Protein AF-A0A1Y0C1R5-F1 (afdb_monomer)

Organism: NCBI:txid482462

Mean predicted aligned error: 11.5 Å

Structure (mmCIF, N/CA/C/O backbone):
data_AF-A0A1Y0C1R5-F1
#
_entry.id   AF-A0A1Y0C1R5-F1
#
loop_
_atom_site.group_PDB
_atom_site.id
_atom_site.type_symbol
_atom_site.label_atom_id
_atom_site.label_alt_id
_atom_site.label_comp_id
_atom_site.label_asym_id
_atom_site.label_entity_id
_atom_site.label_seq_id
_atom_site.pdbx_PDB_ins_code
_atom_site.Cartn_x
_atom_site.Cartn_y
_atom_site.Cartn_z
_atom_site.occupancy
_atom_site.B_iso_or_equiv
_atom_site.auth_seq_id
_atom_site.auth_comp_id
_atom_site.auth_asym_id
_atom_site.auth_atom_id
_atom_site.pdbx_PDB_model_num
ATOM 1 N N . MET A 1 1 ? 11.960 -47.480 -5.535 1.00 72.88 1 MET A N 1
ATOM 2 C CA . MET A 1 1 ? 11.049 -46.332 -5.670 1.00 72.88 1 MET A CA 1
ATOM 3 C C . MET A 1 1 ? 11.407 -45.681 -6.980 1.00 72.88 1 MET A C 1
ATOM 5 O O . MET A 1 1 ? 12.437 -45.023 -7.061 1.00 72.88 1 MET A O 1
ATOM 9 N N . ALA A 1 2 ? 10.627 -45.988 -8.008 1.00 86.44 2 ALA A N 1
ATOM 10 C CA . ALA A 1 2 ? 10.819 -45.433 -9.330 1.00 86.44 2 ALA A CA 1
ATOM 11 C C . ALA A 1 2 ? 10.523 -43.925 -9.364 1.00 86.44 2 ALA A C 1
ATOM 13 O O . ALA A 1 2 ? 9.720 -43.422 -8.575 1.00 86.44 2 ALA A O 1
ATOM 14 N N . GLY A 1 3 ? 11.173 -43.208 -10.275 1.00 88.94 3 GLY A N 1
ATOM 15 C CA . GLY A 1 3 ? 11.008 -41.766 -10.430 1.00 88.94 3 GLY A CA 1
ATOM 16 C C . GLY A 1 3 ? 11.998 -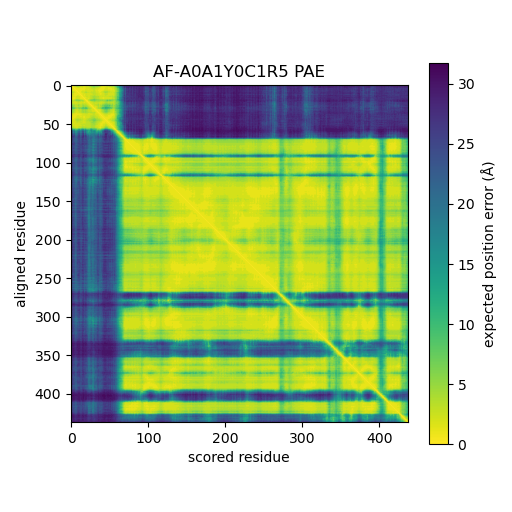41.184 -11.430 1.00 88.94 3 GLY A C 1
ATOM 17 O O . GLY A 1 3 ? 12.661 -41.925 -12.151 1.00 88.94 3 GLY A O 1
ATOM 18 N N . TYR A 1 4 ? 12.102 -39.860 -11.479 1.00 91.62 4 TYR A N 1
ATOM 19 C CA . TYR A 1 4 ? 12.902 -39.161 -12.483 1.00 91.62 4 TYR A CA 1
ATOM 20 C C . TYR A 1 4 ? 14.118 -38.454 -11.880 1.00 91.62 4 TYR A C 1
ATOM 22 O O . TYR A 1 4 ? 14.020 -37.851 -10.807 1.00 91.62 4 TYR A O 1
ATOM 30 N N . ASN A 1 5 ? 15.246 -38.482 -12.594 1.00 93.19 5 ASN A N 1
ATOM 31 C CA . ASN A 1 5 ? 16.292 -37.470 -12.444 1.00 93.19 5 ASN A CA 1
ATOM 32 C C . ASN A 1 5 ? 16.055 -36.367 -13.475 1.00 93.19 5 ASN A C 1
ATOM 34 O O . ASN A 1 5 ? 15.717 -36.647 -14.626 1.00 93.19 5 ASN A O 1
ATOM 38 N N . VAL A 1 6 ? 16.235 -35.117 -13.062 1.00 91.75 6 VAL A N 1
ATOM 39 C CA . VAL A 1 6 ? 16.039 -33.928 -13.892 1.00 91.75 6 VAL A CA 1
ATOM 40 C C . VAL A 1 6 ? 17.384 -33.256 -14.111 1.00 91.75 6 VAL A C 1
ATOM 42 O O . VAL A 1 6 ? 18.208 -33.167 -13.198 1.00 91.75 6 VAL A O 1
ATOM 45 N N . TYR A 1 7 ? 17.597 -32.782 -15.334 1.00 91.38 7 TYR A N 1
ATOM 46 C CA . TYR A 1 7 ? 18.834 -32.159 -15.772 1.00 91.38 7 TYR A CA 1
ATOM 47 C C . TYR A 1 7 ? 18.561 -30.777 -16.357 1.00 91.38 7 TYR A C 1
ATOM 49 O O . TYR A 1 7 ? 17.635 -30.614 -17.154 1.00 91.38 7 TYR A O 1
ATOM 57 N N . PHE A 1 8 ? 19.415 -29.816 -16.009 1.00 90.88 8 PHE A N 1
ATOM 58 C CA . PHE A 1 8 ? 19.466 -28.475 -16.587 1.00 90.88 8 PHE A CA 1
ATOM 59 C C . PHE A 1 8 ? 20.889 -28.209 -17.081 1.00 90.88 8 PHE A C 1
ATOM 61 O O . PHE A 1 8 ? 21.847 -28.421 -16.340 1.00 90.88 8 PHE A O 1
ATOM 68 N N . ASP A 1 9 ? 21.046 -27.838 -18.355 1.00 91.25 9 ASP A N 1
ATOM 69 C CA . ASP A 1 9 ? 22.358 -27.696 -19.018 1.00 91.25 9 ASP A CA 1
ATOM 70 C C . ASP A 1 9 ? 23.273 -28.928 -18.874 1.00 91.25 9 ASP A C 1
ATOM 72 O O . ASP A 1 9 ? 24.498 -28.834 -18.819 1.00 91.25 9 ASP A O 1
ATOM 76 N N . GLY A 1 10 ? 22.666 -30.116 -18.803 1.00 89.50 10 GLY A N 1
ATOM 77 C CA . GLY A 1 10 ? 23.380 -31.385 -18.648 1.00 89.50 10 GLY A CA 1
ATOM 78 C C . GLY A 1 10 ? 23.822 -31.712 -17.218 1.00 89.50 10 GLY A C 1
ATOM 79 O O . GLY A 1 10 ? 24.328 -32.809 -16.994 1.00 89.50 10 GLY A O 1
ATOM 80 N N . ALA A 1 11 ? 23.592 -30.830 -16.241 1.00 92.50 11 ALA A N 1
ATOM 81 C CA . ALA A 1 11 ? 23.831 -31.108 -14.826 1.00 92.50 11 ALA A CA 1
ATOM 82 C C . ALA A 1 11 ? 22.552 -31.609 -14.142 1.00 92.50 11 ALA A C 1
ATOM 84 O O . ALA A 1 11 ? 21.474 -31.060 -14.369 1.00 92.50 11 ALA A O 1
ATOM 85 N N . LYS A 1 12 ? 22.664 -32.639 -13.292 1.00 93.44 12 LYS A N 1
ATOM 86 C CA . LYS A 1 12 ? 21.536 -33.128 -12.485 1.00 93.44 12 LYS A CA 1
ATOM 87 C C . LYS A 1 12 ? 21.190 -32.100 -11.405 1.00 93.44 12 LYS A C 1
ATOM 89 O O . LYS A 1 12 ? 22.087 -31.662 -10.690 1.00 93.44 12 LYS A O 1
ATOM 94 N N . VAL A 1 13 ? 19.911 -31.751 -11.275 1.00 92.81 13 VAL A N 1
ATOM 95 C CA . VAL A 1 13 ? 19.439 -30.676 -10.377 1.00 92.81 13 VAL A CA 1
ATOM 96 C C . VAL A 1 13 ? 18.649 -31.167 -9.160 1.00 92.81 13 VAL A C 1
ATOM 98 O O . VAL A 1 13 ? 18.402 -30.396 -8.239 1.00 92.81 13 VAL A O 1
ATOM 101 N N . ASN A 1 14 ? 18.273 -32.447 -9.111 1.00 92.25 14 ASN A N 1
ATOM 102 C CA . ASN A 1 14 ? 17.545 -33.037 -7.989 1.00 92.25 14 ASN A CA 1
ATOM 103 C C . ASN A 1 14 ? 18.395 -34.052 -7.201 1.00 92.25 14 ASN A C 1
ATOM 105 O O . ASN A 1 14 ? 19.046 -34.932 -7.773 1.00 92.25 14 ASN A O 1
ATOM 109 N N . ASP A 1 15 ? 18.330 -33.966 -5.870 1.00 91.19 15 ASP A N 1
ATOM 110 C CA . ASP A 1 15 ? 19.023 -34.895 -4.967 1.00 91.19 15 ASP A CA 1
ATOM 111 C C . ASP A 1 15 ? 18.285 -36.237 -4.828 1.00 91.19 15 ASP A C 1
ATOM 113 O O . ASP A 1 15 ? 18.915 -37.294 -4.785 1.00 91.19 15 ASP A O 1
ATOM 117 N N . ALA A 1 16 ? 16.947 -36.203 -4.810 1.00 93.12 16 ALA A N 1
ATOM 118 C CA . ALA A 1 16 ? 16.072 -37.372 -4.721 1.00 93.12 16 ALA A CA 1
ATOM 119 C C . ALA A 1 16 ? 15.203 -37.524 -5.978 1.00 93.12 16 ALA A C 1
ATOM 121 O O . ALA A 1 16 ? 14.843 -36.529 -6.609 1.00 93.12 16 ALA A O 1
ATOM 122 N N . LEU A 1 17 ? 14.842 -38.767 -6.322 1.00 90.75 17 LEU A N 1
ATOM 123 C CA . LEU A 1 17 ? 14.008 -39.069 -7.490 1.00 90.75 17 LEU A CA 1
ATOM 124 C C . LEU A 1 17 ? 12.642 -38.382 -7.399 1.00 90.75 17 LEU A C 1
ATOM 126 O O . LEU A 1 17 ? 11.966 -38.458 -6.374 1.00 90.75 17 LEU A O 1
ATOM 130 N N . VAL A 1 18 ? 12.226 -37.751 -8.497 1.00 91.06 18 VAL A N 1
ATOM 131 C CA . VAL A 1 18 ? 10.921 -37.093 -8.607 1.00 91.06 18 VAL A CA 1
ATOM 132 C C . VAL A 1 18 ? 9.851 -38.156 -8.888 1.00 91.06 18 VAL A C 1
ATOM 134 O O . VAL A 1 18 ? 9.940 -38.832 -9.913 1.00 91.06 18 VAL A O 1
ATOM 137 N N . PRO A 1 19 ? 8.837 -38.337 -8.025 1.00 85.50 19 PRO A N 1
ATOM 138 C CA . PRO A 1 19 ? 7.863 -39.421 -8.177 1.00 85.50 19 PRO A CA 1
ATOM 139 C C . PRO A 1 19 ? 6.730 -39.114 -9.176 1.00 85.50 19 PRO A C 1
ATOM 141 O O . PRO A 1 19 ? 5.959 -40.008 -9.513 1.00 85.50 19 PRO A O 1
ATOM 144 N N . GLY A 1 20 ? 6.592 -37.861 -9.627 1.00 76.00 20 GLY A N 1
ATOM 145 C CA . GLY A 1 20 ? 5.476 -37.384 -10.453 1.00 76.00 20 GLY A CA 1
ATOM 146 C C . GLY A 1 20 ? 5.914 -36.551 -11.666 1.00 76.00 20 GLY A C 1
ATOM 147 O O . GLY A 1 20 ? 7.108 -36.385 -11.898 1.00 76.00 20 GLY A O 1
ATOM 148 N N . PRO A 1 21 ? 4.960 -36.016 -12.451 1.00 75.88 21 PRO A N 1
ATOM 149 C CA . PRO A 1 21 ? 5.246 -35.310 -13.705 1.00 75.88 21 PRO A CA 1
ATOM 150 C C . PRO A 1 21 ? 5.763 -33.876 -13.512 1.00 75.88 21 PRO A C 1
ATOM 152 O O . PRO A 1 21 ? 6.117 -33.221 -14.489 1.00 75.88 21 PRO A O 1
ATOM 155 N N . THR A 1 22 ? 5.776 -33.375 -12.275 1.00 77.06 22 THR A N 1
ATOM 156 C CA . THR A 1 22 ? 6.095 -31.982 -11.961 1.00 77.06 22 THR A CA 1
ATOM 157 C C . THR A 1 22 ? 7.379 -31.903 -11.152 1.00 77.06 22 THR A C 1
ATOM 159 O O . THR A 1 22 ? 7.537 -32.606 -10.154 1.00 77.06 22 THR A O 1
ATOM 162 N N . TYR A 1 23 ? 8.264 -31.002 -11.562 1.00 80.12 23 TYR A N 1
ATOM 163 C CA . TYR A 1 23 ? 9.475 -30.640 -10.842 1.00 80.12 23 TYR A CA 1
ATOM 164 C C . TYR A 1 23 ? 9.663 -29.124 -10.927 1.00 80.12 23 TYR A C 1
ATOM 166 O O . TYR A 1 23 ? 9.558 -28.557 -12.015 1.00 80.12 23 TYR A O 1
ATOM 174 N N . THR A 1 24 ? 9.926 -28.482 -9.791 1.00 80.38 24 THR A N 1
ATOM 175 C CA . THR A 1 24 ? 10.191 -27.042 -9.722 1.00 80.38 24 THR A CA 1
ATOM 176 C C . THR A 1 24 ? 11.693 -26.806 -9.804 1.00 80.38 24 THR A C 1
ATOM 178 O O . THR A 1 24 ? 12.453 -27.384 -9.027 1.00 80.38 24 THR A O 1
ATOM 181 N N . LEU A 1 25 ? 12.116 -25.973 -10.755 1.00 77.81 25 LEU A N 1
ATOM 182 C CA . LEU A 1 25 ? 13.503 -25.549 -10.909 1.00 77.81 25 LEU A CA 1
ATOM 183 C C . LEU A 1 25 ? 13.654 -24.126 -10.362 1.00 77.81 25 LEU A C 1
ATOM 185 O O . LEU A 1 25 ? 13.224 -23.168 -11.000 1.00 77.81 25 LEU A O 1
ATOM 189 N N . ASP A 1 26 ? 14.260 -24.009 -9.185 1.00 74.25 26 ASP A N 1
ATOM 190 C CA . ASP A 1 26 ? 14.447 -22.737 -8.484 1.00 74.25 26 ASP A CA 1
ATOM 191 C C . ASP A 1 26 ? 15.809 -22.091 -8.798 1.00 74.25 26 ASP A C 1
ATOM 193 O O . ASP A 1 26 ? 16.730 -22.728 -9.312 1.00 74.25 26 ASP A O 1
ATOM 197 N N . GLY A 1 27 ? 15.965 -20.809 -8.450 1.00 71.44 27 GLY A N 1
ATOM 198 C CA . GLY A 1 27 ? 17.252 -20.102 -8.528 1.00 71.44 27 GLY A CA 1
ATOM 199 C C . GLY A 1 27 ? 17.651 -19.616 -9.926 1.00 71.44 27 GLY A C 1
ATOM 200 O O . GLY A 1 27 ? 18.787 -19.179 -10.119 1.00 71.44 27 GLY A O 1
ATOM 201 N N . LEU A 1 28 ? 16.733 -19.666 -10.894 1.00 72.50 28 LEU A N 1
ATOM 202 C CA . LEU A 1 28 ? 16.916 -19.066 -12.214 1.00 72.50 28 LEU A CA 1
ATOM 203 C C . LEU A 1 28 ? 16.515 -17.587 -12.211 1.00 72.50 28 LEU A C 1
ATOM 205 O O . LEU A 1 28 ? 15.583 -17.184 -11.522 1.00 72.50 28 LEU A O 1
ATOM 209 N N . ALA A 1 29 ? 17.189 -16.779 -13.031 1.00 62.09 29 ALA A N 1
ATOM 210 C CA . ALA A 1 29 ? 16.727 -15.424 -13.320 1.00 62.09 29 ALA A CA 1
ATOM 211 C C . ALA A 1 29 ? 15.466 -15.471 -14.198 1.00 62.09 29 ALA A C 1
ATOM 213 O O . ALA A 1 29 ? 15.369 -16.326 -15.083 1.00 62.09 29 ALA A O 1
ATOM 214 N N . SER A 1 30 ? 14.556 -14.511 -14.028 1.00 49.97 30 SER A N 1
ATOM 215 C CA . SER A 1 30 ? 13.284 -14.395 -14.766 1.00 49.97 30 SER A CA 1
ATOM 216 C C . SER A 1 30 ? 13.427 -14.338 -16.299 1.00 49.97 30 SER A C 1
ATOM 218 O O . SER A 1 30 ? 12.500 -14.686 -17.026 1.00 49.97 30 SER A O 1
ATOM 220 N N . VAL A 1 31 ? 14.608 -13.962 -16.804 1.00 56.16 31 VAL A N 1
ATOM 221 C CA . VAL A 1 31 ? 14.951 -13.900 -18.240 1.00 56.16 31 VAL A CA 1
ATOM 222 C C . VAL A 1 31 ? 15.628 -15.165 -18.781 1.00 56.16 31 VAL A C 1
ATOM 224 O O . VAL A 1 31 ? 16.083 -15.184 -19.925 1.00 56.16 31 VAL A O 1
ATOM 227 N N . THR A 1 32 ? 15.767 -16.214 -17.967 1.00 68.19 32 THR A N 1
ATOM 228 C CA . THR A 1 32 ? 16.491 -17.424 -18.371 1.00 68.19 32 THR A CA 1
ATOM 229 C C . THR A 1 32 ? 15.681 -18.200 -19.405 1.00 68.19 32 THR A C 1
ATOM 231 O O . THR A 1 32 ? 14.703 -18.864 -19.066 1.00 68.19 32 THR A O 1
ATOM 234 N N . ASP A 1 33 ? 16.120 -18.175 -20.666 1.00 75.75 33 ASP A N 1
ATOM 235 C CA . ASP A 1 33 ? 15.560 -19.052 -21.694 1.00 75.75 33 ASP A CA 1
ATOM 236 C C . ASP A 1 33 ? 15.856 -20.510 -21.334 1.00 75.75 33 ASP A C 1
ATOM 238 O O . ASP A 1 33 ? 17.011 -20.935 -21.333 1.00 75.75 33 ASP A O 1
ATOM 242 N N . CYS A 1 34 ? 14.815 -21.263 -20.991 1.00 78.44 34 CYS A N 1
ATOM 243 C CA . CYS A 1 34 ? 14.904 -22.677 -20.630 1.00 78.44 34 CYS A CA 1
ATOM 244 C C . CYS A 1 34 ? 14.664 -23.608 -21.830 1.00 78.44 34 CYS A C 1
ATOM 246 O O . CYS A 1 34 ? 14.718 -24.835 -21.687 1.00 78.44 34 CYS A O 1
ATOM 248 N N . SER A 1 35 ? 14.401 -23.047 -23.013 1.00 79.25 35 SER A N 1
ATOM 249 C CA . SER A 1 35 ? 14.082 -23.801 -24.222 1.00 79.25 35 SER A CA 1
ATOM 250 C C . SER A 1 35 ? 15.227 -24.739 -24.584 1.00 79.25 35 SER A C 1
ATOM 252 O O . SER A 1 35 ? 16.367 -24.329 -24.779 1.00 79.25 35 SER A O 1
ATOM 254 N N . GLY A 1 36 ? 14.934 -26.037 -24.663 1.00 81.44 36 GLY A N 1
ATOM 255 C CA . GLY A 1 36 ? 15.925 -27.038 -25.056 1.00 81.44 36 GLY A CA 1
ATOM 256 C C . GLY A 1 36 ? 16.916 -27.463 -23.959 1.00 81.44 36 GLY A C 1
ATOM 257 O O . GLY A 1 36 ? 17.711 -28.374 -24.199 1.00 81.44 36 GLY A O 1
ATOM 258 N N . ARG A 1 37 ? 16.875 -26.843 -22.771 1.00 88.38 37 ARG A N 1
ATOM 259 C CA . ARG A 1 37 ? 17.881 -27.021 -21.701 1.00 88.38 37 ARG A CA 1
ATOM 260 C C . ARG A 1 37 ? 17.479 -28.023 -20.622 1.00 88.38 37 ARG A C 1
ATOM 262 O O . ARG A 1 37 ? 18.336 -28.452 -19.854 1.00 88.38 37 ARG A O 1
ATOM 269 N N . ILE A 1 38 ? 16.203 -28.406 -20.581 1.00 88.75 38 ILE A N 1
ATOM 270 C CA . ILE A 1 38 ? 15.645 -29.322 -19.580 1.00 88.75 38 ILE A CA 1
ATOM 271 C C . ILE A 1 38 ? 15.502 -30.721 -20.174 1.00 88.75 38 ILE A C 1
ATOM 273 O O . ILE A 1 38 ? 14.943 -30.894 -21.260 1.00 88.75 38 ILE A O 1
ATOM 277 N N . ARG A 1 39 ? 15.991 -31.734 -19.456 1.00 89.56 39 ARG A N 1
ATOM 278 C CA . ARG A 1 39 ? 15.859 -33.153 -19.821 1.00 89.56 39 ARG A CA 1
ATOM 279 C C . ARG A 1 39 ? 15.639 -34.009 -18.581 1.00 89.56 39 ARG A C 1
ATOM 281 O O . ARG A 1 39 ? 15.929 -33.568 -17.472 1.00 89.56 39 ARG A O 1
ATOM 288 N N . ALA A 1 40 ? 15.159 -35.232 -18.769 1.00 90.94 40 ALA A N 1
ATOM 289 C CA . ALA A 1 40 ? 15.003 -36.186 -17.679 1.00 90.94 40 ALA A CA 1
ATOM 290 C C . ALA A 1 40 ? 15.423 -37.602 -18.084 1.00 90.94 40 ALA A C 1
ATOM 292 O O . ALA A 1 40 ? 15.428 -37.952 -19.265 1.00 90.94 40 ALA A O 1
ATOM 293 N N . THR A 1 41 ? 15.735 -38.415 -17.084 1.00 88.12 41 THR A N 1
ATOM 294 C CA . THR A 1 41 ? 15.840 -39.878 -17.171 1.00 88.12 41 THR A CA 1
ATOM 295 C C . THR A 1 41 ? 14.826 -40.492 -16.215 1.00 88.12 41 THR A C 1
ATOM 297 O O . THR A 1 41 ? 14.420 -39.866 -15.233 1.00 88.12 41 THR A O 1
ATOM 300 N N . TYR A 1 42 ? 14.410 -41.723 -16.490 1.00 88.56 42 TYR A N 1
ATOM 301 C CA . TYR A 1 42 ? 13.569 -42.506 -15.594 1.00 88.56 42 TYR A CA 1
ATOM 302 C C . TYR A 1 42 ? 14.399 -43.594 -14.916 1.00 88.56 42 TYR A C 1
ATOM 304 O O . TYR A 1 42 ? 15.095 -44.356 -15.587 1.00 88.56 42 TYR A O 1
ATOM 312 N N . VAL A 1 43 ? 14.295 -43.691 -13.593 1.00 86.88 43 VAL A N 1
ATOM 313 C CA . VAL A 1 43 ? 14.893 -44.752 -12.782 1.00 86.88 43 VAL A CA 1
ATOM 314 C C . VAL A 1 43 ? 13.785 -45.698 -12.345 1.00 86.88 43 VAL A C 1
ATOM 316 O O . VAL A 1 43 ? 12.821 -45.277 -11.707 1.00 86.88 43 VAL A O 1
ATOM 319 N N . ASN A 1 44 ? 13.905 -46.978 -12.691 1.00 81.00 44 ASN A N 1
ATOM 320 C CA . ASN A 1 44 ? 12.918 -47.989 -12.310 1.00 81.00 44 ASN A CA 1
ATOM 321 C C . ASN A 1 44 ? 13.145 -48.519 -10.879 1.00 81.00 44 ASN A C 1
ATOM 323 O O . ASN A 1 44 ? 14.121 -48.182 -10.209 1.00 81.00 44 ASN A O 1
ATOM 327 N N . ASP A 1 45 ? 12.262 -49.397 -10.397 1.00 84.50 45 ASP A N 1
ATOM 328 C CA . ASP A 1 45 ? 12.378 -49.961 -9.043 1.00 84.50 45 ASP A CA 1
ATOM 329 C C . ASP A 1 45 ? 13.604 -50.861 -8.824 1.00 84.50 45 ASP A C 1
ATOM 331 O O . ASP A 1 45 ? 13.978 -51.100 -7.677 1.00 84.50 45 ASP A O 1
ATOM 335 N N . ALA A 1 46 ? 14.257 -51.310 -9.899 1.00 84.62 46 ALA A N 1
ATOM 336 C CA . ALA A 1 46 ? 15.527 -52.029 -9.846 1.00 84.62 46 ALA A CA 1
ATOM 337 C C . ALA A 1 46 ? 16.752 -51.089 -9.830 1.00 84.62 46 ALA A C 1
ATOM 339 O O . ALA A 1 46 ? 17.883 -51.569 -9.813 1.00 84.62 46 ALA A O 1
ATOM 340 N N . GLY A 1 47 ? 16.546 -49.765 -9.841 1.00 83.12 47 GLY A N 1
ATOM 341 C CA . GLY A 1 47 ? 17.613 -48.762 -9.840 1.00 83.12 47 GLY A CA 1
ATOM 342 C C . GLY A 1 47 ? 18.298 -48.568 -11.195 1.00 83.12 47 GLY A C 1
ATOM 343 O O . GLY A 1 47 ? 19.353 -47.943 -11.250 1.00 83.12 47 GLY A O 1
ATOM 344 N N . ILE A 1 48 ? 17.728 -49.100 -12.280 1.00 81.00 48 ILE A N 1
ATOM 345 C CA . ILE A 1 48 ? 18.262 -48.926 -13.634 1.00 81.00 48 ILE A CA 1
ATOM 346 C C . ILE A 1 48 ? 17.714 -47.622 -14.208 1.00 81.00 48 ILE A C 1
ATOM 348 O O . ILE A 1 48 ? 16.498 -47.416 -14.238 1.00 81.00 48 ILE A O 1
ATOM 352 N N . GLU A 1 49 ? 18.623 -46.768 -14.667 1.00 86.44 49 GLU A N 1
ATOM 353 C CA . GLU A 1 49 ? 18.336 -45.467 -15.263 1.00 86.44 49 GLU A CA 1
ATOM 354 C C . GLU A 1 49 ? 18.252 -45.565 -16.792 1.00 86.44 49 GLU A C 1
ATOM 356 O O . GLU A 1 49 ? 19.050 -46.257 -17.425 1.00 86.44 49 GLU A O 1
ATOM 361 N N . SER A 1 50 ? 17.255 -44.905 -17.382 1.00 84.50 50 SER A N 1
ATOM 362 C CA . SER A 1 50 ? 17.069 -44.833 -18.833 1.00 84.50 50 SER A CA 1
ATOM 363 C C . SER A 1 50 ? 18.059 -43.881 -19.504 1.00 84.50 50 SER A C 1
ATOM 365 O O . SER A 1 50 ? 18.666 -43.030 -18.855 1.00 84.50 50 SER A O 1
ATOM 367 N N . ASP A 1 51 ? 18.114 -43.929 -20.836 1.00 86.31 51 ASP A N 1
ATOM 368 C CA . ASP A 1 51 ? 18.724 -42.858 -21.621 1.00 86.31 51 ASP A CA 1
ATOM 369 C C . ASP A 1 51 ? 18.023 -41.509 -21.380 1.00 86.31 51 ASP A C 1
ATOM 371 O O . ASP A 1 51 ? 16.852 -41.439 -20.981 1.00 86.31 51 ASP A O 1
ATOM 375 N N . LEU A 1 52 ? 18.766 -40.433 -21.645 1.00 85.38 52 LEU A N 1
ATOM 376 C CA . LEU A 1 52 ? 18.313 -39.051 -21.528 1.00 85.38 52 LEU A CA 1
ATOM 377 C C . LEU A 1 52 ? 17.170 -38.772 -22.516 1.00 85.38 52 LEU A C 1
ATOM 379 O O . LEU A 1 52 ? 17.274 -39.082 -23.705 1.00 85.38 52 LEU A O 1
ATOM 383 N N . SER A 1 53 ? 16.107 -38.117 -22.055 1.00 85.12 53 SER A N 1
ATOM 384 C CA . SER A 1 53 ? 14.996 -37.721 -22.919 1.00 85.12 53 SER A CA 1
ATOM 385 C C . SER A 1 53 ? 15.436 -36.753 -24.029 1.00 85.12 53 SER A C 1
ATOM 387 O O . SER A 1 53 ? 16.453 -36.047 -23.935 1.00 85.12 53 SER A O 1
ATOM 389 N N . SER A 1 54 ? 14.603 -36.625 -25.067 1.00 84.69 54 SER A N 1
ATOM 390 C CA . SER A 1 54 ? 14.588 -35.398 -25.872 1.00 84.69 54 SER A CA 1
ATOM 391 C C . SER A 1 54 ? 14.358 -34.182 -24.962 1.00 84.69 54 SER A C 1
ATOM 393 O O . SER A 1 54 ? 13.791 -34.347 -23.874 1.00 84.69 54 SER A O 1
ATOM 395 N N . PRO A 1 55 ? 14.775 -32.968 -25.367 1.00 86.06 55 PRO A N 1
ATOM 396 C CA . PRO A 1 55 ? 14.486 -31.775 -24.586 1.00 86.06 55 PRO A CA 1
ATOM 397 C C . PRO A 1 55 ? 13.004 -31.686 -24.243 1.00 86.06 55 PRO A C 1
ATOM 399 O O . PRO A 1 55 ? 12.147 -31.810 -25.122 1.00 86.06 55 PRO A O 1
ATOM 402 N N . LEU A 1 56 ? 12.722 -31.532 -22.955 1.00 77.25 56 LEU A N 1
ATOM 403 C CA . LEU A 1 56 ? 11.365 -31.397 -22.464 1.00 77.25 56 LEU A CA 1
ATOM 404 C C . LEU A 1 56 ? 10.902 -29.967 -22.764 1.00 77.25 56 LEU A C 1
ATOM 406 O O . LEU A 1 56 ? 11.647 -29.020 -22.485 1.00 77.25 56 LEU A O 1
ATOM 410 N N . PRO A 1 57 ? 9.707 -29.779 -23.348 1.00 66.06 57 PRO A N 1
ATOM 411 C CA . PRO A 1 57 ? 9.132 -28.449 -23.430 1.00 66.06 57 PRO A CA 1
ATOM 412 C C . PRO A 1 57 ? 8.916 -27.946 -21.995 1.00 66.06 57 PRO A C 1
ATOM 414 O O . PRO A 1 57 ? 8.478 -28.735 -21.152 1.00 66.06 57 PRO A O 1
ATOM 417 N N . PRO A 1 58 ? 9.215 -26.676 -21.682 1.00 60.72 58 PRO A N 1
ATOM 418 C CA . PRO A 1 58 ? 8.853 -26.113 -20.391 1.00 60.72 58 PRO A CA 1
ATOM 419 C C . PRO A 1 58 ? 7.330 -26.215 -20.212 1.00 60.72 58 PRO A C 1
ATOM 421 O O . PRO A 1 58 ? 6.562 -25.478 -20.829 1.00 60.72 58 PRO A O 1
ATOM 424 N N . GLY A 1 59 ? 6.889 -27.184 -19.409 1.00 49.75 59 GLY A N 1
ATOM 425 C CA . GLY A 1 59 ? 5.500 -27.333 -18.997 1.00 49.75 59 GLY A CA 1
ATOM 426 C C . GLY A 1 59 ? 5.184 -26.213 -18.022 1.00 49.75 59 GLY A C 1
ATOM 427 O O . GLY A 1 59 ? 5.563 -26.294 -16.862 1.00 49.75 59 GLY A O 1
ATOM 428 N N . THR A 1 60 ? 4.567 -25.150 -18.534 1.00 45.06 60 THR A N 1
ATOM 429 C CA . THR A 1 60 ? 4.321 -23.892 -17.821 1.00 45.06 60 THR A CA 1
ATOM 430 C C . THR A 1 60 ? 5.608 -23.309 -17.233 1.00 45.06 60 THR A C 1
ATOM 432 O O . THR A 1 60 ? 5.834 -23.316 -16.025 1.00 45.06 60 THR A O 1
ATOM 435 N N . LEU A 1 61 ? 6.439 -22.718 -18.097 1.00 37.12 61 LEU A N 1
ATOM 436 C CA . LEU A 1 61 ? 7.144 -21.512 -17.671 1.00 37.12 61 LEU A CA 1
ATOM 437 C C . LEU A 1 61 ? 6.061 -20.559 -17.146 1.00 37.12 61 LEU A C 1
ATOM 439 O O . LEU A 1 61 ? 5.308 -19.993 -17.932 1.00 37.12 61 LEU A O 1
ATOM 443 N N . VAL A 1 62 ? 5.984 -20.362 -15.830 1.00 38.31 62 VAL A N 1
ATOM 444 C CA . VAL A 1 62 ? 5.608 -19.040 -15.329 1.00 38.31 62 VAL A CA 1
ATOM 445 C C . VAL A 1 62 ? 6.853 -18.185 -15.540 1.00 38.31 62 VAL A C 1
ATOM 447 O O . VAL A 1 62 ? 7.539 -17.786 -14.608 1.00 38.31 62 VAL A O 1
ATOM 450 N N . THR A 1 63 ? 7.187 -17.920 -16.806 1.00 33.16 63 THR A N 1
ATOM 451 C CA . THR A 1 63 ? 7.710 -16.600 -17.113 1.00 33.16 63 THR A CA 1
ATOM 452 C C . THR A 1 63 ? 6.691 -15.662 -16.497 1.00 33.16 63 THR A C 1
ATOM 454 O O . THR A 1 63 ? 5.486 -15.829 -16.715 1.00 33.16 63 THR A O 1
ATOM 457 N N . LEU A 1 64 ? 7.145 -14.722 -15.674 1.00 37.44 64 LEU A N 1
ATOM 458 C CA . LEU A 1 64 ? 6.362 -13.527 -15.418 1.00 37.44 64 LEU A CA 1
ATOM 459 C C . LEU A 1 64 ? 6.196 -12.863 -16.792 1.00 37.44 64 LEU A C 1
ATOM 461 O O . LEU A 1 64 ? 6.975 -11.997 -17.179 1.00 37.44 64 LEU A O 1
ATOM 465 N N . ASP A 1 65 ? 5.226 -13.342 -17.572 1.00 34.72 65 ASP A N 1
ATOM 466 C CA . ASP A 1 65 ? 4.650 -12.639 -18.699 1.00 34.72 65 ASP A CA 1
ATOM 467 C C . ASP A 1 65 ? 3.940 -11.458 -18.054 1.00 34.72 65 ASP A C 1
ATOM 469 O O . ASP A 1 65 ? 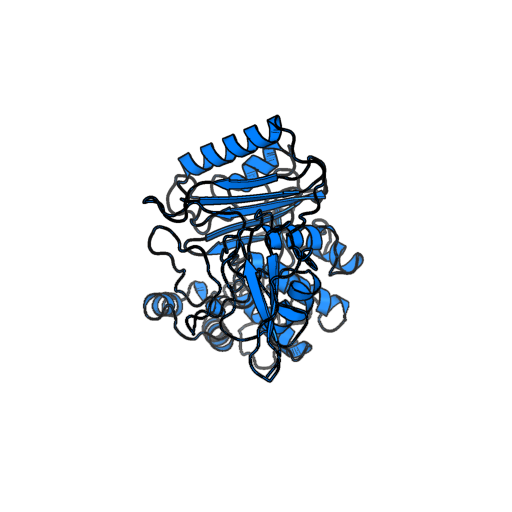2.732 -11.449 -17.818 1.00 34.72 65 ASP A O 1
ATOM 473 N N . TYR A 1 66 ? 4.732 -10.445 -17.696 1.00 40.81 66 TYR A N 1
ATOM 474 C CA . TYR A 1 66 ? 4.219 -9.097 -17.627 1.00 40.81 66 TYR A CA 1
ATOM 475 C C . TYR A 1 66 ? 3.528 -8.896 -18.968 1.00 40.81 66 TYR A C 1
ATOM 477 O O . TYR A 1 66 ? 4.188 -9.090 -19.995 1.00 40.81 66 TYR A O 1
ATOM 485 N N . PRO A 1 67 ? 2.218 -8.605 -19.001 1.00 37.69 67 PRO A N 1
ATOM 486 C CA . PRO A 1 67 ? 1.524 -8.419 -20.258 1.00 37.69 67 PRO A CA 1
ATOM 487 C C . PRO A 1 67 ? 2.274 -7.326 -21.010 1.00 37.69 67 PRO A C 1
ATOM 489 O O . PRO A 1 67 ? 2.213 -6.157 -20.623 1.00 37.69 67 PRO A O 1
ATOM 492 N N . ARG A 1 68 ? 3.046 -7.711 -22.036 1.00 46.66 68 ARG A N 1
ATOM 493 C CA . ARG A 1 68 ? 3.757 -6.777 -22.903 1.00 46.66 68 ARG A CA 1
ATOM 494 C C . ARG A 1 68 ? 2.703 -6.100 -23.763 1.00 46.66 68 ARG A C 1
ATOM 496 O O . ARG A 1 68 ? 2.477 -6.453 -24.916 1.00 46.66 68 ARG A O 1
ATOM 503 N N . GLY A 1 69 ? 2.038 -5.115 -23.166 1.00 56.84 69 GLY A N 1
ATOM 504 C CA . GLY A 1 69 ? 1.603 -3.952 -23.914 1.00 56.84 69 GLY A CA 1
ATOM 505 C C . GLY A 1 69 ? 2.804 -3.343 -24.641 1.00 56.84 69 GLY A C 1
ATOM 506 O O . GLY A 1 69 ? 3.950 -3.757 -24.449 1.00 56.84 69 GLY A O 1
ATOM 507 N N . SER A 1 70 ? 2.554 -2.360 -25.499 1.00 79.94 70 SER A N 1
ATOM 508 C CA . SER A 1 70 ? 3.643 -1.586 -26.096 1.00 79.94 70 SER A CA 1
ATOM 509 C C . SER A 1 70 ? 4.611 -1.116 -25.007 1.00 79.94 70 SER A C 1
ATOM 511 O O . SER A 1 70 ? 4.165 -0.682 -23.952 1.00 79.94 70 SER A O 1
ATOM 513 N N . GLU A 1 71 ? 5.917 -1.210 -25.228 1.00 90.12 71 GLU A N 1
ATOM 514 C CA . GLU A 1 71 ? 6.905 -0.595 -24.333 1.00 90.12 71 GLU A CA 1
ATOM 515 C C . GLU A 1 71 ? 6.794 0.937 -24.407 1.00 90.12 71 GLU A C 1
ATOM 517 O O . GLU A 1 71 ? 6.320 1.480 -25.412 1.00 90.12 71 GLU A O 1
ATOM 522 N N . LEU A 1 72 ? 7.259 1.645 -23.372 1.00 92.94 72 LEU A N 1
ATOM 523 C CA . LEU A 1 72 ? 7.507 3.086 -23.467 1.00 92.94 72 LEU A CA 1
ATOM 524 C C . LEU A 1 72 ? 8.404 3.371 -24.679 1.00 92.94 72 LEU A C 1
ATOM 526 O O . LEU A 1 72 ? 9.297 2.585 -25.007 1.00 92.94 72 LEU A O 1
ATOM 530 N N . SER A 1 73 ? 8.207 4.520 -25.330 1.00 95.75 73 SER A N 1
ATOM 531 C CA . SER A 1 73 ? 9.076 4.922 -26.440 1.00 95.75 73 SER A CA 1
ATOM 532 C C . SER A 1 73 ? 10.542 5.035 -25.982 1.00 95.75 73 SER A C 1
ATOM 534 O O . SER A 1 73 ? 10.786 5.407 -24.833 1.00 95.75 73 SER A O 1
ATOM 536 N N . PRO A 1 74 ? 11.542 4.802 -26.854 1.00 96.31 74 PRO A N 1
ATOM 537 C CA . PRO A 1 74 ? 12.949 4.959 -26.473 1.00 96.31 74 PRO A CA 1
ATOM 538 C C . PRO A 1 74 ? 13.287 6.344 -25.898 1.00 96.31 74 PRO A C 1
ATOM 540 O O . PRO A 1 74 ? 14.146 6.462 -25.029 1.00 96.31 74 PRO A O 1
ATOM 543 N N . ALA A 1 75 ? 12.594 7.393 -26.358 1.00 97.00 75 ALA A N 1
ATOM 544 C CA . ALA A 1 75 ? 12.744 8.744 -25.825 1.00 97.00 75 ALA A CA 1
ATOM 545 C C . ALA A 1 75 ? 12.211 8.863 -24.387 1.00 97.00 75 ALA A C 1
ATOM 547 O O . ALA A 1 75 ? 12.879 9.457 -23.543 1.00 97.00 75 ALA A O 1
ATOM 548 N N . ASP A 1 76 ? 11.051 8.264 -24.101 1.00 97.50 76 ASP A N 1
ATOM 549 C CA . ASP A 1 76 ? 10.481 8.241 -22.751 1.00 97.50 76 ASP A CA 1
ATOM 550 C C . ASP A 1 76 ? 11.336 7.402 -21.795 1.00 97.50 76 ASP A C 1
ATOM 552 O O . ASP A 1 76 ? 11.587 7.840 -20.676 1.00 97.50 76 ASP A O 1
ATOM 556 N N . GLN A 1 77 ? 11.834 6.238 -22.234 1.00 97.31 77 GLN A N 1
ATOM 557 C CA . GLN A 1 77 ? 12.746 5.408 -21.435 1.00 97.31 77 GLN A CA 1
ATOM 558 C C . GLN A 1 77 ? 14.005 6.194 -21.051 1.00 97.31 77 GLN A C 1
ATOM 560 O O . GLN A 1 77 ? 14.330 6.301 -19.871 1.00 97.31 77 GLN A O 1
ATOM 565 N N . ALA A 1 78 ? 14.654 6.839 -22.028 1.00 97.69 78 ALA A N 1
ATOM 566 C CA . ALA A 1 78 ? 15.850 7.644 -21.786 1.00 97.69 78 ALA A CA 1
ATOM 567 C C . ALA A 1 78 ? 15.590 8.836 -20.847 1.00 97.69 78 ALA A C 1
ATOM 569 O O . ALA A 1 78 ? 16.449 9.194 -20.039 1.00 97.69 78 ALA A O 1
ATOM 570 N N . ALA A 1 79 ? 14.413 9.459 -20.930 1.00 98.06 79 ALA A N 1
ATOM 571 C CA . ALA A 1 79 ? 14.037 10.540 -20.028 1.00 98.06 79 ALA A CA 1
ATOM 572 C C . ALA A 1 79 ? 13.772 10.042 -18.600 1.00 98.06 79 ALA A C 1
ATOM 574 O O . ALA A 1 79 ? 14.233 10.672 -17.647 1.00 98.06 79 ALA A O 1
ATOM 575 N N . VAL A 1 80 ? 13.090 8.902 -18.442 1.00 97.75 80 VAL A N 1
ATOM 576 C CA . VAL A 1 80 ? 12.904 8.249 -17.137 1.00 97.75 80 VAL A CA 1
ATOM 577 C C . VAL A 1 80 ? 14.258 7.876 -16.532 1.00 97.75 80 VAL A C 1
ATOM 579 O O . VAL A 1 80 ? 14.516 8.222 -15.381 1.00 97.75 80 VAL A O 1
ATOM 582 N N . ASP A 1 81 ? 15.159 7.275 -17.312 1.00 97.12 81 ASP A N 1
ATOM 583 C CA . ASP A 1 81 ? 16.517 6.938 -16.872 1.00 97.12 81 ASP A CA 1
ATOM 584 C C . ASP A 1 81 ? 17.285 8.170 -16.385 1.00 97.12 81 ASP A C 1
ATOM 586 O O . ASP A 1 81 ? 17.913 8.142 -15.324 1.00 97.12 81 ASP A O 1
ATOM 590 N N . ALA A 1 82 ? 17.209 9.277 -17.129 1.00 96.44 82 ALA A N 1
ATOM 591 C CA . ALA A 1 82 ? 17.857 10.530 -16.758 1.00 96.44 82 ALA A CA 1
ATOM 592 C C . ALA A 1 82 ? 17.276 11.126 -15.464 1.00 96.44 82 ALA A C 1
ATOM 594 O O . ALA A 1 82 ? 18.032 11.617 -14.622 1.00 96.44 82 ALA A O 1
ATOM 595 N N . ILE A 1 83 ? 15.952 11.058 -15.279 1.00 94.00 83 ILE A N 1
ATOM 596 C CA . ILE A 1 83 ? 15.275 11.502 -14.053 1.00 94.00 83 ILE A CA 1
ATOM 597 C C . ILE A 1 83 ? 15.744 10.676 -12.856 1.00 94.00 83 ILE A C 1
ATOM 599 O O . ILE A 1 83 ? 16.128 11.252 -11.835 1.00 94.00 83 ILE A O 1
ATOM 603 N N . VAL A 1 84 ? 15.753 9.345 -12.981 1.00 92.56 84 VAL A N 1
ATOM 604 C CA . VAL A 1 84 ? 16.198 8.446 -11.910 1.00 92.56 84 VAL A CA 1
ATOM 605 C C . VAL A 1 84 ? 17.660 8.716 -11.571 1.00 92.56 84 VAL A C 1
ATOM 607 O O . VAL A 1 84 ? 17.981 8.931 -10.404 1.00 92.56 84 VAL A O 1
ATOM 610 N N . ALA A 1 85 ? 18.540 8.796 -12.572 1.00 91.62 85 ALA A N 1
ATOM 611 C CA . ALA A 1 85 ? 19.960 9.070 -12.365 1.00 91.62 85 ALA A CA 1
ATOM 612 C C . ALA A 1 85 ? 20.202 10.410 -11.645 1.00 91.62 85 ALA A C 1
ATOM 614 O O . ALA A 1 85 ? 20.994 10.469 -10.701 1.00 91.62 85 ALA A O 1
ATOM 615 N N . ALA A 1 86 ? 19.495 11.474 -12.041 1.00 89.00 86 ALA A N 1
ATOM 616 C CA . ALA A 1 86 ? 19.586 12.778 -11.386 1.00 89.00 86 ALA A CA 1
ATOM 617 C C . ALA A 1 86 ? 19.095 12.722 -9.930 1.00 89.00 86 ALA A C 1
ATOM 619 O O . ALA A 1 86 ? 19.781 13.191 -9.021 1.00 89.00 86 ALA A O 1
ATOM 620 N N . SER A 1 87 ? 17.948 12.084 -9.681 1.00 85.25 87 SER A N 1
ATOM 621 C CA . SER A 1 87 ? 17.416 11.907 -8.328 1.00 85.25 87 SER A CA 1
ATOM 622 C C . SER A 1 87 ? 18.339 11.078 -7.435 1.00 85.25 87 SER A C 1
ATOM 624 O O . SER A 1 87 ? 18.551 11.444 -6.276 1.00 85.25 87 SER A O 1
ATOM 626 N N . MET A 1 88 ? 18.938 10.008 -7.965 1.00 84.06 88 MET A N 1
ATOM 627 C CA . MET A 1 88 ? 19.917 9.197 -7.239 1.00 84.06 88 MET A CA 1
ATOM 628 C C . MET A 1 88 ? 21.180 9.997 -6.893 1.00 84.06 88 MET A C 1
ATOM 630 O O . MET A 1 88 ? 21.736 9.818 -5.812 1.00 84.06 88 MET A O 1
ATOM 634 N N . ALA A 1 89 ? 21.621 10.917 -7.756 1.00 84.12 89 ALA A N 1
ATOM 635 C CA . ALA A 1 89 ? 22.766 11.782 -7.471 1.00 84.12 89 ALA A CA 1
ATOM 636 C C . ALA A 1 89 ? 22.494 12.783 -6.328 1.00 84.12 89 ALA A C 1
ATOM 638 O O . ALA A 1 89 ? 23.396 13.071 -5.537 1.00 84.12 89 ALA A O 1
ATOM 639 N N . GLU A 1 90 ? 21.261 13.287 -6.217 1.00 78.56 90 GLU A N 1
ATOM 640 C CA . GLU A 1 90 ? 20.846 14.235 -5.172 1.00 78.56 90 GLU A CA 1
ATOM 641 C C . GLU A 1 90 ? 20.704 13.575 -3.795 1.00 78.56 90 GLU A C 1
ATOM 643 O O . GLU A 1 90 ? 21.202 14.083 -2.791 1.00 78.56 90 GLU A O 1
ATOM 648 N N . SER A 1 91 ? 20.012 12.438 -3.754 1.00 67.12 91 SER A N 1
ATOM 649 C CA . SER A 1 91 ? 19.535 11.809 -2.515 1.00 67.12 91 SER A CA 1
ATOM 650 C C . SER A 1 91 ? 20.350 10.589 -2.082 1.00 67.12 91 SER A C 1
ATOM 652 O O . SER A 1 91 ? 20.232 10.134 -0.944 1.00 67.12 91 SER A O 1
ATOM 654 N N . LYS A 1 92 ? 21.213 10.092 -2.978 1.00 69.38 92 LYS A N 1
ATOM 655 C CA . LYS A 1 92 ? 22.120 8.952 -2.802 1.00 69.38 92 LYS A CA 1
ATOM 656 C C . LYS A 1 92 ? 21.474 7.641 -2.308 1.00 69.38 92 LYS A C 1
ATOM 658 O O . LYS A 1 92 ? 22.158 6.922 -1.569 1.00 69.38 92 LYS A O 1
ATOM 663 N N . PRO A 1 93 ? 20.235 7.254 -2.698 1.00 71.06 93 PRO A N 1
ATOM 664 C CA . PRO A 1 93 ? 19.805 5.882 -2.504 1.00 71.06 93 PRO A CA 1
ATOM 665 C C . PRO A 1 93 ? 20.767 4.972 -3.273 1.00 71.06 93 PRO A C 1
ATOM 667 O O . PRO A 1 93 ? 21.202 5.301 -4.381 1.00 71.06 93 PRO A O 1
ATOM 670 N N . PRO A 1 94 ? 21.159 3.838 -2.687 1.00 77.44 94 PRO A N 1
ATOM 671 C CA . PRO A 1 94 ? 22.140 2.961 -3.301 1.00 77.44 94 PRO A CA 1
ATOM 672 C C . PRO A 1 94 ? 21.503 2.250 -4.514 1.00 77.44 94 PRO A C 1
ATOM 674 O O . PRO A 1 94 ? 22.244 1.922 -5.432 1.00 77.44 94 PRO A O 1
ATOM 677 N N . GLY A 1 95 ? 20.174 2.037 -4.528 1.00 88.88 95 GLY A N 1
ATOM 678 C CA . GLY A 1 95 ? 19.438 1.277 -5.522 1.00 88.88 95 GLY A CA 1
ATOM 679 C C . GLY A 1 95 ? 17.953 1.654 -5.603 1.00 88.88 95 GLY A C 1
ATOM 680 O O . GLY A 1 95 ? 17.310 1.986 -4.606 1.00 88.88 95 GLY A O 1
ATOM 681 N N . VAL A 1 96 ? 17.425 1.616 -6.821 1.00 92.62 96 VAL A N 1
ATOM 682 C CA . VAL A 1 96 ? 16.048 1.981 -7.167 1.00 92.62 96 VAL A CA 1
ATOM 683 C C . VAL A 1 96 ? 15.503 0.925 -8.114 1.00 92.62 96 VAL A C 1
ATOM 685 O O . VAL A 1 96 ? 16.200 0.510 -9.036 1.00 92.62 96 VAL A O 1
ATOM 688 N N . VAL A 1 97 ? 14.261 0.507 -7.913 1.00 94.62 97 VAL A N 1
ATOM 689 C CA . VAL A 1 97 ? 13.531 -0.375 -8.824 1.00 94.62 97 VAL A CA 1
ATOM 690 C C . VAL A 1 97 ? 12.217 0.303 -9.183 1.00 94.62 97 VAL A C 1
ATOM 692 O O . VAL A 1 97 ? 11.515 0.783 -8.295 1.00 94.62 97 VAL A O 1
ATOM 695 N N . LEU A 1 98 ? 11.879 0.358 -10.470 1.00 95.56 98 LEU A N 1
ATOM 696 C CA . LEU A 1 98 ? 10.630 0.949 -10.943 1.00 95.56 98 LEU A CA 1
ATOM 697 C C . LEU A 1 98 ? 9.890 0.045 -11.924 1.00 95.56 98 LEU A C 1
ATOM 699 O O . LEU A 1 98 ? 10.501 -0.717 -12.676 1.00 95.56 98 LEU A O 1
ATOM 703 N N . ALA A 1 99 ? 8.568 0.181 -11.920 1.00 97.06 99 ALA A N 1
ATOM 704 C CA . ALA A 1 99 ? 7.669 -0.386 -12.911 1.00 97.06 99 ALA A CA 1
ATOM 705 C C . ALA A 1 99 ? 6.615 0.646 -13.309 1.00 97.06 99 ALA A C 1
ATOM 707 O O . ALA A 1 99 ? 6.026 1.310 -12.456 1.00 97.06 99 ALA A O 1
ATOM 708 N N . ILE A 1 100 ? 6.357 0.750 -14.607 1.00 97.44 100 ILE A N 1
ATOM 709 C CA . ILE A 1 100 ? 5.354 1.620 -15.214 1.00 97.44 100 ILE A CA 1
ATOM 710 C C . ILE A 1 100 ? 4.546 0.762 -16.179 1.00 97.44 100 ILE A C 1
ATOM 712 O O . ILE A 1 100 ? 5.119 0.003 -16.959 1.00 97.44 100 ILE A O 1
ATOM 716 N N . THR A 1 101 ? 3.222 0.880 -16.138 1.00 95.38 101 THR A N 1
ATOM 717 C CA . THR A 1 101 ? 2.319 0.297 -17.142 1.00 95.38 101 THR A CA 1
ATOM 718 C C . THR A 1 101 ? 1.208 1.292 -17.445 1.00 95.38 101 THR A C 1
ATOM 720 O O . THR A 1 101 ? 0.774 2.016 -16.553 1.00 95.38 101 THR A O 1
ATOM 723 N N . GLY A 1 102 ? 0.731 1.375 -18.684 1.00 92.12 102 GLY A N 1
ATOM 724 C CA . GLY A 1 102 ? -0.325 2.329 -19.029 1.00 92.12 102 GLY A CA 1
ATOM 725 C C . GLY A 1 102 ? -0.373 2.684 -20.513 1.00 92.12 102 GLY A C 1
ATOM 726 O O . GLY A 1 102 ? 0.272 2.021 -21.324 1.00 92.12 102 GLY A O 1
ATOM 727 N N . PRO A 1 103 ? -1.101 3.751 -20.886 1.00 91.00 103 PRO A N 1
ATOM 728 C CA . PRO A 1 103 ? -1.323 4.117 -22.289 1.00 91.00 103 PRO A CA 1
ATOM 729 C C . PRO A 1 103 ? -0.055 4.474 -23.067 1.00 91.00 103 PRO A C 1
ATOM 731 O O . PRO A 1 103 ? -0.020 4.329 -24.285 1.00 91.00 103 PRO A O 1
ATOM 734 N N . ARG A 1 104 ? 0.985 4.959 -22.378 1.00 92.44 104 ARG A N 1
ATOM 735 C CA . ARG A 1 104 ? 2.285 5.266 -22.998 1.00 92.44 104 ARG A CA 1
ATOM 736 C C . ARG A 1 104 ? 3.142 4.027 -23.224 1.00 92.44 104 ARG A C 1
ATOM 738 O O . ARG A 1 104 ? 4.119 4.097 -23.962 1.00 92.44 104 ARG A O 1
ATOM 745 N N . GLY A 1 105 ? 2.776 2.929 -22.573 1.00 89.81 105 GLY A N 1
ATOM 746 C CA . GLY A 1 105 ? 3.477 1.667 -22.601 1.00 89.81 105 GLY A CA 1
ATOM 747 C C . GLY A 1 105 ? 4.039 1.232 -21.254 1.00 89.81 105 GLY A C 1
ATOM 748 O O . GLY A 1 105 ? 3.795 1.852 -20.215 1.00 89.81 105 GLY A O 1
ATOM 749 N N . ASN A 1 106 ? 4.774 0.129 -21.298 1.00 92.81 106 ASN A N 1
ATOM 750 C CA . ASN A 1 106 ? 5.393 -0.499 -20.143 1.00 92.81 106 ASN A CA 1
ATOM 751 C C . ASN A 1 106 ? 6.864 -0.097 -20.004 1.00 92.81 106 ASN A C 1
ATOM 753 O O . ASN A 1 106 ? 7.529 0.182 -20.998 1.00 92.81 106 ASN A O 1
ATOM 757 N N . TYR A 1 107 ? 7.370 -0.060 -18.774 1.00 95.44 107 TYR A N 1
ATOM 758 C CA . TYR A 1 107 ? 8.800 0.070 -18.511 1.00 95.44 107 TYR A CA 1
ATOM 759 C C . TYR A 1 107 ? 9.146 -0.472 -17.129 1.00 95.44 107 TYR A C 1
ATOM 761 O O . TYR A 1 107 ? 8.557 -0.056 -16.134 1.00 95.44 107 TYR A O 1
ATOM 769 N N . PHE A 1 108 ? 10.098 -1.398 -17.073 1.00 95.50 108 PHE A N 1
ATOM 770 C CA . PHE A 1 108 ? 10.608 -1.995 -15.842 1.00 95.50 108 PHE A CA 1
ATOM 771 C C . PHE A 1 108 ? 12.114 -1.818 -15.827 1.00 95.50 108 PHE A C 1
ATOM 773 O O . PHE A 1 108 ? 12.786 -2.202 -16.785 1.00 95.50 108 PHE A O 1
ATOM 780 N N . GLN A 1 109 ? 12.646 -1.243 -14.754 1.00 95.44 109 GLN A N 1
ATOM 781 C CA . GLN A 1 109 ? 14.077 -0.997 -14.670 1.00 95.44 109 GLN A CA 1
ATOM 782 C C . GLN A 1 109 ? 14.570 -1.004 -13.227 1.00 95.44 109 GLN A C 1
ATOM 784 O O . GLN A 1 109 ? 13.852 -0.622 -12.302 1.00 95.44 109 GLN A O 1
ATOM 789 N N . ALA A 1 110 ? 15.818 -1.429 -13.051 1.00 94.88 110 ALA A N 1
ATOM 790 C CA . ALA A 1 110 ? 16.532 -1.372 -11.788 1.00 94.88 110 ALA A CA 1
ATOM 791 C C . ALA A 1 110 ? 17.847 -0.597 -11.961 1.00 94.88 110 ALA A C 1
ATOM 793 O O . ALA A 1 110 ? 18.544 -0.734 -12.964 1.00 94.88 110 ALA A O 1
ATOM 794 N N . TYR A 1 111 ? 18.192 0.220 -10.971 1.00 93.06 111 TYR A N 1
ATOM 795 C CA . TYR A 1 111 ? 19.346 1.113 -10.993 1.00 93.06 111 TYR A CA 1
ATOM 796 C C . TYR A 1 111 ? 20.128 0.973 -9.698 1.00 93.06 111 TYR A C 1
ATOM 798 O O . TYR A 1 111 ? 19.542 0.883 -8.625 1.00 93.06 111 TYR A O 1
ATOM 806 N N . GLY A 1 112 ? 21.455 1.033 -9.778 1.00 91.12 112 GLY A N 1
ATOM 807 C CA . GLY A 1 112 ? 22.321 1.005 -8.602 1.00 91.12 112 GLY A CA 1
ATOM 808 C C . GLY A 1 112 ? 22.494 -0.385 -7.984 1.00 91.12 112 GLY A C 1
ATOM 809 O O . GLY A 1 112 ? 22.380 -1.411 -8.648 1.00 91.12 112 GLY A O 1
ATOM 810 N N . ASN A 1 113 ? 22.844 -0.412 -6.701 1.00 87.06 113 ASN A N 1
ATOM 811 C CA . ASN A 1 113 ? 23.293 -1.585 -5.965 1.00 87.06 113 ASN A CA 1
ATOM 812 C C . ASN A 1 113 ? 22.555 -1.758 -4.632 1.00 87.06 113 ASN A C 1
ATOM 814 O O . ASN A 1 113 ? 21.996 -0.831 -4.048 1.00 87.06 113 ASN A O 1
ATOM 818 N N . THR A 1 114 ? 22.649 -2.959 -4.067 1.00 81.75 114 THR A N 1
ATOM 819 C CA . THR A 1 114 ? 22.067 -3.278 -2.758 1.00 81.75 114 THR A CA 1
ATOM 820 C C . THR A 1 114 ? 22.759 -2.548 -1.598 1.00 81.75 114 THR A C 1
ATOM 822 O O . THR A 1 114 ? 22.226 -2.504 -0.496 1.00 81.75 114 THR A O 1
ATOM 825 N N . LYS A 1 115 ? 23.978 -2.023 -1.797 1.00 75.81 115 LYS A N 1
ATOM 826 C CA . LYS A 1 115 ? 24.773 -1.321 -0.772 1.00 75.81 115 LYS A CA 1
ATOM 827 C C . LYS A 1 115 ? 25.495 -0.116 -1.369 1.00 75.81 115 LYS A C 1
ATOM 829 O O . LYS A 1 115 ? 26.031 -0.208 -2.471 1.00 75.81 115 LYS A O 1
ATOM 834 N N . ALA A 1 116 ? 25.611 0.950 -0.579 1.00 71.12 116 ALA A N 1
ATOM 835 C CA . ALA A 1 116 ? 26.306 2.186 -0.942 1.00 71.12 116 ALA A CA 1
ATOM 836 C C . ALA A 1 116 ? 27.806 1.973 -1.219 1.00 71.12 116 ALA A C 1
ATOM 838 O O . ALA A 1 116 ? 28.377 2.652 -2.063 1.00 71.12 116 ALA A O 1
ATOM 839 N N . SER A 1 117 ? 28.444 1.002 -0.556 1.00 68.38 117 SER A N 1
ATOM 840 C CA . SER A 1 117 ? 29.865 0.675 -0.736 1.00 68.38 117 SER A CA 1
ATOM 841 C C . SER A 1 117 ? 30.144 -0.322 -1.877 1.00 68.38 117 SER A C 1
ATOM 843 O O . SER A 1 117 ? 31.165 -1.004 -1.833 1.00 68.38 117 SER A O 1
ATOM 845 N N . GLY A 1 118 ? 29.235 -0.476 -2.847 1.00 68.69 118 GLY A N 1
ATOM 846 C CA . GLY A 1 118 ? 29.400 -1.414 -3.970 1.00 68.69 118 GLY A CA 1
ATOM 847 C C . GLY A 1 118 ? 28.912 -2.839 -3.679 1.00 68.69 118 GLY A C 1
ATOM 848 O O . GLY A 1 118 ? 29.687 -3.789 -3.731 1.00 68.69 118 GLY A O 1
ATOM 849 N N . GLY A 1 119 ? 27.625 -2.991 -3.336 1.00 78.75 119 GLY A N 1
ATOM 850 C CA . GLY A 1 119 ? 26.949 -4.302 -3.280 1.00 78.75 119 GLY A CA 1
ATOM 851 C C . GLY A 1 119 ? 26.701 -4.913 -4.668 1.00 78.75 119 GLY A C 1
ATOM 852 O O . GLY A 1 119 ? 27.169 -4.376 -5.667 1.00 78.75 119 GLY A O 1
ATOM 853 N N . ARG A 1 120 ? 25.932 -6.012 -4.747 1.00 89.50 120 ARG A N 1
ATOM 854 C CA . ARG A 1 120 ? 25.461 -6.496 -6.058 1.00 89.50 120 ARG A CA 1
ATOM 855 C C . ARG A 1 120 ? 24.464 -5.493 -6.660 1.00 89.50 120 ARG A C 1
ATOM 857 O O . ARG A 1 120 ? 23.807 -4.800 -5.875 1.00 89.50 120 ARG A O 1
ATOM 864 N N . PRO A 1 121 ? 24.297 -5.447 -7.991 1.00 90.19 121 PRO A N 1
ATOM 865 C CA . PRO A 1 121 ? 23.213 -4.691 -8.606 1.00 90.19 121 PRO A CA 1
ATOM 866 C C . PRO A 1 121 ? 21.854 -5.084 -8.020 1.00 90.19 121 PRO A C 1
ATOM 868 O O . PRO A 1 121 ? 21.629 -6.263 -7.708 1.00 90.19 121 PRO A O 1
ATOM 871 N N . VAL A 1 122 ? 20.973 -4.096 -7.839 1.00 89.00 122 VAL A N 1
ATOM 872 C CA . VAL A 1 122 ? 19.557 -4.392 -7.577 1.00 89.00 122 VAL A CA 1
ATOM 873 C C . VAL A 1 122 ? 18.901 -4.909 -8.853 1.00 89.00 122 VAL A C 1
ATOM 875 O O . VAL A 1 122 ? 19.295 -4.527 -9.955 1.00 89.00 122 VAL A O 1
ATOM 878 N N . THR A 1 123 ? 17.915 -5.785 -8.715 1.00 89.81 123 THR A N 1
ATOM 879 C CA . THR A 1 123 ? 17.138 -6.328 -9.836 1.00 89.81 123 THR A CA 1
ATOM 880 C C . THR A 1 123 ? 15.649 -6.084 -9.619 1.00 89.81 123 THR A C 1
ATOM 882 O O . THR A 1 123 ? 15.214 -5.770 -8.516 1.00 89.81 123 THR A O 1
ATOM 885 N N . ILE A 1 124 ? 14.839 -6.243 -10.667 1.00 88.88 124 ILE A N 1
ATOM 886 C CA . ILE A 1 124 ? 13.374 -6.133 -10.552 1.00 88.88 124 ILE A CA 1
ATOM 887 C C . ILE A 1 124 ? 12.746 -7.244 -9.688 1.00 88.88 124 ILE A C 1
ATOM 889 O O . ILE A 1 124 ? 11.626 -7.090 -9.208 1.00 88.88 124 ILE A O 1
ATOM 893 N N . ASP A 1 125 ? 13.492 -8.325 -9.450 1.00 85.38 125 ASP A N 1
ATOM 894 C CA . ASP A 1 125 ? 13.083 -9.480 -8.641 1.00 85.38 125 ASP A CA 1
ATOM 895 C C . ASP A 1 125 ? 13.453 -9.307 -7.150 1.00 85.38 125 ASP A C 1
ATOM 897 O O . ASP A 1 125 ? 13.158 -10.153 -6.301 1.00 85.38 125 ASP A O 1
ATOM 901 N N . ASP A 1 126 ? 14.123 -8.203 -6.805 1.00 86.56 126 ASP A N 1
ATOM 902 C CA . ASP A 1 126 ? 14.487 -7.908 -5.429 1.00 86.56 126 ASP A CA 1
ATOM 903 C C . ASP A 1 126 ? 13.266 -7.587 -4.566 1.00 86.56 126 ASP A C 1
ATOM 905 O O . ASP A 1 126 ? 12.375 -6.828 -4.950 1.00 86.56 126 ASP A O 1
ATOM 909 N N . HIS A 1 127 ? 13.261 -8.142 -3.354 1.00 88.00 127 HIS A N 1
ATOM 910 C CA . HIS A 1 127 ? 12.196 -7.926 -2.386 1.00 88.00 127 HIS A CA 1
ATOM 911 C C . HIS A 1 127 ? 12.479 -6.710 -1.502 1.00 88.00 127 HIS A C 1
ATOM 913 O O . HIS A 1 127 ? 13.580 -6.541 -0.962 1.00 88.00 127 HIS A O 1
ATOM 919 N N . PHE A 1 128 ? 11.443 -5.907 -1.284 1.00 88.75 128 PHE A N 1
ATOM 920 C CA . PHE A 1 128 ? 11.457 -4.716 -0.445 1.00 88.75 128 PHE A CA 1
ATOM 921 C C . PHE A 1 128 ? 10.363 -4.826 0.611 1.00 88.75 128 PHE A C 1
ATOM 923 O O . PHE A 1 128 ? 9.263 -5.317 0.347 1.00 88.75 128 PHE A O 1
ATOM 930 N N . ARG A 1 129 ? 10.639 -4.318 1.816 1.00 89.25 129 ARG A N 1
ATOM 931 C CA . ARG A 1 129 ? 9.567 -4.058 2.779 1.00 89.25 129 ARG A CA 1
ATOM 932 C C . ARG A 1 129 ? 8.744 -2.896 2.269 1.00 89.25 129 ARG A C 1
ATOM 934 O O . ARG A 1 129 ? 9.269 -1.798 2.115 1.00 89.25 129 ARG A O 1
ATOM 941 N N . ILE A 1 130 ? 7.456 -3.135 2.055 1.00 92.12 130 ILE A N 1
ATOM 942 C CA . ILE A 1 130 ? 6.570 -2.131 1.455 1.00 92.12 130 ILE A CA 1
ATOM 943 C C . ILE A 1 130 ? 5.902 -1.244 2.502 1.00 92.12 130 ILE A C 1
ATOM 945 O O . ILE A 1 130 ? 5.200 -0.297 2.145 1.00 92.12 130 ILE A O 1
ATOM 949 N N . ALA A 1 131 ? 6.112 -1.552 3.789 1.00 91.56 131 ALA A N 1
ATOM 950 C CA . ALA A 1 131 ? 5.660 -0.767 4.930 1.00 91.56 131 ALA A CA 1
ATOM 951 C C . ALA A 1 131 ? 4.211 -0.295 4.733 1.00 91.56 131 ALA A C 1
ATOM 953 O O . ALA A 1 131 ? 3.338 -1.107 4.420 1.00 91.56 131 ALA A O 1
ATOM 954 N N . SER A 1 132 ? 3.955 1.006 4.860 1.00 94.12 132 SER A N 1
ATOM 955 C CA . SER A 1 132 ? 2.631 1.617 4.745 1.00 94.12 132 SER A CA 1
ATOM 956 C C . SER A 1 132 ? 1.840 1.290 3.477 1.00 94.12 132 SER A C 1
ATOM 958 O O . SER A 1 132 ? 0.615 1.335 3.549 1.00 94.12 132 SER A O 1
ATOM 960 N N . THR A 1 133 ? 2.467 0.823 2.391 1.00 96.12 133 THR A N 1
ATOM 961 C CA . THR A 1 133 ? 1.744 0.293 1.222 1.00 96.12 133 THR A CA 1
ATOM 962 C C . THR A 1 133 ? 0.777 -0.825 1.631 1.00 96.12 133 THR A C 1
ATOM 964 O O . THR A 1 133 ? -0.325 -0.924 1.092 1.00 96.12 133 THR A O 1
ATOM 967 N N . THR A 1 134 ? 1.123 -1.595 2.671 1.00 97.75 134 THR A N 1
ATOM 968 C CA . THR A 1 134 ? 0.274 -2.618 3.314 1.00 97.75 134 THR A CA 1
ATOM 969 C C . THR A 1 134 ? -1.114 -2.088 3.697 1.00 97.75 134 THR A C 1
ATOM 971 O O . THR A 1 134 ? -2.093 -2.828 3.637 1.00 97.75 134 THR A O 1
ATOM 974 N N . LYS A 1 135 ? -1.243 -0.802 4.051 1.00 97.88 135 LYS A N 1
ATOM 975 C CA . LYS A 1 135 ? -2.528 -0.192 4.424 1.00 97.88 135 LYS A CA 1
ATOM 976 C C . LYS A 1 135 ? -3.538 -0.211 3.286 1.00 97.88 135 LYS A C 1
ATOM 978 O O . LYS A 1 135 ? -4.717 -0.397 3.563 1.00 97.88 135 LYS A O 1
ATOM 983 N N . SER A 1 136 ? -3.097 -0.099 2.033 1.00 97.44 136 SER A N 1
ATOM 984 C CA . SER A 1 136 ? -4.000 -0.206 0.878 1.00 97.44 136 SER A CA 1
ATOM 985 C C . SER A 1 136 ? -4.623 -1.609 0.771 1.00 97.44 136 SER A C 1
ATOM 987 O O . SER A 1 136 ? -5.824 -1.739 0.523 1.00 97.44 136 SER A O 1
ATOM 989 N N . PHE A 1 137 ? -3.854 -2.662 1.072 1.00 98.56 137 PHE A N 1
ATOM 990 C CA . PHE A 1 137 ? -4.355 -4.037 1.133 1.00 98.56 137 PHE A CA 1
ATOM 991 C C . PHE A 1 137 ? -5.323 -4.233 2.306 1.00 98.56 137 PHE A C 1
ATOM 993 O O . PHE A 1 137 ? -6.440 -4.718 2.124 1.00 98.56 137 PHE A O 1
ATOM 1000 N N . THR A 1 138 ? -4.930 -3.804 3.510 1.00 98.56 138 THR A N 1
ATOM 1001 C CA . THR A 1 138 ? -5.791 -3.883 4.701 1.00 98.56 138 THR A CA 1
ATOM 1002 C C . THR A 1 138 ? -7.084 -3.096 4.498 1.00 98.56 138 THR A C 1
ATOM 1004 O O . THR A 1 138 ? -8.161 -3.594 4.814 1.00 98.56 138 THR A O 1
ATOM 1007 N N . SER A 1 139 ? -7.004 -1.893 3.924 1.00 97.81 139 SER A N 1
ATOM 1008 C CA . SER A 1 139 ? -8.177 -1.076 3.619 1.00 97.81 139 SER A CA 1
ATOM 1009 C C . SER A 1 139 ? -9.103 -1.776 2.629 1.00 97.81 139 SER A C 1
ATOM 1011 O O . SER A 1 139 ? -10.305 -1.836 2.867 1.00 97.81 139 SER A O 1
ATOM 1013 N N . THR A 1 140 ? -8.560 -2.428 1.596 1.00 98.12 140 THR A N 1
ATOM 1014 C CA . THR A 1 140 ? -9.365 -3.232 0.664 1.00 98.12 140 THR A CA 1
ATOM 1015 C C . THR A 1 140 ? -10.177 -4.307 1.398 1.00 98.12 140 THR A C 1
ATOM 1017 O O . THR A 1 140 ? -11.363 -4.468 1.119 1.00 98.12 140 THR A O 1
ATOM 1020 N N . LEU A 1 141 ? -9.600 -5.006 2.384 1.00 98.56 141 LEU A N 1
ATOM 1021 C CA . LEU A 1 141 ? -10.338 -5.983 3.203 1.00 98.56 141 LEU A CA 1
ATOM 1022 C C . LEU A 1 141 ? -11.425 -5.338 4.078 1.00 98.56 141 LEU A C 1
ATOM 1024 O O . LEU A 1 141 ? -12.508 -5.910 4.242 1.00 98.56 141 LEU A O 1
ATOM 1028 N N . VAL A 1 142 ? -11.164 -4.147 4.626 1.00 98.50 142 VAL A N 1
ATOM 1029 C CA . VAL A 1 142 ? -12.166 -3.375 5.380 1.00 98.50 142 VAL A CA 1
ATOM 1030 C C . VAL A 1 142 ? -13.320 -2.970 4.465 1.00 98.50 142 VAL A C 1
ATOM 1032 O O . VAL A 1 142 ? -14.474 -3.230 4.800 1.00 98.50 142 VAL A O 1
ATOM 1035 N N . MET A 1 143 ? -13.025 -2.422 3.285 1.00 97.19 143 MET A N 1
ATOM 1036 C CA . MET A 1 143 ? -14.027 -2.026 2.293 1.00 97.19 143 MET A CA 1
ATOM 1037 C C . MET A 1 143 ? -14.845 -3.226 1.798 1.00 97.19 143 MET A C 1
ATOM 1039 O O . MET A 1 143 ? -16.069 -3.143 1.735 1.00 97.19 143 MET A O 1
ATOM 1043 N N . ARG A 1 144 ? -14.214 -4.385 1.561 1.00 97.06 144 ARG A N 1
ATOM 1044 C CA . ARG A 1 144 ? -14.923 -5.645 1.261 1.00 97.06 144 ARG A CA 1
ATOM 1045 C C . ARG A 1 144 ? -15.844 -6.082 2.395 1.00 97.06 144 ARG A C 1
ATOM 1047 O O . ARG A 1 144 ? -16.957 -6.537 2.148 1.00 97.06 144 ARG A O 1
ATOM 1054 N N . SER A 1 145 ? -15.401 -5.939 3.640 1.00 98.00 145 SER A N 1
ATOM 1055 C CA . SER A 1 145 ? -16.217 -6.278 4.810 1.00 98.00 145 SER A CA 1
ATOM 1056 C C . SER A 1 145 ? -17.399 -5.321 4.988 1.00 98.00 145 SER A C 1
ATOM 1058 O O . SER A 1 145 ? -18.461 -5.756 5.433 1.00 98.00 145 SER A O 1
ATOM 1060 N N . ILE A 1 146 ? -17.251 -4.049 4.599 1.00 96.62 146 ILE A N 1
ATOM 1061 C CA . ILE A 1 146 ? -18.353 -3.078 4.524 1.00 96.62 146 ILE A CA 1
ATOM 1062 C C . ILE A 1 146 ? -19.347 -3.482 3.430 1.00 96.62 146 ILE A C 1
ATOM 1064 O O . ILE A 1 146 ? -20.539 -3.586 3.705 1.00 96.62 146 ILE A O 1
ATOM 1068 N N . ALA A 1 147 ? -18.866 -3.790 2.222 1.00 95.69 147 ALA A N 1
ATOM 1069 C CA . ALA A 1 147 ? -19.708 -4.243 1.111 1.00 95.69 147 ALA A CA 1
ATOM 1070 C C . ALA A 1 147 ? -20.485 -5.531 1.450 1.00 95.69 147 ALA A C 1
ATOM 1072 O O . ALA A 1 147 ? -21.649 -5.684 1.090 1.00 95.69 147 ALA A O 1
ATOM 1073 N N . ALA A 1 148 ? -19.866 -6.435 2.215 1.00 96.56 148 ALA A N 1
ATOM 1074 C CA . ALA A 1 148 ? -20.493 -7.656 2.720 1.00 96.56 148 ALA A CA 1
ATOM 1075 C C . ALA A 1 148 ? -21.437 -7.432 3.922 1.00 96.56 148 ALA A C 1
ATOM 1077 O O . ALA A 1 148 ? -21.946 -8.404 4.480 1.00 96.56 148 ALA A O 1
ATOM 1078 N N . GLY A 1 149 ? -21.637 -6.186 4.369 1.00 97.00 149 GLY A N 1
ATOM 1079 C CA . GLY A 1 149 ? -22.495 -5.839 5.505 1.00 97.00 149 GLY A CA 1
ATOM 1080 C C . GLY A 1 149 ? -21.967 -6.284 6.874 1.00 97.00 149 GLY A C 1
ATOM 1081 O O . GLY A 1 149 ? -22.713 -6.265 7.850 1.00 97.00 149 GLY A O 1
ATOM 1082 N N . ARG A 1 150 ? -20.696 -6.700 6.969 1.00 97.94 150 ARG A N 1
ATOM 1083 C CA . ARG A 1 150 ? -20.054 -7.115 8.233 1.00 97.94 150 ARG A CA 1
ATOM 1084 C C . ARG A 1 150 ? -19.553 -5.924 9.045 1.00 97.94 150 ARG A C 1
ATOM 1086 O O . ARG A 1 150 ? -19.447 -6.016 10.264 1.00 97.94 150 ARG A O 1
ATOM 1093 N N . LEU A 1 151 ? -19.221 -4.832 8.360 1.00 97.69 151 LEU A N 1
ATOM 1094 C CA . LEU A 1 151 ? -18.774 -3.573 8.944 1.00 97.69 151 LEU A CA 1
ATOM 1095 C C . LEU A 1 151 ? -19.620 -2.410 8.419 1.00 97.69 151 LEU A C 1
ATOM 1097 O O . LEU A 1 151 ? -20.243 -2.483 7.365 1.00 97.69 151 LEU A O 1
ATOM 1101 N N . SER A 1 152 ? -19.573 -1.305 9.146 1.00 96.81 152 SER A N 1
ATOM 1102 C CA . SER A 1 152 ? -20.070 0.003 8.734 1.00 96.81 152 SER A CA 1
ATOM 1103 C C . SER A 1 152 ? -18.998 1.039 9.034 1.00 96.81 152 SER A C 1
ATOM 1105 O O . SER A 1 152 ? -18.342 0.954 10.076 1.00 96.81 152 SER A O 1
ATOM 1107 N N . LEU A 1 153 ? -18.850 2.031 8.151 1.00 95.50 153 LEU A N 1
ATOM 1108 C CA . LEU A 1 153 ? -17.936 3.157 8.351 1.00 95.50 153 LEU A CA 1
ATOM 1109 C C . LEU A 1 153 ? -18.211 3.906 9.660 1.00 95.50 153 LEU A C 1
ATOM 1111 O O . LEU A 1 153 ? -17.272 4.380 10.293 1.00 95.50 153 LEU A O 1
ATOM 1115 N N . ASP A 1 154 ? -19.467 3.953 10.097 1.00 96.62 154 ASP A N 1
ATOM 1116 C CA . ASP A 1 154 ? -19.873 4.667 11.310 1.00 96.62 154 ASP A CA 1
ATOM 1117 C C . ASP A 1 154 ? -19.983 3.737 12.531 1.00 96.62 154 ASP A C 1
ATOM 1119 O O . ASP A 1 154 ? -20.254 4.189 13.642 1.00 96.62 154 ASP A O 1
ATOM 1123 N N . GLY A 1 155 ? -19.732 2.434 12.349 1.00 98.25 155 GLY A N 1
ATOM 1124 C CA . GLY A 1 155 ? -19.618 1.499 13.465 1.00 98.25 155 GLY A CA 1
ATOM 1125 C C . GLY A 1 155 ? -18.394 1.824 14.319 1.00 98.25 155 GLY A C 1
ATOM 1126 O O . GLY A 1 155 ? -17.337 2.197 13.798 1.00 98.25 155 GLY A O 1
ATOM 1127 N N . THR A 1 156 ? -18.537 1.704 15.636 1.00 98.75 156 THR A N 1
ATOM 1128 C CA . THR A 1 156 ? -17.534 2.192 16.590 1.00 98.75 156 THR A CA 1
ATOM 1129 C C . THR A 1 156 ? -16.514 1.120 16.960 1.00 98.75 156 THR A C 1
ATOM 1131 O O . THR A 1 156 ? -16.769 -0.079 16.848 1.00 98.75 156 THR A O 1
ATOM 1134 N N . LEU A 1 157 ? -15.341 1.538 17.435 1.00 98.62 157 LEU A N 1
ATOM 1135 C CA . LEU A 1 157 ? -14.299 0.637 17.918 1.00 98.62 157 LEU A CA 1
ATOM 1136 C C . LEU A 1 157 ? -14.825 -0.257 19.054 1.00 98.62 157 LEU A C 1
ATOM 1138 O O . LEU A 1 157 ? -14.574 -1.458 19.041 1.00 98.62 157 LEU A O 1
ATOM 1142 N N . GLU A 1 158 ? -15.601 0.302 19.986 1.00 98.25 158 GLU A N 1
ATOM 1143 C CA . GLU A 1 158 ? -16.213 -0.460 21.086 1.00 98.25 158 GLU A CA 1
ATOM 1144 C C . GLU A 1 158 ? -17.256 -1.479 20.597 1.00 98.25 158 GLU A C 1
ATOM 1146 O O . GLU A 1 158 ? -17.376 -2.555 21.174 1.00 98.25 158 GLU A O 1
ATOM 1151 N N . GLN A 1 159 ? -17.990 -1.177 19.518 1.00 98.50 159 GLN A N 1
ATOM 1152 C CA . GLN A 1 159 ? -18.973 -2.102 18.945 1.00 98.50 159 GLN A CA 1
ATOM 1153 C C . GLN A 1 159 ? -18.312 -3.382 18.417 1.00 98.50 159 GLN A C 1
ATOM 1155 O O . GLN A 1 159 ? -18.855 -4.471 18.598 1.00 98.50 159 GLN A O 1
ATOM 1160 N N . TYR A 1 160 ? -17.160 -3.258 17.754 1.00 98.50 160 TYR A N 1
ATOM 1161 C CA . TYR A 1 160 ? -16.472 -4.404 17.150 1.00 98.50 160 TYR A CA 1
ATOM 1162 C C . TYR A 1 160 ? -15.458 -5.072 18.083 1.00 98.50 160 TYR A C 1
ATOM 1164 O O . TYR A 1 160 ? -15.172 -6.256 17.920 1.00 98.50 160 TYR A O 1
ATOM 1172 N N . LEU A 1 161 ? -14.913 -4.337 19.056 1.00 98.25 161 LEU A N 1
ATOM 1173 C CA . LEU A 1 161 ? -13.962 -4.831 20.053 1.00 98.25 161 LEU A CA 1
ATOM 1174 C C . LEU A 1 161 ? -14.425 -4.430 21.468 1.00 98.25 161 LEU A C 1
ATOM 1176 O O . LEU A 1 161 ? -13.814 -3.557 22.092 1.00 98.25 161 LEU A O 1
ATOM 1180 N N . PRO A 1 162 ? -15.496 -5.048 21.997 1.00 98.06 162 PRO A N 1
ATOM 1181 C CA . PRO A 1 162 ? -16.026 -4.701 23.312 1.00 98.06 162 PRO A CA 1
ATOM 1182 C C . PRO A 1 162 ? -14.993 -4.954 24.415 1.00 98.06 162 PRO A C 1
ATOM 1184 O O . PRO A 1 162 ? -14.338 -5.998 24.450 1.00 98.06 162 PRO A O 1
ATOM 1187 N N . GLY A 1 163 ? -14.844 -3.999 25.335 1.00 96.00 163 GLY A N 1
ATOM 1188 C CA . GLY A 1 163 ? -13.894 -4.094 26.444 1.00 96.00 163 GLY A CA 1
ATOM 1189 C C . GLY A 1 163 ? -12.432 -3.849 26.056 1.00 96.00 163 GLY A C 1
ATOM 1190 O O . GLY A 1 163 ? -11.535 -4.129 26.854 1.00 96.00 163 GLY A O 1
ATOM 1191 N N . ILE A 1 164 ? -12.155 -3.299 24.864 1.00 96.56 164 ILE A N 1
ATOM 1192 C CA . ILE A 1 164 ? -10.782 -3.001 24.418 1.00 96.56 164 ILE A CA 1
ATOM 1193 C C . ILE A 1 164 ? -10.069 -1.997 25.339 1.00 96.56 164 ILE A C 1
ATOM 1195 O O . ILE A 1 164 ? -8.838 -2.014 25.451 1.00 96.56 164 ILE A O 1
ATOM 1199 N N . GLY A 1 165 ? -10.831 -1.150 26.03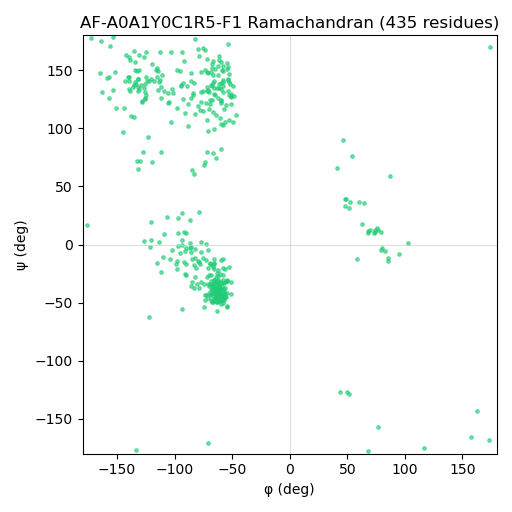8 1.00 96.56 165 GLY A N 1
ATOM 1200 C CA . GLY A 1 165 ? -10.341 -0.230 27.069 1.00 96.56 165 GLY A CA 1
ATOM 1201 C C . GLY A 1 165 ? -9.566 0.975 26.532 1.00 96.56 165 GLY A C 1
ATOM 1202 O O . GLY A 1 165 ? -8.939 1.684 27.312 1.00 96.56 165 GLY A O 1
ATOM 1203 N N . ILE A 1 166 ? -9.576 1.202 25.217 1.00 97.81 166 ILE A N 1
ATOM 1204 C CA . ILE A 1 166 ? -8.980 2.384 24.588 1.00 97.81 166 ILE A CA 1
ATOM 1205 C C . ILE A 1 166 ? -9.898 3.583 24.836 1.00 97.81 166 ILE A C 1
ATOM 1207 O O . ILE A 1 166 ? -11.107 3.503 24.632 1.00 97.81 166 ILE A O 1
ATOM 1211 N N . ALA A 1 167 ? -9.328 4.703 25.275 1.00 97.50 167 ALA A N 1
ATOM 1212 C CA . ALA A 1 167 ? -10.093 5.918 25.521 1.00 97.50 167 ALA A CA 1
ATOM 1213 C C . ALA A 1 167 ? -10.835 6.386 24.253 1.00 97.50 167 ALA A C 1
ATOM 1215 O O . ALA A 1 167 ? -10.292 6.347 23.150 1.00 97.50 167 ALA A O 1
ATOM 1216 N N . ASN A 1 168 ? -12.077 6.845 24.433 1.00 97.88 168 ASN A N 1
ATOM 1217 C CA . ASN A 1 168 ? -13.000 7.251 23.365 1.00 97.88 168 ASN A CA 1
ATOM 1218 C C . ASN A 1 168 ? -13.403 6.132 22.379 1.00 97.88 168 ASN A C 1
ATOM 1220 O O . ASN A 1 168 ? -13.923 6.444 21.309 1.00 97.88 168 ASN A O 1
ATOM 1224 N N . SER A 1 169 ? -13.220 4.843 22.707 1.00 98.00 169 SER A N 1
ATOM 1225 C CA . SER A 1 169 ? -13.577 3.715 21.820 1.00 98.00 169 SER A CA 1
ATOM 1226 C C . SER A 1 169 ? -15.036 3.727 21.344 1.00 98.00 169 SER A C 1
ATOM 1228 O O . SER A 1 169 ? -15.320 3.297 20.228 1.00 98.00 169 SER A O 1
ATOM 1230 N N . SER A 1 170 ? -15.961 4.262 22.143 1.00 98.19 170 SER A N 1
ATOM 1231 C CA . SER A 1 170 ? -17.375 4.414 21.778 1.00 98.19 170 SER A CA 1
ATOM 1232 C C . SER A 1 170 ? -17.658 5.554 20.789 1.00 98.19 170 SER A C 1
ATOM 1234 O O . SER A 1 170 ? -18.756 5.604 20.245 1.00 98.19 170 SER A O 1
ATOM 1236 N N . SER A 1 171 ? -16.689 6.438 20.531 1.00 98.31 171 SER A N 1
ATOM 1237 C CA . SER A 1 171 ? -16.794 7.560 19.579 1.00 98.31 171 SER A CA 1
ATOM 1238 C C . SER A 1 171 ? -15.841 7.426 18.382 1.00 98.31 171 SER A C 1
ATOM 1240 O O . SER A 1 171 ? -15.982 8.125 17.379 1.00 98.31 171 SER A O 1
ATOM 1242 N N . ILE A 1 172 ? -14.839 6.548 18.467 1.00 98.62 172 ILE A N 1
ATOM 1243 C CA . ILE A 1 172 ? -13.940 6.230 17.352 1.00 98.62 172 ILE A CA 1
ATOM 1244 C C . ILE A 1 172 ? -14.680 5.302 16.391 1.00 98.62 172 ILE A C 1
ATOM 1246 O O . ILE A 1 172 ? -15.090 4.222 16.798 1.00 98.62 172 ILE A O 1
ATOM 1250 N N . THR A 1 173 ? -14.822 5.689 15.125 1.00 98.50 173 THR A N 1
ATOM 1251 C CA . THR A 1 173 ? -15.484 4.883 14.090 1.00 98.50 173 THR A CA 1
ATOM 1252 C C . THR A 1 173 ? -14.473 4.224 13.152 1.00 98.50 173 THR A C 1
ATOM 1254 O O . THR A 1 173 ? -13.299 4.613 13.114 1.00 98.50 173 THR A O 1
ATOM 1257 N N . ILE A 1 174 ? -14.919 3.245 12.356 1.00 98.25 174 ILE A N 1
ATOM 1258 C CA . ILE A 1 174 ? -14.115 2.672 11.259 1.00 98.25 174 ILE A CA 1
ATOM 1259 C C . ILE A 1 174 ? -13.628 3.777 10.312 1.00 98.25 174 ILE A C 1
ATOM 1261 O O . ILE A 1 174 ? -12.452 3.791 9.948 1.00 98.25 174 ILE A O 1
ATOM 1265 N N . ARG A 1 175 ? -14.497 4.744 9.985 1.00 95.38 175 ARG A N 1
ATOM 1266 C CA . ARG A 1 175 ? -14.164 5.939 9.202 1.00 95.38 175 ARG A CA 1
ATOM 1267 C C . ARG A 1 175 ? -12.999 6.692 9.827 1.00 95.38 175 ARG A C 1
ATOM 1269 O O . ARG A 1 175 ? -12.001 6.892 9.150 1.00 95.38 175 ARG A O 1
ATOM 1276 N N . HIS A 1 176 ? -13.077 7.030 11.118 1.00 95.56 176 HIS A N 1
ATOM 1277 C CA . HIS A 1 176 ? -12.002 7.744 11.814 1.00 95.56 176 HIS A CA 1
ATOM 1278 C C . HIS A 1 176 ? -10.661 6.999 11.758 1.00 95.56 176 HIS A C 1
ATOM 1280 O O . HIS A 1 176 ? -9.616 7.632 11.627 1.00 95.56 176 HIS A O 1
ATOM 1286 N N . MET A 1 177 ? -10.657 5.667 11.853 1.00 97.69 177 MET A N 1
ATOM 1287 C CA . MET A 1 177 ? -9.418 4.889 11.747 1.00 97.69 177 MET A CA 1
ATOM 1288 C C . MET A 1 177 ? -8.865 4.876 10.320 1.00 97.69 177 MET A C 1
ATOM 1290 O O . MET A 1 177 ? -7.678 5.133 10.127 1.00 97.69 177 MET A O 1
ATOM 1294 N N . LEU A 1 178 ? -9.713 4.636 9.317 1.00 95.31 178 LEU A N 1
ATOM 1295 C CA . LEU A 1 178 ? -9.299 4.626 7.915 1.00 95.31 178 LEU A CA 1
ATOM 1296 C C . LEU A 1 178 ? -8.836 6.005 7.412 1.00 95.31 178 LEU A C 1
ATOM 1298 O O . LEU A 1 178 ? -8.121 6.082 6.420 1.00 95.31 178 LEU A O 1
ATOM 1302 N N . THR A 1 179 ? -9.233 7.093 8.073 1.00 91.00 179 THR A N 1
ATOM 1303 C CA . THR A 1 179 ? -8.934 8.477 7.657 1.00 91.00 179 THR A CA 1
ATOM 1304 C C . THR A 1 179 ? -7.936 9.175 8.575 1.00 91.00 179 THR A C 1
ATOM 1306 O O . THR A 1 179 ? -7.698 10.373 8.438 1.00 91.00 179 THR A O 1
ATOM 1309 N N . MET A 1 180 ? -7.322 8.423 9.498 1.00 91.69 180 MET A N 1
ATOM 1310 C CA . MET A 1 180 ? -6.316 8.915 10.446 1.00 91.69 180 MET A CA 1
ATOM 1311 C C . MET A 1 180 ? -6.829 10.030 11.382 1.00 91.69 180 MET A C 1
ATOM 1313 O O . MET A 1 180 ? -6.093 10.944 11.751 1.00 91.69 180 MET A O 1
ATOM 1317 N N . ARG A 1 181 ? -8.097 9.947 11.802 1.00 93.06 181 ARG A N 1
ATOM 1318 C CA . ARG A 1 181 ? -8.776 10.913 12.691 1.00 93.06 181 ARG A CA 1
ATOM 1319 C C . ARG A 1 181 ? -9.298 10.310 13.989 1.00 93.06 181 ARG A C 1
ATOM 1321 O O . ARG A 1 181 ? -10.177 10.873 14.632 1.00 93.06 181 ARG A O 1
ATOM 1328 N N . SER A 1 182 ? -8.799 9.151 14.395 1.00 96.62 182 SER A N 1
ATOM 1329 C CA . SER A 1 182 ? -9.260 8.490 15.623 1.00 96.62 182 SER A CA 1
ATOM 1330 C C . SER A 1 182 ? -8.835 9.209 16.906 1.00 96.62 182 SER A C 1
ATOM 1332 O O . SER A 1 182 ? -9.498 9.058 17.927 1.00 96.62 182 SER A O 1
ATOM 1334 N N . GLY A 1 183 ? -7.727 9.956 16.879 1.00 96.25 183 GLY A N 1
ATOM 1335 C CA . GLY A 1 183 ? -7.149 10.575 18.073 1.00 96.25 183 GLY A CA 1
ATOM 1336 C C . GLY A 1 183 ? -6.560 9.576 19.074 1.00 96.25 183 GLY A C 1
ATOM 1337 O O . GLY A 1 183 ? -6.251 9.968 20.197 1.00 96.25 183 GLY A O 1
ATOM 1338 N N . ILE A 1 184 ? -6.395 8.295 18.710 1.00 98.31 184 ILE A N 1
ATOM 1339 C CA . ILE A 1 184 ? -5.754 7.302 19.587 1.00 98.31 184 ILE A CA 1
ATOM 1340 C C . ILE A 1 184 ? -4.302 7.688 19.883 1.00 98.31 184 ILE A C 1
ATOM 1342 O O . ILE A 1 184 ? -3.644 8.334 19.068 1.00 98.31 184 ILE A O 1
ATOM 1346 N N . ALA A 1 185 ? -3.786 7.244 21.029 1.00 97.00 185 ALA A N 1
ATOM 1347 C CA . ALA A 1 185 ? -2.379 7.425 21.361 1.00 97.00 185 ALA A CA 1
ATOM 1348 C C . ALA A 1 185 ? -1.462 6.792 20.298 1.00 97.00 185 ALA A C 1
ATOM 1350 O O . ALA A 1 185 ? -1.745 5.714 19.768 1.00 97.00 185 ALA A O 1
ATOM 1351 N N . ASP A 1 186 ? -0.349 7.457 19.997 1.00 93.88 186 ASP A N 1
ATOM 1352 C CA . ASP A 1 186 ? 0.641 6.961 19.045 1.00 93.88 186 ASP A CA 1
ATOM 1353 C C . ASP A 1 186 ? 1.678 6.082 19.754 1.00 93.88 186 ASP A C 1
ATOM 1355 O O . ASP A 1 186 ? 2.589 6.565 20.430 1.00 93.88 186 ASP A O 1
ATOM 1359 N N . TYR A 1 187 ? 1.531 4.766 19.603 1.00 93.81 187 TYR A N 1
ATOM 1360 C CA . TYR A 1 187 ? 2.478 3.807 20.166 1.00 93.81 187 TYR A CA 1
ATOM 1361 C C . TYR A 1 187 ? 3.851 3.861 19.478 1.00 93.81 187 TYR A C 1
ATOM 1363 O O . TYR A 1 187 ? 4.844 3.546 20.131 1.00 93.81 187 TYR A O 1
ATOM 1371 N N . ASN A 1 188 ? 3.946 4.294 18.212 1.00 88.50 188 ASN A N 1
ATOM 1372 C CA . ASN A 1 188 ? 5.230 4.448 17.521 1.00 88.50 188 ASN A CA 1
ATOM 1373 C C . ASN A 1 188 ? 6.082 5.555 18.163 1.00 88.50 188 ASN A C 1
ATOM 1375 O O . ASN A 1 188 ? 7.307 5.454 18.170 1.00 88.50 188 ASN A O 1
ATOM 1379 N N . ALA A 1 189 ? 5.440 6.578 18.734 1.00 87.06 189 ALA A N 1
ATOM 1380 C CA . ALA A 1 189 ? 6.100 7.676 19.439 1.00 87.06 189 ALA A CA 1
ATOM 1381 C C . ALA A 1 189 ? 6.475 7.340 20.898 1.00 87.06 189 ALA A C 1
ATOM 1383 O O . ALA A 1 189 ? 7.104 8.151 21.580 1.00 87.06 189 ALA A O 1
ATOM 1384 N N . SER A 1 190 ? 6.103 6.158 21.403 1.00 89.69 190 SER A N 1
ATOM 1385 C CA . SER A 1 190 ? 6.411 5.747 22.774 1.00 89.69 190 SER A CA 1
ATOM 1386 C C . SER A 1 190 ? 7.915 5.482 22.949 1.00 89.69 190 SER A C 1
ATOM 1388 O O . SER A 1 190 ? 8.463 4.600 22.280 1.00 89.69 190 SER A O 1
ATOM 1390 N N . PRO A 1 191 ? 8.598 6.144 23.907 1.00 89.62 191 PRO A N 1
ATOM 1391 C CA . PRO A 1 191 ? 10.009 5.876 24.186 1.00 89.62 191 PRO A CA 1
ATOM 1392 C C . PRO A 1 191 ? 10.284 4.413 24.550 1.00 89.62 191 PRO A C 1
ATOM 1394 O O . PRO A 1 191 ? 11.329 3.876 24.197 1.00 89.62 191 PRO A O 1
ATOM 1397 N N . ALA A 1 192 ? 9.336 3.748 25.219 1.00 90.50 192 ALA A N 1
ATOM 1398 C CA . ALA A 1 192 ? 9.459 2.338 25.582 1.00 90.50 192 ALA A CA 1
ATOM 1399 C C . ALA A 1 192 ? 9.440 1.422 24.349 1.00 90.50 192 ALA A C 1
ATOM 1401 O O . ALA A 1 192 ? 10.180 0.444 24.299 1.00 90.50 192 ALA A O 1
ATOM 1402 N N . VAL A 1 193 ? 8.625 1.762 23.349 1.00 89.88 193 VAL A N 1
ATOM 1403 C CA . VAL A 1 193 ? 8.551 1.034 22.078 1.00 89.88 193 VAL A CA 1
ATOM 1404 C C . VAL A 1 193 ? 9.834 1.223 21.278 1.00 89.88 193 VAL A C 1
ATOM 1406 O O . VAL A 1 193 ? 10.428 0.244 20.836 1.00 89.88 193 VAL A O 1
ATOM 1409 N N . LEU A 1 194 ? 10.304 2.466 21.143 1.00 87.44 194 LEU A N 1
ATOM 1410 C CA . LEU A 1 194 ? 11.559 2.762 20.450 1.00 87.44 194 LEU A CA 1
ATOM 1411 C C . LEU A 1 194 ? 12.744 2.049 21.111 1.00 87.44 194 LEU A C 1
ATOM 1413 O O . LEU A 1 194 ? 13.550 1.425 20.424 1.00 87.44 194 LEU A O 1
ATOM 1417 N N . LEU A 1 195 ? 12.814 2.074 22.445 1.00 89.44 195 LEU A N 1
ATOM 1418 C CA . LEU A 1 195 ? 13.846 1.369 23.200 1.00 89.44 195 LEU A CA 1
ATOM 1419 C C . LEU A 1 195 ? 13.763 -0.151 22.999 1.00 89.44 195 LEU A C 1
ATOM 1421 O O . LEU A 1 195 ? 14.793 -0.788 22.788 1.00 89.44 195 LEU A O 1
ATOM 1425 N N . TYR A 1 196 ? 12.558 -0.732 23.010 1.00 89.00 196 TYR A N 1
ATOM 1426 C CA . TYR A 1 196 ? 12.356 -2.155 22.725 1.00 89.00 196 TYR A CA 1
ATOM 1427 C C . TYR A 1 196 ? 12.859 -2.529 21.325 1.00 89.00 196 TYR A C 1
ATOM 1429 O O . TYR A 1 196 ? 13.622 -3.478 21.181 1.00 89.00 196 TYR A O 1
ATOM 1437 N N . LEU A 1 197 ? 12.502 -1.767 20.290 1.00 85.44 197 LEU A N 1
ATOM 1438 C CA . LEU A 1 197 ? 12.942 -2.042 18.917 1.00 85.44 197 LEU A CA 1
ATOM 1439 C C . LEU A 1 197 ? 14.466 -1.916 18.753 1.00 85.44 197 LEU A C 1
ATOM 1441 O O . LEU A 1 197 ? 15.072 -2.652 17.974 1.00 85.44 197 LEU A O 1
ATOM 1445 N N . MET A 1 198 ? 15.107 -1.018 19.507 1.00 84.75 198 MET A N 1
ATOM 1446 C CA . MET A 1 198 ? 16.567 -0.882 19.514 1.00 84.75 198 MET A CA 1
ATOM 1447 C C . MET A 1 198 ? 17.270 -2.035 20.244 1.00 84.75 198 MET A C 1
ATOM 1449 O O . MET A 1 198 ? 18.277 -2.536 19.748 1.00 84.75 198 MET A O 1
ATOM 1453 N N . LEU A 1 199 ? 16.763 -2.452 21.410 1.00 88.00 199 LEU A N 1
ATOM 1454 C CA . LEU A 1 199 ? 17.405 -3.466 22.259 1.00 88.00 199 LEU A CA 1
ATOM 1455 C C . LEU A 1 199 ? 17.063 -4.905 21.853 1.00 88.00 199 LEU A C 1
ATOM 1457 O O . LEU A 1 199 ? 17.884 -5.805 22.014 1.00 88.00 199 LEU A O 1
ATOM 1461 N N . THR A 1 200 ? 15.860 -5.129 21.330 1.00 87.06 200 THR A N 1
ATOM 1462 C CA . THR A 1 200 ? 15.337 -6.438 20.917 1.00 87.06 200 THR A CA 1
ATOM 1463 C C . THR A 1 200 ? 14.718 -6.347 19.521 1.00 87.06 200 THR A C 1
ATOM 1465 O O . THR A 1 200 ? 13.513 -6.540 19.361 1.00 87.06 200 THR A O 1
ATOM 1468 N N . PRO A 1 201 ? 15.524 -6.056 18.483 1.00 81.06 201 PRO A N 1
ATOM 1469 C CA . PRO A 1 201 ? 15.023 -5.818 17.131 1.00 81.06 201 PRO A CA 1
ATOM 1470 C C . PRO A 1 201 ? 14.245 -7.011 16.562 1.00 81.06 201 PRO A C 1
ATOM 1472 O O . PRO A 1 201 ? 13.212 -6.824 15.933 1.00 81.06 201 PRO A O 1
ATOM 1475 N N . THR A 1 202 ? 14.678 -8.239 16.837 1.00 82.50 202 THR A N 1
ATOM 1476 C CA . THR A 1 202 ? 14.002 -9.474 16.401 1.00 82.50 202 THR A CA 1
ATOM 1477 C C . THR A 1 202 ? 13.005 -10.005 17.434 1.00 82.50 202 THR A C 1
ATOM 1479 O O . THR A 1 202 ? 12.545 -11.142 17.328 1.00 82.50 202 THR A O 1
ATOM 1482 N N . GLY A 1 203 ? 12.704 -9.216 18.470 1.00 81.81 203 GLY A N 1
ATOM 1483 C CA . GLY A 1 203 ? 11.811 -9.610 19.548 1.00 81.81 203 GLY A CA 1
ATOM 1484 C C . GLY A 1 203 ? 10.389 -9.878 19.053 1.00 81.81 203 GLY A C 1
ATOM 1485 O O . GLY A 1 203 ? 9.901 -9.247 18.111 1.00 81.81 203 GLY A O 1
ATOM 1486 N N . SER A 1 204 ? 9.716 -10.838 19.686 1.00 83.50 204 SER A N 1
ATOM 1487 C CA . SER A 1 204 ? 8.321 -11.146 19.378 1.00 83.50 204 SER A CA 1
ATOM 1488 C C . SER A 1 204 ? 7.431 -9.944 19.675 1.00 83.50 204 SER A C 1
ATOM 1490 O O . SER A 1 204 ? 7.393 -9.448 20.801 1.00 83.50 204 SER A O 1
ATOM 1492 N N . TRP A 1 205 ? 6.661 -9.531 18.675 1.00 87.94 205 TRP A N 1
ATOM 1493 C CA . TRP A 1 205 ? 5.653 -8.493 18.796 1.00 87.94 205 TRP A CA 1
ATOM 1494 C C . TRP A 1 205 ? 4.299 -9.067 18.391 1.00 87.94 205 TRP A C 1
ATOM 1496 O O . TRP A 1 205 ? 4.222 -9.864 17.464 1.00 87.94 205 TRP A O 1
ATOM 1506 N N . ASN A 1 206 ? 3.235 -8.690 19.093 1.00 86.69 206 ASN A N 1
ATOM 1507 C CA . ASN A 1 206 ? 1.873 -9.050 18.714 1.00 86.69 206 ASN A CA 1
ATOM 1508 C C . ASN A 1 206 ? 0.951 -7.835 18.839 1.00 86.69 206 ASN A C 1
ATOM 1510 O O . ASN A 1 206 ? 1.295 -6.825 19.459 1.00 86.69 206 ASN A O 1
ATOM 1514 N N . GLU A 1 207 ? -0.243 -7.940 18.270 1.00 88.50 207 GLU A N 1
ATOM 1515 C CA . GLU A 1 207 ? -1.209 -6.846 18.220 1.00 88.50 207 GLU A CA 1
ATOM 1516 C C . GLU A 1 207 ? -1.655 -6.410 19.623 1.00 88.50 207 GLU A C 1
ATOM 1518 O O . GLU A 1 207 ? -1.905 -5.227 19.854 1.00 88.50 207 GLU A O 1
ATOM 1523 N N . GLN A 1 208 ? -1.698 -7.333 20.592 1.00 91.31 208 GLN A N 1
ATOM 1524 C CA . GLN A 1 208 ? -2.072 -7.012 21.970 1.00 91.31 208 GLN A CA 1
ATOM 1525 C C . GLN A 1 208 ? -1.033 -6.112 22.653 1.00 91.31 208 GLN A C 1
ATOM 1527 O O . GLN A 1 208 ? -1.409 -5.241 23.441 1.00 91.31 208 GLN A O 1
ATOM 1532 N N . THR A 1 209 ? 0.253 -6.271 22.332 1.00 92.62 209 THR A N 1
ATOM 1533 C CA . THR A 1 209 ? 1.313 -5.354 22.769 1.00 92.62 209 THR A CA 1
ATOM 1534 C C . THR A 1 209 ? 1.032 -3.940 22.264 1.00 92.62 209 THR A C 1
ATOM 1536 O O . THR A 1 209 ? 1.019 -3.003 23.065 1.00 92.62 209 THR A O 1
ATOM 1539 N N . THR A 1 210 ? 0.705 -3.779 20.977 1.00 94.31 210 THR A N 1
ATOM 1540 C CA . THR A 1 210 ? 0.306 -2.480 20.408 1.00 94.31 210 THR A CA 1
ATOM 1541 C C . THR A 1 210 ? -0.921 -1.906 21.117 1.00 94.31 210 THR A C 1
ATOM 1543 O O . THR A 1 210 ? -0.896 -0.755 21.553 1.00 94.31 210 THR A O 1
ATOM 1546 N N . VAL A 1 211 ? -1.971 -2.711 21.319 1.00 96.31 211 VAL A N 1
ATOM 1547 C CA . VAL A 1 211 ? -3.186 -2.294 22.041 1.00 96.31 211 VAL A CA 1
ATOM 1548 C C . VAL A 1 211 ? -2.863 -1.811 23.456 1.00 96.31 211 VAL A C 1
ATOM 1550 O O . VAL A 1 211 ? -3.411 -0.804 23.891 1.00 96.31 211 VAL A O 1
ATOM 1553 N N . ASN A 1 212 ? -1.963 -2.479 24.180 1.00 95.81 212 ASN A N 1
ATOM 1554 C CA . ASN A 1 212 ? -1.585 -2.082 25.538 1.00 95.81 212 ASN A CA 1
ATOM 1555 C C . ASN A 1 212 ? -0.862 -0.722 25.568 1.00 95.81 212 ASN A C 1
ATOM 1557 O O . ASN A 1 212 ? -1.095 0.081 26.477 1.00 95.81 212 ASN A O 1
ATOM 1561 N N . TYR A 1 213 ? -0.029 -0.426 24.568 1.00 95.69 213 TYR A N 1
ATOM 1562 C CA . TYR A 1 213 ? 0.590 0.894 24.441 1.00 95.69 213 TYR A CA 1
ATOM 1563 C C . TYR A 1 213 ? -0.433 1.974 24.083 1.00 95.69 213 TYR A C 1
ATOM 1565 O O . TYR A 1 213 ? -0.434 3.029 24.710 1.00 95.69 213 TYR A O 1
ATOM 1573 N N . ILE A 1 214 ? -1.352 1.695 23.154 1.00 96.81 214 ILE A N 1
ATOM 1574 C CA . ILE A 1 214 ? -2.430 2.635 22.812 1.00 96.81 214 ILE A CA 1
ATOM 1575 C C . ILE A 1 214 ? -3.313 2.905 24.039 1.00 96.81 214 ILE A C 1
ATOM 1577 O O . ILE A 1 214 ? -3.632 4.052 24.334 1.00 96.81 214 ILE A O 1
ATOM 1581 N N . ARG A 1 215 ? -3.662 1.853 24.790 1.00 96.06 215 ARG A N 1
ATOM 1582 C CA . ARG A 1 215 ? -4.485 1.925 26.004 1.00 96.06 215 ARG A CA 1
ATOM 1583 C C . ARG A 1 215 ? -3.833 2.743 27.119 1.00 96.06 215 ARG A C 1
ATOM 1585 O O . ARG A 1 215 ? -4.533 3.431 27.852 1.00 96.06 215 ARG A O 1
ATOM 1592 N N . SER A 1 216 ? -2.516 2.630 27.285 1.00 94.94 216 SER A N 1
ATOM 1593 C CA . SER A 1 216 ? -1.784 3.343 28.344 1.00 94.94 216 SER A CA 1
ATOM 1594 C C . SER A 1 216 ? -1.427 4.786 27.975 1.00 94.94 216 SER A C 1
ATOM 1596 O O . SER A 1 216 ? -1.132 5.590 28.861 1.00 94.94 216 SER A O 1
ATOM 1598 N N . GLY A 1 217 ? -1.462 5.128 26.686 1.00 93.81 217 GLY A N 1
ATOM 1599 C CA . GLY A 1 217 ? -1.240 6.483 26.203 1.00 93.81 217 GLY A CA 1
ATOM 1600 C C . GLY A 1 217 ? -2.458 7.396 26.364 1.00 93.81 217 GLY A C 1
ATOM 1601 O O . GLY A 1 217 ? -3.596 6.958 26.526 1.00 93.81 217 GLY A O 1
ATOM 1602 N N . LYS A 1 218 ? -2.216 8.707 26.294 1.00 94.62 218 LYS A N 1
ATOM 1603 C CA . LYS A 1 218 ? -3.287 9.710 26.260 1.00 94.62 218 LYS A CA 1
ATOM 1604 C C . LYS A 1 218 ? -3.804 9.865 24.825 1.00 94.62 218 LYS A C 1
ATOM 1606 O O . LYS A 1 218 ? -2.971 9.916 23.918 1.00 94.62 218 LYS A O 1
ATOM 1611 N N . PRO A 1 219 ? -5.128 9.990 24.609 1.00 96.19 219 PRO A N 1
ATOM 1612 C CA . PRO A 1 219 ? -5.659 10.428 23.326 1.00 96.19 219 PRO A CA 1
ATOM 1613 C C . PRO A 1 219 ? -5.003 11.734 22.884 1.00 96.19 219 PRO A C 1
ATOM 1615 O O . PRO A 1 219 ? -4.772 12.626 23.701 1.00 96.19 219 PRO A O 1
ATOM 1618 N N . LEU A 1 220 ? -4.707 11.826 21.596 1.00 95.06 220 LEU A N 1
ATOM 1619 C CA . LEU A 1 220 ? -4.033 12.969 20.988 1.00 95.06 220 LEU A CA 1
ATOM 1620 C C . LEU A 1 220 ? -5.022 14.110 20.733 1.00 95.06 220 LEU A C 1
ATOM 1622 O O . LEU A 1 220 ? -4.670 15.277 20.873 1.00 95.06 220 LEU A O 1
ATOM 1626 N N . PHE A 1 221 ? -6.267 13.765 20.402 1.00 95.25 221 PHE A N 1
ATOM 1627 C CA . PHE A 1 221 ? -7.372 14.691 20.157 1.00 95.25 221 PHE A CA 1
ATOM 1628 C C . PHE A 1 221 ? -8.716 13.946 20.202 1.00 95.25 221 PHE A C 1
ATOM 1630 O O . PHE A 1 221 ? -8.766 12.722 20.357 1.00 95.25 221 PHE A O 1
ATOM 1637 N N . THR A 1 222 ? -9.817 14.687 20.094 1.00 96.75 222 THR A N 1
ATOM 1638 C CA . THR A 1 222 ? -11.172 14.123 20.023 1.00 96.75 222 THR A CA 1
ATOM 1639 C C . THR A 1 222 ? -11.389 13.443 18.663 1.00 96.75 222 THR A C 1
ATOM 1641 O O . THR A 1 222 ? -11.049 14.045 17.647 1.00 96.75 222 THR A O 1
ATOM 1644 N N . PRO A 1 223 ? -11.978 12.233 18.585 1.00 96.38 223 PRO A N 1
ATOM 1645 C CA . PRO A 1 223 ? -12.206 11.564 17.302 1.00 96.38 223 PRO A CA 1
ATOM 1646 C C . PRO A 1 223 ? -12.921 12.472 16.289 1.00 96.38 223 PRO A C 1
ATOM 1648 O O . PRO A 1 223 ? -13.932 13.091 16.614 1.00 96.38 223 PRO A O 1
ATOM 1651 N N . GLY A 1 224 ? -12.369 12.569 15.080 1.00 90.69 224 GLY A N 1
ATOM 1652 C CA . GLY A 1 224 ? -12.867 13.412 13.992 1.00 90.69 224 GLY A CA 1
ATOM 1653 C C . GLY A 1 224 ? -12.394 14.871 14.016 1.00 90.69 224 GLY A C 1
ATOM 1654 O O . GLY A 1 224 ? -12.514 15.538 12.994 1.00 90.69 224 GLY A O 1
ATOM 1655 N N . SER A 1 225 ? -11.827 15.372 15.123 1.00 89.12 225 SER A N 1
ATOM 1656 C CA . SER A 1 225 ? -11.499 16.802 15.261 1.00 89.12 225 SER A CA 1
ATOM 1657 C C . SER A 1 225 ? -10.151 17.218 14.673 1.00 89.12 225 SER A C 1
ATOM 1659 O O . SER A 1 225 ? -9.875 18.405 14.619 1.00 89.12 225 SER A O 1
ATOM 1661 N N . ALA A 1 226 ? -9.276 16.273 14.328 1.00 85.38 226 ALA A N 1
ATOM 1662 C CA . ALA A 1 226 ? -7.971 16.554 13.735 1.00 85.38 226 ALA A CA 1
ATOM 1663 C C . ALA A 1 226 ? -7.471 15.350 12.925 1.00 85.38 226 ALA A C 1
ATOM 1665 O O . ALA A 1 226 ? -8.042 14.257 12.979 1.00 85.38 226 ALA A O 1
ATOM 1666 N N . TYR A 1 227 ? -6.387 15.557 12.180 1.00 84.19 227 TYR A N 1
ATOM 1667 C CA . TYR A 1 227 ? -5.683 14.521 11.430 1.00 84.19 227 TYR A CA 1
ATOM 1668 C C . TYR A 1 227 ? -4.334 14.210 12.078 1.00 84.19 227 TYR A C 1
ATOM 1670 O O . TYR A 1 227 ? -3.542 15.114 12.343 1.00 84.19 227 TYR A O 1
ATOM 1678 N N . GLN A 1 228 ? -4.044 12.923 12.264 1.00 84.69 228 GLN A N 1
ATOM 1679 C CA . GLN A 1 228 ? -2.707 12.447 12.592 1.00 84.69 228 GLN A CA 1
ATOM 1680 C C . GLN A 1 228 ? -2.494 11.033 12.068 1.00 84.69 228 GLN A C 1
ATOM 1682 O O . GLN A 1 228 ? -3.133 10.080 12.523 1.00 84.69 228 GLN A O 1
ATOM 1687 N N . TYR A 1 229 ? -1.534 10.897 11.152 1.00 88.00 229 TYR A N 1
ATOM 1688 C CA . TYR A 1 229 ? -1.100 9.600 10.653 1.00 88.00 229 TYR A CA 1
ATOM 1689 C C . TYR A 1 229 ? -0.626 8.718 11.812 1.00 88.00 229 TYR A C 1
ATOM 1691 O O . TYR A 1 229 ? 0.345 9.042 12.492 1.00 88.00 229 TYR A O 1
ATOM 1699 N N . ASN A 1 230 ? -1.317 7.604 12.046 1.00 92.38 230 ASN A N 1
ATOM 1700 C CA . ASN A 1 230 ? -1.046 6.720 13.173 1.00 92.38 230 ASN A CA 1
ATOM 1701 C C . ASN A 1 230 ? -1.273 5.261 12.761 1.00 92.38 230 ASN A C 1
ATOM 1703 O O . ASN A 1 230 ? -2.389 4.851 12.427 1.00 92.38 230 ASN A O 1
ATOM 1707 N N . ASN A 1 231 ? -0.209 4.454 12.807 1.00 95.12 231 ASN A N 1
ATOM 1708 C CA . ASN A 1 231 ? -0.256 3.040 12.422 1.00 95.12 231 ASN A CA 1
ATOM 1709 C C . ASN A 1 231 ? -1.190 2.214 13.315 1.00 95.12 231 ASN A C 1
ATOM 1711 O O . ASN A 1 231 ? -1.707 1.188 12.873 1.00 95.12 231 ASN A O 1
ATOM 1715 N N . GLY A 1 232 ? -1.438 2.665 14.549 1.00 97.12 232 GLY A N 1
ATOM 1716 C CA . GLY A 1 232 ? -2.324 2.002 15.499 1.00 97.12 232 GLY A CA 1
ATOM 1717 C C . GLY A 1 232 ? -3.741 1.846 14.954 1.00 97.12 232 GLY A C 1
ATOM 1718 O O . GLY A 1 232 ? -4.383 0.838 15.230 1.00 97.12 232 GLY A O 1
ATOM 1719 N N . ASN A 1 233 ? -4.188 2.770 14.095 1.00 98.12 233 ASN A N 1
ATOM 1720 C CA . ASN A 1 233 ? -5.482 2.678 13.421 1.00 98.12 233 ASN A CA 1
ATOM 1721 C C . ASN A 1 233 ? -5.609 1.381 12.620 1.00 98.12 233 ASN A C 1
ATOM 1723 O O . ASN A 1 233 ? -6.602 0.671 12.731 1.00 98.12 233 ASN A O 1
ATOM 1727 N N . PHE A 1 234 ? -4.577 1.037 11.852 1.00 98.38 234 PHE A N 1
ATOM 1728 C CA . PHE A 1 234 ? -4.593 -0.140 10.990 1.00 98.38 234 PHE A CA 1
ATOM 1729 C C . PHE A 1 234 ? -4.386 -1.434 11.769 1.00 98.38 234 PHE A C 1
ATOM 1731 O O . PHE A 1 234 ? -5.004 -2.440 11.433 1.00 98.38 234 PHE A O 1
ATOM 1738 N N . VAL A 1 235 ? -3.608 -1.408 12.855 1.00 97.62 235 VAL A N 1
ATOM 1739 C CA . VAL A 1 235 ? -3.514 -2.555 13.775 1.00 97.62 235 VAL A CA 1
ATOM 1740 C C . VAL A 1 235 ? -4.880 -2.864 14.399 1.00 97.62 235 VAL A C 1
ATOM 1742 O O . VAL A 1 235 ? -5.297 -4.021 14.419 1.00 97.62 235 VAL A O 1
ATOM 1745 N N . LEU A 1 236 ? -5.620 -1.838 14.838 1.00 98.56 236 LEU A N 1
ATOM 1746 C CA . LEU A 1 236 ? -6.984 -2.004 15.349 1.00 98.56 236 LEU A CA 1
ATOM 1747 C C . LEU A 1 236 ? -7.953 -2.490 14.262 1.00 98.56 236 LEU A C 1
ATOM 1749 O O . LEU A 1 236 ? -8.744 -3.391 14.530 1.00 98.56 236 LEU A O 1
ATOM 1753 N N . LEU A 1 237 ? -7.860 -1.976 13.030 1.00 98.75 237 LEU A N 1
ATOM 1754 C CA . LEU A 1 237 ? -8.651 -2.481 11.899 1.00 98.75 237 LEU A CA 1
ATOM 1755 C C . LEU A 1 237 ? -8.365 -3.962 11.609 1.00 98.75 237 LEU A C 1
ATOM 1757 O O . LEU A 1 237 ? -9.298 -4.713 11.338 1.00 98.75 237 LEU A O 1
ATOM 1761 N N . GLY A 1 238 ? -7.114 -4.414 11.736 1.00 98.19 238 GLY A N 1
ATOM 1762 C CA . GLY A 1 238 ? -6.761 -5.834 11.641 1.00 98.19 238 GLY A CA 1
ATOM 1763 C C . GLY A 1 238 ? -7.439 -6.693 12.718 1.00 98.19 238 GLY A C 1
ATOM 1764 O O . GLY A 1 238 ? -7.952 -7.772 12.417 1.00 98.19 238 GLY A O 1
ATOM 1765 N N . LEU A 1 239 ? -7.511 -6.201 13.960 1.00 98.38 239 LEU A N 1
ATOM 1766 C CA . LEU A 1 239 ? -8.235 -6.872 15.048 1.00 98.38 239 LEU A CA 1
ATOM 1767 C C . LEU A 1 239 ? -9.752 -6.895 14.819 1.00 98.38 239 LEU A C 1
ATOM 1769 O O . LEU A 1 239 ? -10.393 -7.906 15.097 1.00 98.38 239 LEU A O 1
ATOM 1773 N N . ILE A 1 240 ? -10.321 -5.816 14.281 1.00 98.75 240 ILE A N 1
ATOM 1774 C CA . ILE A 1 240 ? -11.742 -5.740 13.917 1.00 98.75 240 ILE A CA 1
ATOM 1775 C C . ILE A 1 240 ? -12.066 -6.728 12.799 1.00 98.75 240 ILE A C 1
ATOM 1777 O O . ILE A 1 240 ? -13.035 -7.475 12.912 1.00 98.75 240 ILE A O 1
ATOM 1781 N N . LEU A 1 241 ? -11.238 -6.786 11.751 1.00 98.69 241 LEU A N 1
ATOM 1782 C CA . LEU A 1 241 ? -11.380 -7.769 10.677 1.00 98.69 241 LEU A CA 1
ATOM 1783 C C . LEU A 1 241 ? -11.370 -9.189 11.241 1.00 98.69 241 LEU A C 1
ATOM 1785 O O . LEU A 1 241 ? -12.253 -9.980 10.915 1.00 98.69 241 LEU A O 1
ATOM 1789 N N . LYS A 1 242 ? -10.452 -9.496 12.162 1.00 98.12 242 LYS A N 1
ATOM 1790 C CA . LYS A 1 242 ? -10.456 -10.784 12.859 1.00 98.12 242 LYS A CA 1
ATOM 1791 C C . LYS A 1 242 ? -11.750 -11.029 13.632 1.00 98.12 242 LYS A C 1
ATOM 1793 O O . LYS A 1 242 ? -12.295 -12.126 13.551 1.00 98.12 242 LYS A O 1
ATOM 1798 N N . ALA A 1 243 ? -12.259 -10.035 14.355 1.00 98.31 243 ALA A N 1
ATOM 1799 C CA . ALA A 1 243 ? -13.490 -10.172 15.131 1.00 98.31 243 ALA A CA 1
ATOM 1800 C C . ALA A 1 243 ? -14.714 -10.485 14.252 1.00 98.31 243 ALA A C 1
ATOM 1802 O O . ALA A 1 243 ? -15.540 -11.309 14.637 1.00 98.31 243 ALA A O 1
ATOM 1803 N N . VAL A 1 244 ? -14.819 -9.876 13.065 1.00 98.31 244 VAL A N 1
ATOM 1804 C CA . VAL A 1 244 ? -15.994 -10.039 12.185 1.00 98.31 244 VAL A CA 1
ATOM 1805 C C . VAL A 1 244 ? -15.872 -11.166 11.159 1.00 98.31 244 VAL A C 1
ATOM 1807 O O . VAL A 1 244 ? -16.873 -11.550 10.555 1.00 98.31 244 VAL A O 1
ATOM 1810 N N . THR A 1 245 ? -14.668 -11.693 10.931 1.00 97.00 245 THR A N 1
ATOM 1811 C CA . THR A 1 245 ? -14.427 -12.784 9.966 1.00 97.00 245 THR A CA 1
ATOM 1812 C C . THR A 1 245 ? -14.025 -14.103 10.620 1.00 97.00 245 THR A C 1
ATOM 1814 O O . THR A 1 245 ? -14.223 -15.155 10.021 1.00 97.00 245 THR A O 1
ATOM 1817 N N . GLY A 1 246 ? -13.464 -14.063 11.832 1.00 96.88 246 GLY A N 1
ATOM 1818 C CA . GLY A 1 246 ? -12.865 -15.217 12.503 1.00 96.88 246 GLY A CA 1
ATOM 1819 C C . GLY A 1 246 ? -11.418 -15.523 12.091 1.00 96.88 246 GLY A C 1
ATOM 1820 O O . GLY A 1 246 ? -10.796 -16.378 12.722 1.00 96.88 246 GLY A O 1
ATOM 1821 N N . SER A 1 247 ? -10.854 -14.819 11.102 1.00 95.44 247 SER A N 1
ATOM 1822 C CA . SER A 1 247 ? -9.518 -15.091 10.547 1.00 95.44 247 SER A CA 1
ATOM 1823 C C . SER A 1 247 ? -8.511 -13.996 10.887 1.00 95.44 247 SER A C 1
ATOM 1825 O O . SER A 1 247 ? -8.850 -12.817 10.977 1.00 95.44 247 SER A O 1
ATOM 1827 N N . TYR A 1 248 ? -7.245 -14.364 11.082 1.00 93.50 248 TYR A N 1
ATOM 1828 C CA . TYR A 1 248 ? -6.190 -13.381 11.329 1.00 93.50 248 TYR A CA 1
ATOM 1829 C C . TYR A 1 248 ? -5.930 -12.539 10.078 1.00 93.50 248 TYR A C 1
ATOM 1831 O O . TYR A 1 248 ? -6.040 -13.030 8.958 1.00 93.50 248 TYR A O 1
ATOM 1839 N N . ILE A 1 249 ? -5.529 -11.277 10.268 1.00 94.38 249 ILE A N 1
ATOM 1840 C CA . ILE A 1 249 ? -5.284 -10.347 9.157 1.00 94.38 249 ILE A CA 1
ATOM 1841 C C . ILE A 1 249 ? -4.260 -10.878 8.152 1.00 94.38 249 ILE A C 1
ATOM 1843 O O . ILE A 1 249 ? -4.448 -10.712 6.952 1.00 94.38 249 ILE A O 1
ATOM 1847 N N . ARG A 1 250 ? -3.217 -11.565 8.630 1.00 92.94 250 ARG A N 1
ATOM 1848 C CA . ARG A 1 250 ? -2.248 -12.234 7.764 1.00 92.94 250 ARG A CA 1
ATOM 1849 C C . ARG A 1 250 ? -2.952 -13.185 6.802 1.00 92.94 250 ARG A C 1
ATOM 1851 O O . ARG A 1 250 ? -2.762 -13.077 5.600 1.00 92.94 250 ARG A O 1
ATOM 1858 N N . ASP A 1 251 ? -3.771 -14.082 7.336 1.00 93.44 251 ASP A N 1
ATOM 1859 C CA . ASP A 1 251 ? -4.417 -15.128 6.550 1.00 93.44 251 ASP A CA 1
ATOM 1860 C C . ASP A 1 251 ? -5.451 -14.507 5.591 1.00 93.44 251 ASP A C 1
ATOM 1862 O O . ASP A 1 251 ? -5.469 -14.841 4.415 1.00 93.44 251 ASP A O 1
ATOM 1866 N N . LEU A 1 252 ? -6.207 -13.489 6.030 1.00 96.25 252 LEU A N 1
ATOM 1867 C CA . LEU A 1 252 ? -7.112 -12.731 5.152 1.00 96.25 252 LEU A CA 1
ATOM 1868 C C . LEU A 1 252 ? -6.382 -12.076 3.969 1.00 96.25 252 LEU A C 1
ATOM 1870 O O . LEU A 1 252 ? -6.862 -12.127 2.839 1.00 96.25 252 LEU A O 1
ATOM 1874 N N . LEU A 1 253 ? -5.225 -11.451 4.208 1.00 95.56 253 LEU A N 1
ATOM 1875 C CA . LEU A 1 253 ? -4.428 -10.841 3.141 1.00 95.56 253 LEU A CA 1
ATOM 1876 C C . LEU A 1 253 ? -3.913 -11.897 2.159 1.00 95.56 253 LEU A C 1
ATOM 1878 O O . LEU A 1 253 ? -4.008 -11.691 0.946 1.00 95.56 253 LEU A O 1
ATOM 1882 N N . MET A 1 254 ? -3.402 -13.021 2.675 1.00 91.50 254 MET A N 1
ATOM 1883 C CA . MET A 1 254 ? -2.887 -14.117 1.852 1.00 91.50 254 MET A CA 1
ATOM 1884 C C . MET A 1 254 ? -3.993 -14.763 1.005 1.00 91.50 254 MET A C 1
ATOM 1886 O O . MET A 1 254 ? -3.809 -14.954 -0.200 1.00 91.50 254 MET A O 1
ATOM 1890 N N . ASP A 1 255 ? -5.142 -15.054 1.613 1.00 93.12 255 ASP A N 1
ATOM 1891 C CA . ASP A 1 255 ? -6.203 -15.865 1.014 1.00 93.12 255 ASP A CA 1
ATOM 1892 C C . ASP A 1 255 ? -7.156 -15.047 0.136 1.00 93.12 255 ASP A C 1
ATOM 1894 O O . ASP A 1 255 ? -7.621 -15.538 -0.893 1.00 93.12 255 ASP A O 1
ATOM 1898 N N . GLU A 1 256 ? -7.462 -13.798 0.504 1.00 94.44 256 GLU A N 1
ATOM 1899 C CA . GLU A 1 256 ? -8.474 -13.003 -0.204 1.00 94.44 256 GLU A CA 1
ATOM 1900 C C . GLU A 1 256 ? -7.902 -12.028 -1.240 1.00 94.44 256 GLU A C 1
ATOM 1902 O O . GLU A 1 256 ? -8.646 -11.608 -2.140 1.00 94.44 256 GLU A O 1
ATOM 1907 N N . LEU A 1 257 ? -6.620 -11.658 -1.117 1.00 96.19 257 LEU A N 1
ATOM 1908 C CA . LEU A 1 257 ? -5.960 -10.685 -1.995 1.00 96.19 257 LEU A CA 1
ATOM 1909 C C . LEU A 1 257 ? -4.730 -11.267 -2.695 1.00 96.19 257 LEU A C 1
ATOM 1911 O O . LEU A 1 257 ? -4.741 -11.362 -3.918 1.00 96.19 257 LEU A O 1
ATOM 1915 N N . ILE A 1 258 ? -3.699 -11.673 -1.950 1.00 90.62 258 ILE A N 1
ATOM 1916 C CA . ILE A 1 258 ? -2.379 -12.036 -2.495 1.00 90.62 258 ILE A CA 1
ATOM 1917 C C . ILE A 1 258 ? -2.472 -13.255 -3.420 1.00 90.62 258 ILE A C 1
ATOM 1919 O O . ILE A 1 258 ? -2.141 -13.150 -4.603 1.00 90.62 258 ILE A O 1
ATOM 1923 N N . THR A 1 259 ? -2.992 -14.383 -2.924 1.00 89.69 259 THR A N 1
ATOM 1924 C CA . THR A 1 259 ? -3.115 -15.618 -3.716 1.00 89.69 259 THR A CA 1
ATOM 1925 C C . THR A 1 259 ? -4.048 -15.431 -4.914 1.00 89.69 259 THR A C 1
ATOM 1927 O O . THR A 1 259 ? -3.636 -15.732 -6.036 1.00 89.69 259 THR A O 1
ATOM 1930 N N . PRO A 1 260 ? -5.268 -14.874 -4.759 1.00 90.81 260 PRO A N 1
ATOM 1931 C CA . PRO A 1 260 ? -6.172 -14.709 -5.893 1.00 90.81 260 PRO A CA 1
ATOM 1932 C C . PRO A 1 260 ? -5.656 -13.752 -6.975 1.00 90.81 260 PRO A C 1
ATOM 1934 O O . PRO A 1 260 ? -6.069 -13.874 -8.127 1.00 90.81 260 PRO A O 1
ATOM 1937 N N . LEU A 1 261 ? -4.828 -12.762 -6.620 1.00 89.81 261 LEU A N 1
ATOM 1938 C CA . LEU A 1 261 ? -4.222 -11.816 -7.567 1.00 89.81 261 LEU A CA 1
ATOM 1939 C C . LEU A 1 261 ? -2.904 -12.323 -8.171 1.00 89.81 261 LEU A C 1
ATOM 1941 O O . LEU A 1 261 ? -2.335 -11.640 -9.020 1.00 89.81 261 LEU A O 1
ATOM 1945 N N . GLY A 1 262 ? -2.415 -13.498 -7.759 1.00 87.94 262 GLY A N 1
ATOM 1946 C CA . GLY A 1 262 ? -1.142 -14.034 -8.238 1.00 87.94 262 GLY A CA 1
ATOM 1947 C C . GLY A 1 262 ? 0.057 -13.177 -7.823 1.00 87.94 262 GLY A C 1
ATOM 1948 O O . GLY A 1 262 ? 0.999 -13.017 -8.608 1.00 87.94 262 GLY A O 1
ATOM 1949 N N . LEU A 1 263 ? 0.005 -12.602 -6.615 1.00 89.88 263 LEU A N 1
ATOM 1950 C CA . LEU A 1 263 ? 1.101 -11.837 -6.015 1.00 89.88 263 LEU A CA 1
ATOM 1951 C C . LEU A 1 263 ? 2.072 -12.795 -5.303 1.00 89.88 263 LEU A C 1
ATOM 1953 O O . LEU A 1 263 ? 2.175 -12.811 -4.079 1.00 89.88 263 LEU A O 1
ATOM 1957 N N . ILE A 1 264 ? 2.709 -13.673 -6.076 1.00 85.88 264 ILE A N 1
ATOM 1958 C CA . ILE A 1 264 ? 3.457 -14.832 -5.563 1.00 85.88 264 ILE A CA 1
ATOM 1959 C C . ILE A 1 264 ? 4.766 -14.474 -4.841 1.00 85.88 264 ILE A C 1
ATOM 1961 O O . ILE A 1 264 ? 5.240 -15.262 -4.029 1.00 85.88 264 ILE A O 1
ATOM 1965 N N . GLU A 1 265 ? 5.307 -13.284 -5.089 1.00 86.56 265 GLU A N 1
ATOM 1966 C CA . GLU A 1 265 ? 6.499 -12.731 -4.435 1.00 86.56 265 GLU A CA 1
ATOM 1967 C C . GLU A 1 265 ? 6.123 -11.787 -3.274 1.00 86.56 265 GLU A C 1
ATOM 1969 O O . GLU A 1 265 ? 6.957 -11.065 -2.723 1.00 86.56 265 GLU A O 1
ATOM 1974 N N . THR A 1 266 ? 4.840 -11.755 -2.896 1.00 90.00 266 THR A N 1
ATOM 1975 C CA . THR A 1 266 ? 4.333 -10.944 -1.790 1.00 90.00 266 THR A CA 1
ATOM 1976 C C . THR A 1 266 ? 4.042 -11.815 -0.581 1.00 90.00 266 THR A C 1
ATOM 1978 O O . THR A 1 266 ? 3.241 -12.746 -0.632 1.00 90.00 266 THR A O 1
ATOM 1981 N N . THR A 1 267 ? 4.669 -11.489 0.544 1.00 88.56 267 THR A N 1
ATOM 1982 C CA . THR A 1 267 ? 4.588 -12.288 1.768 1.00 88.56 267 THR A CA 1
ATOM 1983 C C . THR A 1 267 ? 4.352 -11.417 2.994 1.00 88.56 267 THR A C 1
ATOM 1985 O O . THR A 1 267 ? 4.682 -10.227 3.034 1.00 88.56 267 THR A O 1
ATOM 1988 N N . TRP A 1 268 ? 3.798 -12.034 4.036 1.00 86.69 268 TRP A N 1
ATOM 1989 C CA . TRP A 1 268 ? 3.853 -11.488 5.386 1.00 86.69 268 TRP A CA 1
ATOM 1990 C C . TRP A 1 268 ? 5.193 -11.860 6.021 1.00 86.69 268 TRP A C 1
ATOM 1992 O O . TRP A 1 268 ? 5.449 -13.035 6.295 1.00 86.69 268 TRP A O 1
ATOM 2002 N N . ASP A 1 269 ? 6.050 -10.868 6.251 1.00 74.25 269 ASP A N 1
ATOM 2003 C CA . ASP A 1 269 ? 7.378 -11.100 6.815 1.00 74.25 269 ASP A CA 1
ATOM 2004 C C . ASP A 1 269 ? 7.254 -11.465 8.306 1.00 74.25 269 ASP A C 1
ATOM 2006 O O . ASP A 1 269 ? 6.697 -10.715 9.101 1.00 74.25 269 ASP A O 1
ATOM 2010 N N . VAL A 1 270 ? 7.754 -12.642 8.695 1.00 63.97 270 VAL A N 1
ATOM 2011 C CA . VAL A 1 270 ? 7.795 -13.113 10.090 1.00 63.97 270 VAL A CA 1
ATOM 2012 C C . VAL A 1 270 ? 9.244 -13.161 10.564 1.00 63.97 270 VAL A C 1
ATOM 2014 O O . VAL A 1 270 ? 9.896 -14.207 10.618 1.00 63.97 270 VAL A O 1
ATOM 2017 N N . ASN A 1 271 ? 9.784 -12.002 10.928 1.00 55.66 271 ASN A N 1
ATOM 2018 C CA . ASN A 1 271 ? 11.212 -11.876 11.233 1.00 55.66 271 ASN A CA 1
ATOM 2019 C C . ASN A 1 271 ? 11.626 -12.520 12.579 1.00 55.66 271 ASN A C 1
ATOM 2021 O O . ASN A 1 271 ? 12.798 -12.518 12.943 1.00 55.66 271 ASN A O 1
ATOM 2025 N N . ALA A 1 272 ? 10.695 -13.125 13.324 1.00 43.94 272 ALA A N 1
ATOM 2026 C CA . ALA A 1 272 ? 10.994 -13.778 14.601 1.00 43.94 272 ALA A CA 1
ATOM 2027 C C . ALA A 1 272 ? 11.768 -15.111 14.471 1.00 43.94 272 ALA A C 1
ATOM 2029 O O . ALA A 1 272 ? 12.268 -15.618 15.471 1.00 43.94 272 ALA A O 1
ATOM 2030 N N . SER A 1 273 ? 11.879 -15.706 13.272 1.00 40.34 273 SER A N 1
ATOM 2031 C CA . SER A 1 273 ? 12.405 -17.081 13.113 1.00 40.34 273 SER A CA 1
ATOM 2032 C C . SER A 1 273 ? 13.564 -17.257 12.124 1.00 40.34 273 SER A C 1
ATOM 2034 O O . SER A 1 273 ? 14.000 -18.386 11.902 1.00 40.34 273 SER A O 1
ATOM 2036 N N . GLY A 1 274 ? 14.072 -16.180 11.511 1.00 38.84 274 GLY A N 1
ATOM 2037 C CA . GLY A 1 274 ? 15.135 -16.275 10.496 1.00 38.84 274 GLY A CA 1
ATOM 2038 C C . GLY A 1 274 ? 14.706 -16.937 9.176 1.00 38.84 274 GLY A C 1
ATOM 2039 O O . GLY A 1 274 ? 15.556 -17.221 8.338 1.00 38.84 274 GLY A O 1
ATOM 2040 N N . LYS A 1 275 ? 13.398 -17.165 8.985 1.00 42.41 275 LYS A N 1
ATOM 2041 C CA . LYS A 1 275 ? 12.763 -17.708 7.770 1.00 42.41 275 LYS A CA 1
ATOM 2042 C C . LYS A 1 275 ? 11.999 -16.637 6.967 1.00 42.41 275 LYS A C 1
ATOM 2044 O O . LYS A 1 275 ? 11.032 -16.960 6.287 1.00 42.41 275 LYS A O 1
ATOM 2049 N N . GLY A 1 276 ? 12.365 -15.363 7.124 1.00 46.88 276 GLY A N 1
ATOM 2050 C CA . GLY A 1 276 ? 11.732 -14.252 6.404 1.00 46.88 276 GLY A CA 1
ATOM 2051 C C . GLY A 1 276 ? 12.112 -14.230 4.920 1.00 46.88 276 GLY A C 1
ATOM 2052 O O . GLY A 1 276 ? 13.129 -14.811 4.530 1.00 46.88 276 GLY A O 1
ATOM 2053 N N . SER A 1 277 ? 11.305 -13.552 4.099 1.00 52.16 277 SER A N 1
ATOM 2054 C CA . SER A 1 277 ? 11.595 -13.334 2.674 1.00 52.16 277 SER A CA 1
ATOM 2055 C C . SER A 1 277 ? 12.971 -12.683 2.467 1.00 52.16 277 SER A C 1
ATOM 2057 O O . SER A 1 277 ? 13.433 -11.938 3.339 1.00 52.16 277 SER A O 1
ATOM 2059 N N . PRO A 1 278 ? 13.652 -12.931 1.331 1.00 60.38 278 PRO A N 1
ATOM 2060 C CA . PRO A 1 278 ? 14.986 -12.403 1.059 1.00 60.38 278 PRO A CA 1
ATOM 2061 C C . PRO A 1 278 ? 14.929 -10.903 0.726 1.00 60.38 278 PRO A C 1
ATOM 2063 O O . PRO A 1 278 ? 15.145 -10.491 -0.409 1.00 60.38 278 PRO A O 1
ATOM 2066 N N . VAL A 1 279 ? 14.640 -10.066 1.723 1.00 67.75 279 VAL A N 1
ATOM 2067 C CA . VAL A 1 279 ? 14.591 -8.611 1.557 1.00 67.75 279 VAL A CA 1
ATOM 2068 C C . VAL A 1 279 ? 15.997 -8.073 1.274 1.00 67.75 279 VAL A C 1
ATOM 2070 O O . VAL A 1 279 ? 16.966 -8.429 1.960 1.00 67.75 279 VAL A O 1
ATOM 2073 N N . VAL A 1 280 ? 16.122 -7.161 0.306 1.00 64.06 280 VAL A N 1
ATOM 2074 C CA . VAL A 1 280 ? 17.368 -6.421 0.060 1.00 64.06 280 VAL A CA 1
ATOM 2075 C C . VAL A 1 280 ? 17.795 -5.717 1.337 1.00 64.06 280 VAL A C 1
ATOM 2077 O O . VAL A 1 280 ? 17.067 -4.893 1.871 1.00 64.06 280 VAL A O 1
ATOM 2080 N N . LYS A 1 281 ? 18.984 -6.016 1.860 1.00 66.44 281 LYS A N 1
ATOM 2081 C CA . LYS A 1 281 ? 19.461 -5.367 3.090 1.00 66.44 281 LYS A CA 1
ATOM 2082 C C . LYS A 1 281 ? 19.838 -3.903 2.808 1.00 66.44 281 LYS A C 1
ATOM 2084 O O . LYS A 1 281 ? 20.604 -3.684 1.871 1.00 66.44 281 LYS A O 1
ATOM 2089 N N . PRO A 1 282 ? 19.401 -2.924 3.624 1.00 60.88 282 PRO A N 1
ATOM 2090 C CA . PRO A 1 282 ? 19.741 -1.520 3.422 1.00 60.88 282 PRO A CA 1
ATOM 2091 C C . PRO A 1 282 ? 21.254 -1.273 3.599 1.00 60.88 282 PRO A C 1
ATOM 2093 O O . PRO A 1 282 ? 21.893 -1.966 4.399 1.00 60.88 282 PRO A O 1
ATOM 2096 N N . PRO A 1 283 ? 21.846 -0.269 2.925 1.00 51.94 283 PRO A N 1
ATOM 2097 C CA . PRO A 1 283 ? 23.291 0.003 2.920 1.00 51.94 283 PRO A CA 1
ATOM 2098 C C . PRO A 1 283 ? 23.952 0.289 4.253 1.00 51.94 283 PRO A C 1
ATOM 2100 O O . PRO A 1 283 ? 25.112 -0.063 4.447 1.00 51.94 283 PRO A O 1
ATOM 2103 N N . ALA A 1 284 ? 23.259 1.026 5.113 1.00 52.53 284 ALA A N 1
ATOM 2104 C CA . ALA A 1 284 ? 23.835 1.675 6.275 1.00 52.53 284 ALA A CA 1
ATOM 2105 C C . ALA A 1 284 ? 23.007 1.264 7.482 1.00 52.53 284 ALA A C 1
ATOM 2107 O O . ALA A 1 284 ? 22.113 2.001 7.872 1.00 52.53 284 ALA A O 1
ATOM 2108 N N . GLY A 1 285 ? 23.251 0.053 7.999 1.00 54.00 285 GLY A N 1
ATOM 2109 C CA . GLY A 1 285 ? 22.633 -0.435 9.237 1.00 54.00 285 GLY A CA 1
ATOM 2110 C C . GLY A 1 285 ? 21.150 -0.074 9.347 1.00 54.00 285 GLY A C 1
ATOM 2111 O O . GLY A 1 285 ? 20.777 0.755 10.166 1.00 54.00 285 GLY A O 1
ATOM 2112 N N . GLY A 1 286 ? 20.312 -0.631 8.475 1.00 54.78 286 GLY A N 1
ATOM 2113 C CA . GLY A 1 286 ? 18.874 -0.367 8.511 1.00 54.78 286 GLY A CA 1
ATOM 2114 C C . GLY A 1 286 ? 18.161 -1.188 9.581 1.00 54.78 286 GLY A C 1
ATOM 2115 O O . GLY A 1 286 ? 18.675 -2.189 10.088 1.00 54.78 286 GLY A O 1
ATOM 2116 N N . THR A 1 287 ? 16.906 -0.846 9.853 1.00 60.47 287 THR A N 1
ATOM 2117 C CA . THR A 1 287 ? 16.039 -1.632 10.738 1.00 60.47 287 THR A CA 1
ATOM 2118 C C . THR A 1 287 ? 15.470 -2.866 10.029 1.00 60.47 287 THR A C 1
ATOM 2120 O O . THR A 1 287 ? 14.404 -3.368 10.370 1.00 60.47 287 THR A O 1
ATOM 2123 N N . ALA A 1 288 ? 16.183 -3.407 9.037 1.00 67.19 288 ALA A N 1
ATOM 2124 C CA . ALA A 1 288 ? 15.824 -4.650 8.350 1.00 67.19 288 ALA A CA 1
ATOM 2125 C C . ALA A 1 288 ? 15.719 -5.840 9.324 1.00 67.19 288 ALA A C 1
ATOM 2127 O O . ALA A 1 288 ? 14.970 -6.785 9.111 1.00 67.19 288 ALA A O 1
ATOM 2128 N N . GLN A 1 289 ? 16.431 -5.774 10.445 1.00 71.25 289 GLN A N 1
ATOM 2129 C CA . GLN A 1 289 ? 16.330 -6.743 11.535 1.00 71.25 289 GLN A CA 1
ATOM 2130 C C . GLN A 1 289 ? 15.125 -6.525 12.460 1.00 71.25 289 GLN A C 1
ATOM 2132 O O . GLN A 1 289 ? 14.825 -7.408 13.255 1.00 71.25 289 GLN A O 1
ATOM 2137 N N . TRP A 1 290 ? 14.451 -5.370 12.399 1.00 79.31 290 TRP A N 1
ATOM 2138 C CA . TRP A 1 290 ? 13.269 -5.135 13.226 1.00 79.31 290 TRP A CA 1
ATOM 2139 C C . TRP A 1 290 ? 12.143 -6.069 12.797 1.00 79.31 290 TRP A C 1
ATOM 2141 O O . TRP A 1 290 ? 11.945 -6.294 11.598 1.00 79.31 290 TRP A O 1
ATOM 2151 N N . ASN A 1 291 ? 11.432 -6.611 13.782 1.00 83.12 291 ASN A N 1
ATOM 2152 C CA . ASN A 1 291 ? 10.265 -7.444 13.570 1.00 83.12 291 ASN A CA 1
ATOM 2153 C C . ASN A 1 291 ? 9.122 -6.603 12.967 1.00 83.12 291 ASN A C 1
ATOM 2155 O O . ASN A 1 291 ? 8.623 -5.698 13.640 1.00 83.12 291 ASN A O 1
ATOM 2159 N N . PRO A 1 292 ? 8.702 -6.868 11.718 1.00 84.69 292 PRO A N 1
ATOM 2160 C CA . PRO A 1 292 ? 7.659 -6.101 11.041 1.00 84.69 292 PRO A CA 1
ATOM 2161 C C . PRO A 1 292 ? 6.261 -6.307 11.641 1.00 84.69 292 PRO A C 1
ATOM 2163 O O . PRO A 1 292 ? 5.399 -5.447 11.445 1.00 84.69 292 PRO A O 1
ATOM 2166 N N . ASP A 1 293 ? 6.049 -7.348 12.461 1.00 87.06 293 ASP A N 1
ATOM 2167 C CA . ASP A 1 293 ? 4.808 -7.535 13.232 1.00 87.06 293 ASP A CA 1
ATOM 2168 C C . ASP A 1 293 ? 4.514 -6.345 14.164 1.00 87.06 293 ASP A C 1
ATOM 2170 O O . ASP A 1 293 ? 3.364 -6.116 14.535 1.00 87.06 293 ASP A O 1
ATOM 2174 N N . PHE A 1 294 ? 5.532 -5.536 14.486 1.00 87.81 294 PHE A N 1
ATOM 2175 C CA . PHE A 1 294 ? 5.371 -4.234 15.134 1.00 87.81 294 PHE A CA 1
ATOM 2176 C C . PHE A 1 294 ? 4.354 -3.328 14.425 1.00 87.81 294 PHE A C 1
ATOM 2178 O O . PHE A 1 294 ? 3.539 -2.695 15.092 1.00 87.81 294 PHE A O 1
ATOM 2185 N N . LEU A 1 295 ? 4.379 -3.287 13.087 1.00 90.56 295 LEU A N 1
ATOM 2186 C CA . LEU A 1 295 ? 3.403 -2.545 12.285 1.00 90.56 295 LEU A CA 1
ATOM 2187 C C . LEU A 1 295 ? 2.182 -3.396 11.918 1.00 90.56 295 LEU A C 1
ATOM 2189 O O . LEU A 1 295 ? 1.111 -2.836 11.685 1.00 90.56 295 LEU A O 1
ATOM 2193 N N . GLY A 1 296 ? 2.325 -4.722 11.8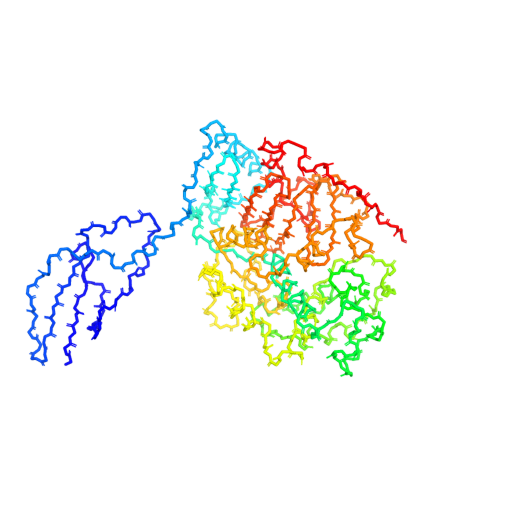42 1.00 92.69 296 GLY A N 1
ATOM 2194 C CA . GLY A 1 296 ? 1.237 -5.651 11.533 1.00 92.69 296 GLY A CA 1
ATOM 2195 C C . GLY A 1 296 ? 0.451 -5.239 10.283 1.00 92.69 296 GLY A C 1
ATOM 2196 O O . GLY A 1 296 ? 1.022 -4.940 9.234 1.00 92.69 296 GLY A O 1
ATOM 2197 N N . ALA A 1 297 ? -0.873 -5.133 10.416 1.00 95.88 297 ALA A N 1
ATOM 2198 C CA . ALA A 1 297 ? -1.794 -4.713 9.353 1.00 95.88 297 ALA A CA 1
ATOM 2199 C C . ALA A 1 297 ? -1.507 -3.313 8.764 1.00 95.88 297 ALA A C 1
ATOM 2201 O O . ALA A 1 297 ? -2.073 -2.938 7.736 1.00 95.88 297 ALA A O 1
ATOM 2202 N N . ALA A 1 298 ? -0.652 -2.521 9.414 1.00 95.75 298 ALA A N 1
ATOM 2203 C CA . ALA A 1 298 ? -0.218 -1.219 8.935 1.00 95.75 298 ALA A CA 1
ATOM 2204 C C . ALA A 1 298 ? 1.043 -1.279 8.060 1.00 95.75 298 ALA A C 1
ATOM 2206 O O . ALA A 1 298 ? 1.334 -0.276 7.404 1.00 95.75 298 ALA A O 1
ATOM 2207 N N . GLY A 1 299 ? 1.817 -2.375 8.080 1.00 93.06 299 GLY A N 1
ATOM 2208 C CA . GLY A 1 299 ? 3.127 -2.366 7.428 1.00 93.06 299 GLY A CA 1
ATOM 2209 C C . GLY A 1 299 ? 3.961 -3.643 7.369 1.00 93.06 299 GLY A C 1
ATOM 2210 O O . GLY A 1 299 ? 5.160 -3.525 7.135 1.00 93.06 299 GLY A O 1
ATOM 2211 N N . ALA A 1 300 ? 3.388 -4.827 7.597 1.00 91.62 300 ALA A N 1
ATOM 2212 C CA . ALA A 1 300 ? 4.165 -6.065 7.700 1.00 91.62 300 ALA A CA 1
ATOM 2213 C C . ALA A 1 300 ? 4.479 -6.773 6.367 1.00 91.62 300 ALA A C 1
ATOM 2215 O O . ALA A 1 300 ? 5.224 -7.755 6.362 1.00 91.62 300 ALA A O 1
ATOM 2216 N N . LEU A 1 301 ? 3.934 -6.307 5.238 1.00 92.94 301 LEU A N 1
ATOM 2217 C CA . LEU A 1 301 ? 4.169 -6.969 3.956 1.00 92.94 301 LEU A CA 1
ATOM 2218 C C . LEU A 1 301 ? 5.557 -6.659 3.379 1.00 92.94 301 LEU A C 1
ATOM 2220 O O . LEU A 1 301 ? 6.119 -5.568 3.524 1.00 92.94 301 LEU A O 1
ATOM 2224 N N . THR A 1 302 ? 6.067 -7.648 2.660 1.00 91.69 302 THR A N 1
ATOM 2225 C CA . THR A 1 302 ? 7.222 -7.571 1.768 1.00 91.69 302 THR A CA 1
ATOM 2226 C C . THR A 1 302 ? 6.758 -7.967 0.372 1.00 91.69 302 THR A C 1
ATOM 2228 O O . THR A 1 302 ? 5.906 -8.841 0.244 1.00 91.69 302 THR A O 1
ATOM 2231 N N . SER A 1 303 ? 7.278 -7.316 -0.666 1.00 93.50 303 SER A N 1
ATOM 2232 C CA . SER A 1 303 ? 6.875 -7.565 -2.055 1.00 93.50 303 SER A CA 1
ATOM 2233 C C . SER A 1 303 ? 8.003 -7.211 -3.029 1.00 93.50 303 SER A C 1
ATOM 2235 O O . SER A 1 303 ? 9.058 -6.718 -2.618 1.00 93.50 303 SER A O 1
ATOM 2237 N N . THR A 1 304 ? 7.763 -7.428 -4.318 1.00 92.94 304 THR A N 1
ATOM 2238 C CA . THR A 1 304 ? 8.613 -7.009 -5.438 1.00 92.94 304 THR A CA 1
ATOM 2239 C C . THR A 1 304 ? 7.900 -5.945 -6.266 1.00 92.94 304 THR A C 1
ATOM 2241 O O . THR A 1 304 ? 6.683 -5.755 -6.171 1.00 92.94 304 THR A O 1
ATOM 2244 N N . VAL A 1 305 ? 8.639 -5.257 -7.137 1.00 95.38 305 VAL A N 1
ATOM 2245 C CA . VAL A 1 305 ? 8.031 -4.282 -8.057 1.00 95.38 305 VAL A CA 1
ATOM 2246 C C . VAL A 1 305 ? 6.991 -4.945 -8.976 1.00 95.38 305 VAL A C 1
ATOM 2248 O O . VAL A 1 305 ? 5.978 -4.334 -9.319 1.00 95.38 305 VAL A O 1
ATOM 2251 N N . GLY A 1 306 ? 7.227 -6.212 -9.334 1.00 93.69 306 GLY A N 1
ATOM 2252 C CA . GLY A 1 306 ? 6.388 -6.990 -10.237 1.00 93.69 306 GLY A CA 1
ATOM 2253 C C . GLY A 1 306 ? 5.026 -7.361 -9.662 1.00 93.69 306 GLY A C 1
ATOM 2254 O O . GLY A 1 306 ? 4.034 -7.386 -10.387 1.00 93.69 306 GLY A O 1
ATOM 2255 N N . ASP A 1 307 ? 4.945 -7.597 -8.358 1.00 95.88 307 ASP A N 1
ATOM 2256 C CA . ASP A 1 307 ? 3.666 -7.830 -7.693 1.00 95.88 307 ASP A CA 1
ATOM 2257 C C . ASP A 1 307 ? 2.960 -6.529 -7.326 1.00 95.88 307 ASP A C 1
ATOM 2259 O O . ASP A 1 307 ? 1.744 -6.414 -7.480 1.00 95.88 307 ASP A O 1
ATOM 2263 N N . LEU A 1 308 ? 3.704 -5.504 -6.912 1.00 98.19 308 LEU A N 1
ATOM 2264 C CA . LEU A 1 308 ? 3.104 -4.209 -6.607 1.00 98.19 308 LEU A CA 1
ATOM 2265 C C . LEU A 1 308 ? 2.488 -3.540 -7.837 1.00 98.19 308 LEU A C 1
ATOM 2267 O O . LEU A 1 308 ? 1.473 -2.858 -7.701 1.00 98.19 308 LEU A O 1
ATOM 2271 N N . ILE A 1 309 ? 3.036 -3.744 -9.041 1.00 98.00 309 ILE A N 1
ATOM 2272 C CA . ILE A 1 309 ? 2.416 -3.191 -10.252 1.00 98.00 309 ILE A CA 1
ATOM 2273 C C . ILE A 1 309 ? 1.100 -3.910 -10.579 1.00 98.00 309 ILE A C 1
ATOM 2275 O O . ILE A 1 309 ? 0.135 -3.251 -10.966 1.00 98.00 309 ILE A O 1
ATOM 2279 N N . LYS A 1 310 ? 1.005 -5.227 -10.327 1.00 96.50 310 LYS A N 1
ATOM 2280 C CA . LYS A 1 310 ? -0.266 -5.971 -10.396 1.00 96.50 310 LYS A CA 1
ATOM 2281 C C . LYS A 1 310 ? -1.242 -5.481 -9.332 1.00 96.50 310 LYS A C 1
ATOM 2283 O O . LYS A 1 310 ? -2.431 -5.372 -9.607 1.00 96.50 310 LYS A O 1
ATOM 2288 N N . TRP A 1 311 ? -0.762 -5.154 -8.130 1.00 98.38 311 TRP A N 1
ATOM 2289 C CA . TRP A 1 311 ? -1.595 -4.559 -7.085 1.00 98.38 311 TRP A CA 1
ATOM 2290 C C . TRP A 1 311 ? -2.134 -3.183 -7.496 1.00 98.38 311 TRP A C 1
ATOM 2292 O O . TRP A 1 311 ? -3.328 -2.927 -7.360 1.00 98.38 311 TRP A O 1
ATOM 2302 N N . ALA A 1 312 ? -1.297 -2.319 -8.075 1.00 98.19 312 ALA A N 1
ATOM 2303 C CA . ALA A 1 312 ? -1.730 -1.031 -8.613 1.00 98.19 312 ALA A CA 1
ATOM 2304 C C . ALA A 1 312 ? -2.795 -1.188 -9.712 1.00 98.19 312 ALA A C 1
ATOM 2306 O O . ALA A 1 312 ? -3.805 -0.485 -9.691 1.00 98.19 312 ALA A O 1
ATOM 2307 N N . GLN A 1 313 ? -2.614 -2.148 -10.624 1.00 97.12 313 GLN A N 1
ATOM 2308 C CA . GLN A 1 313 ? -3.612 -2.497 -11.640 1.00 97.12 313 GLN A CA 1
ATOM 2309 C C . GLN A 1 313 ? -4.893 -3.052 -11.009 1.00 97.12 313 GLN A C 1
ATOM 2311 O O . GLN A 1 313 ? -5.983 -2.644 -11.382 1.00 97.12 313 GLN A O 1
ATOM 2316 N N . ALA A 1 314 ? -4.783 -3.919 -10.002 1.00 97.25 314 ALA A N 1
ATOM 2317 C CA . ALA A 1 314 ? -5.925 -4.482 -9.291 1.00 97.25 314 ALA A CA 1
ATOM 2318 C C . ALA A 1 314 ? -6.754 -3.411 -8.571 1.00 97.25 314 ALA A C 1
ATOM 2320 O O . ALA A 1 314 ? -7.981 -3.529 -8.545 1.00 97.25 314 ALA A O 1
ATOM 2321 N N . MET A 1 315 ? -6.098 -2.387 -8.010 1.00 96.56 315 MET A N 1
ATOM 2322 C CA . MET A 1 315 ? -6.759 -1.210 -7.450 1.00 96.56 315 MET A CA 1
ATOM 2323 C C . MET A 1 315 ? -7.430 -0.381 -8.545 1.00 96.56 315 MET A C 1
ATOM 2325 O O . MET A 1 315 ? -8.606 -0.078 -8.397 1.00 96.56 315 MET A O 1
ATOM 2329 N N . ARG A 1 316 ? -6.739 -0.059 -9.647 1.00 95.12 316 ARG A N 1
ATOM 2330 C CA . ARG A 1 316 ? -7.303 0.693 -10.786 1.00 95.12 316 ARG A CA 1
ATOM 2331 C C . ARG A 1 316 ? -8.533 0.003 -11.383 1.00 95.12 316 ARG A C 1
ATOM 2333 O O . ARG A 1 316 ? -9.560 0.633 -11.595 1.00 95.12 316 ARG A O 1
ATOM 2340 N N . ASP A 1 317 ? -8.413 -1.299 -11.618 1.00 94.50 317 ASP A N 1
ATOM 2341 C CA . ASP A 1 317 ? -9.406 -2.144 -12.287 1.00 94.50 317 ASP A CA 1
ATOM 2342 C C . ASP A 1 317 ? -10.394 -2.769 -11.299 1.00 94.50 317 ASP A C 1
ATOM 2344 O O . ASP A 1 317 ? -11.159 -3.658 -11.670 1.00 94.50 317 ASP A O 1
ATOM 2348 N N . HIS A 1 318 ? -10.369 -2.329 -10.034 1.00 92.50 318 HIS A N 1
ATOM 2349 C CA . HIS A 1 318 ? -11.317 -2.708 -8.989 1.00 92.50 318 HIS A CA 1
ATOM 2350 C C . HIS A 1 318 ? -11.567 -4.226 -8.887 1.00 92.50 318 HIS A C 1
ATOM 2352 O O . HIS A 1 318 ? -12.632 -4.692 -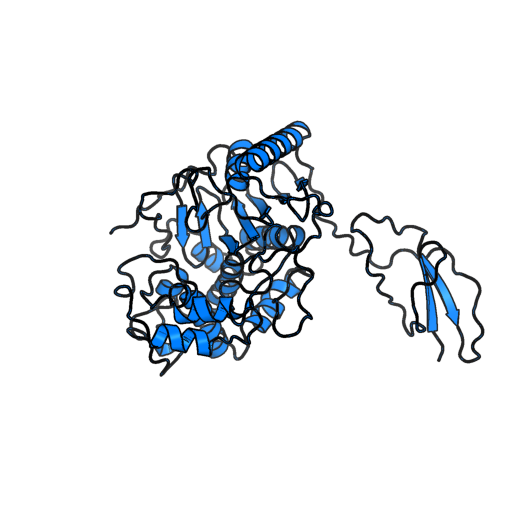8.508 1.00 92.50 318 HIS A O 1
ATOM 2358 N N . THR A 1 319 ? -10.554 -5.049 -9.164 1.00 92.38 319 THR A N 1
ATOM 2359 C CA . THR A 1 319 ? -10.711 -6.516 -9.298 1.00 92.38 319 THR A CA 1
ATOM 2360 C C . THR A 1 319 ? -11.104 -7.228 -7.996 1.00 92.38 319 THR A C 1
ATOM 2362 O O . THR A 1 319 ? -11.474 -8.404 -8.004 1.00 92.38 319 THR A O 1
ATOM 2365 N N . ARG A 1 320 ? -11.009 -6.527 -6.859 1.00 94.94 320 ARG A N 1
ATOM 2366 C CA . ARG A 1 320 ? -11.348 -7.022 -5.516 1.00 94.94 320 ARG A CA 1
ATOM 2367 C C . ARG A 1 320 ? -12.446 -6.225 -4.818 1.00 94.94 320 ARG A C 1
ATOM 2369 O O . ARG A 1 320 ? -12.756 -6.550 -3.674 1.00 94.94 320 ARG A O 1
ATOM 2376 N N . LEU A 1 321 ? -13.035 -5.234 -5.484 1.00 93.75 321 LEU A N 1
ATOM 2377 C CA . LEU A 1 321 ? -14.135 -4.416 -4.976 1.00 93.75 321 LEU A CA 1
ATOM 2378 C C . LEU A 1 321 ? -15.209 -4.297 -6.059 1.00 93.75 321 LEU A C 1
ATOM 2380 O O . LEU A 1 321 ? -14.901 -4.093 -7.227 1.00 93.75 321 LEU A O 1
ATOM 2384 N N . ASP A 1 322 ? -16.486 -4.392 -5.700 1.00 92.75 322 ASP A N 1
ATOM 2385 C CA . ASP A 1 322 ? -17.522 -4.014 -6.661 1.00 92.75 322 ASP A CA 1
ATOM 2386 C C . ASP A 1 322 ? -17.384 -2.525 -7.041 1.00 92.75 322 ASP A C 1
ATOM 2388 O O . ASP A 1 322 ? -16.781 -1.730 -6.315 1.00 92.75 322 ASP A O 1
ATOM 2392 N N . ALA A 1 323 ? -17.936 -2.142 -8.194 1.00 90.69 323 ALA A N 1
ATOM 2393 C CA . ALA A 1 323 ? -17.759 -0.797 -8.739 1.00 90.69 323 ALA A CA 1
ATOM 2394 C C . ALA A 1 323 ? -18.272 0.313 -7.804 1.00 90.69 323 ALA A C 1
ATOM 2396 O O . ALA A 1 323 ? -17.695 1.397 -7.781 1.00 90.69 323 ALA A O 1
ATOM 2397 N N . ALA A 1 324 ? -19.326 0.057 -7.020 1.00 90.62 324 ALA A N 1
ATOM 2398 C CA . ALA A 1 324 ? -19.878 1.050 -6.102 1.00 90.62 324 ALA A CA 1
ATOM 2399 C C . ALA A 1 324 ? -18.969 1.239 -4.881 1.00 90.62 324 ALA A C 1
ATOM 2401 O O . ALA A 1 324 ? -18.683 2.369 -4.488 1.00 90.62 324 ALA A O 1
ATOM 2402 N N . THR A 1 325 ? -18.468 0.140 -4.317 1.00 91.56 325 THR A N 1
ATOM 2403 C CA . THR A 1 325 ? -17.512 0.160 -3.208 1.00 91.56 325 THR A CA 1
ATOM 2404 C C . THR A 1 325 ? -16.187 0.783 -3.636 1.00 91.56 325 THR A C 1
ATOM 2406 O O . THR A 1 325 ? -15.625 1.583 -2.891 1.00 91.56 325 THR A O 1
ATOM 2409 N N . TRP A 1 326 ? -15.701 0.464 -4.838 1.00 92.38 326 TRP A N 1
ATOM 2410 C CA . TRP A 1 326 ? -14.502 1.085 -5.394 1.00 92.38 326 TRP A CA 1
ATOM 2411 C C . TRP A 1 326 ? -14.685 2.584 -5.604 1.00 92.38 326 TRP A C 1
ATOM 2413 O O . TRP A 1 326 ? -13.874 3.355 -5.103 1.00 92.38 326 TRP A O 1
ATOM 2423 N N . ALA A 1 327 ? -15.783 2.998 -6.248 1.00 88.50 327 ALA A N 1
ATOM 2424 C CA . ALA A 1 327 ? -16.082 4.412 -6.433 1.00 88.50 327 ALA A CA 1
ATOM 2425 C C . ALA A 1 327 ? -16.102 5.131 -5.081 1.00 88.50 327 ALA A C 1
ATOM 2427 O O . ALA A 1 327 ? -15.439 6.140 -4.922 1.00 88.50 327 ALA A O 1
ATOM 2428 N N . HIS A 1 328 ? -16.750 4.564 -4.063 1.00 86.38 328 HIS A N 1
ATOM 2429 C CA . HIS A 1 328 ? -16.737 5.141 -2.719 1.00 86.38 328 HIS A CA 1
ATOM 2430 C C . HIS A 1 328 ? -15.336 5.221 -2.088 1.00 86.38 328 HIS A C 1
ATOM 2432 O O . HIS A 1 328 ? -15.052 6.150 -1.336 1.00 86.38 328 HIS A O 1
ATOM 2438 N N . TRP A 1 329 ? -14.474 4.238 -2.359 1.00 86.62 329 TRP A N 1
ATOM 2439 C CA . TRP A 1 329 ? -13.111 4.169 -1.836 1.00 86.62 329 TRP A CA 1
ATOM 2440 C C . TRP A 1 329 ? -12.181 5.217 -2.463 1.00 86.62 329 TRP A C 1
ATOM 2442 O O . TRP A 1 329 ? -11.302 5.739 -1.779 1.00 86.62 329 TRP A O 1
ATOM 2452 N N . THR A 1 330 ? -12.394 5.542 -3.741 1.00 84.81 330 THR A N 1
ATOM 2453 C CA . THR A 1 330 ? -11.514 6.407 -4.543 1.00 84.81 330 THR A CA 1
ATOM 2454 C C . THR A 1 330 ? -12.139 7.738 -4.954 1.00 84.81 330 THR A C 1
ATOM 2456 O O . THR A 1 330 ? -11.514 8.487 -5.695 1.00 84.81 330 THR A O 1
ATOM 2459 N N . ASP A 1 331 ? -13.364 8.045 -4.539 1.00 77.06 331 ASP A N 1
ATOM 2460 C CA . ASP A 1 331 ? -14.021 9.314 -4.857 1.00 77.06 331 ASP A CA 1
ATOM 2461 C C . ASP A 1 331 ? -13.403 10.428 -3.993 1.00 77.06 331 ASP A C 1
ATOM 2463 O O . ASP A 1 331 ? -13.526 10.358 -2.776 1.00 77.06 331 ASP A O 1
ATOM 2467 N N . PRO A 1 332 ? -12.714 11.441 -4.551 1.00 64.44 332 PRO A N 1
ATOM 2468 C CA . PRO A 1 332 ? -12.215 12.581 -3.781 1.00 64.44 332 PRO A CA 1
ATOM 2469 C C . PRO A 1 332 ? -13.319 13.601 -3.4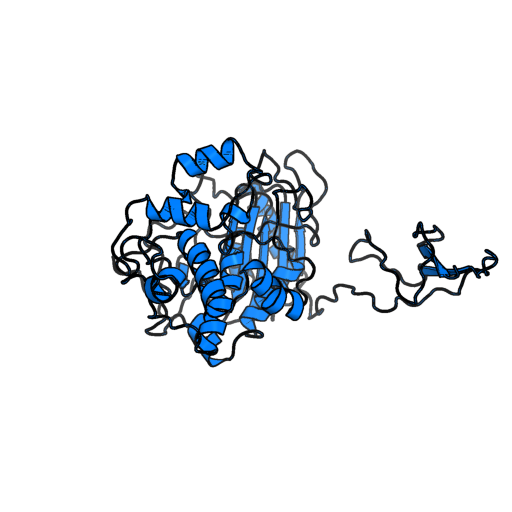53 1.00 64.44 332 PRO A C 1
ATOM 2471 O O . PRO A 1 332 ? -13.166 14.384 -2.517 1.00 64.44 332 PRO A O 1
ATOM 2474 N N . ASP A 1 333 ? -14.456 13.550 -4.145 1.00 56.81 333 ASP A N 1
ATOM 2475 C CA . ASP A 1 333 ? -15.560 14.509 -4.070 1.00 56.81 333 ASP A CA 1
ATOM 2476 C C . ASP A 1 333 ? -16.707 14.053 -3.168 1.00 56.81 333 ASP A C 1
ATOM 2478 O O . ASP A 1 333 ? -17.529 14.886 -2.758 1.00 56.81 333 ASP A O 1
ATOM 2482 N N . SER A 1 334 ? -16.769 12.758 -2.841 1.00 51.78 334 SER A N 1
ATOM 2483 C CA . SER A 1 334 ? -17.848 12.211 -2.025 1.00 51.78 334 SER A CA 1
ATOM 2484 C C . SER A 1 334 ? -18.011 13.014 -0.722 1.00 51.78 334 SER A C 1
ATOM 2486 O O . SER A 1 334 ? -17.045 13.327 -0.031 1.00 51.78 334 SER A O 1
ATOM 2488 N N . PRO A 1 335 ? -19.239 13.317 -0.276 1.00 41.66 335 PRO A N 1
ATOM 2489 C CA . PRO A 1 335 ? -19.460 13.860 1.067 1.00 41.66 335 PRO A CA 1
ATOM 2490 C C . PRO A 1 335 ? -18.964 12.920 2.184 1.00 41.66 335 PRO A C 1
ATOM 2492 O O . PRO A 1 335 ? -18.854 13.339 3.332 1.00 41.66 335 PRO A O 1
ATOM 2495 N N . THR A 1 336 ? -18.664 11.660 1.853 1.00 41.81 336 THR A N 1
ATOM 2496 C CA . THR A 1 336 ? -18.025 10.670 2.730 1.00 41.81 336 THR A CA 1
ATOM 2497 C C . THR A 1 336 ? -16.538 10.466 2.439 1.00 41.81 336 THR A C 1
ATOM 2499 O O . THR A 1 336 ? -15.905 9.672 3.142 1.00 41.81 336 THR A O 1
ATOM 2502 N N . SER A 1 337 ? -16.000 11.100 1.391 1.00 47.66 337 SER A N 1
ATOM 2503 C CA . SER A 1 337 ? -14.577 11.087 1.112 1.00 47.66 337 SER A CA 1
ATOM 2504 C C . SER A 1 337 ? -13.900 12.061 2.049 1.00 47.66 337 SER A C 1
ATOM 2506 O O . SER A 1 337 ? -14.117 13.270 2.078 1.00 47.66 337 SER A O 1
ATOM 2508 N N . ASP A 1 338 ? -13.071 11.475 2.884 1.00 52.47 338 ASP A N 1
ATOM 2509 C CA . ASP A 1 338 ? -12.321 12.193 3.890 1.00 52.47 338 ASP A CA 1
ATOM 2510 C C . ASP A 1 338 ? -10.909 12.498 3.396 1.00 52.47 338 ASP A C 1
ATOM 2512 O O . ASP A 1 338 ? -10.036 12.712 4.235 1.00 52.47 338 ASP A O 1
ATOM 2516 N N . PHE A 1 339 ? -10.693 12.532 2.068 1.00 52.88 339 PHE A N 1
ATOM 2517 C CA . PHE A 1 339 ? -9.474 13.032 1.429 1.00 52.88 339 PHE A CA 1
ATOM 2518 C C . PHE A 1 339 ? -9.329 14.524 1.736 1.00 52.88 339 PHE A C 1
ATOM 2520 O O . PHE A 1 339 ? -9.605 15.401 0.923 1.00 52.88 339 PHE A O 1
ATOM 2527 N N . LEU A 1 340 ? -8.937 14.812 2.970 1.00 57.00 340 LEU A N 1
ATOM 2528 C CA . LEU A 1 340 ? -8.569 16.143 3.390 1.00 57.00 340 LEU A CA 1
ATOM 2529 C C . LEU A 1 340 ? -7.107 16.342 3.043 1.00 57.00 340 LEU A C 1
ATOM 2531 O O . LEU A 1 340 ? -6.286 15.431 3.205 1.00 57.00 340 LEU A O 1
ATOM 2535 N N . GLY A 1 341 ? -6.803 17.549 2.583 1.00 52.53 341 GLY A N 1
ATOM 2536 C CA . GLY A 1 341 ? -5.432 17.964 2.384 1.00 52.53 341 GLY A CA 1
ATOM 2537 C C . GLY A 1 341 ? -4.593 17.767 3.647 1.00 52.53 341 GLY A C 1
ATOM 2538 O O . GLY A 1 341 ? -5.101 17.809 4.768 1.00 52.53 341 GLY A O 1
ATOM 2539 N N . TYR A 1 342 ? -3.293 17.573 3.488 1.00 52.47 342 TYR A N 1
ATOM 2540 C CA . TYR A 1 342 ? -2.373 17.650 4.619 1.00 52.47 342 TYR A CA 1
ATOM 2541 C C . TYR A 1 342 ? -2.240 19.116 5.078 1.00 52.47 342 TYR A C 1
ATOM 2543 O O . TYR A 1 342 ? -2.049 19.995 4.229 1.00 52.47 342 TYR A O 1
ATOM 2551 N N . PRO A 1 343 ? -2.329 19.425 6.385 1.00 49.03 343 PRO A N 1
ATOM 2552 C CA . PRO A 1 343 ? -2.130 20.788 6.857 1.00 49.03 343 PRO A CA 1
ATOM 2553 C C . PRO A 1 343 ? -0.667 21.204 6.647 1.00 49.03 343 PRO A C 1
ATOM 2555 O O . PRO A 1 343 ? 0.266 20.542 7.098 1.00 49.03 343 PRO A O 1
ATOM 2558 N N . ALA A 1 344 ? -0.473 22.308 5.928 1.00 46.16 344 ALA A N 1
ATOM 2559 C CA . ALA A 1 344 ? 0.830 22.909 5.662 1.00 46.16 344 ALA A CA 1
ATOM 2560 C C . ALA A 1 344 ? 1.588 23.275 6.968 1.00 46.16 344 ALA A C 1
ATOM 2562 O O . ALA A 1 344 ? 0.945 23.583 7.975 1.00 46.16 344 ALA A O 1
ATOM 2563 N N . PRO A 1 345 ? 2.939 23.325 6.961 1.00 47.03 345 PRO A N 1
ATOM 2564 C CA . PRO A 1 345 ? 3.810 23.269 5.790 1.00 47.03 345 PRO A CA 1
ATOM 2565 C C . PRO A 1 345 ? 4.111 21.845 5.314 1.00 47.03 345 PRO A C 1
ATOM 2567 O O . PRO A 1 345 ? 4.585 20.983 6.048 1.00 47.03 345 PRO A O 1
ATOM 2570 N N . PHE A 1 346 ? 3.892 21.659 4.020 1.00 49.69 346 PHE A N 1
ATOM 2571 C CA . PHE A 1 346 ? 4.426 20.570 3.222 1.00 49.69 346 PHE A CA 1
ATOM 2572 C C . PHE A 1 346 ? 5.966 20.566 3.283 1.00 49.69 346 PHE A C 1
ATOM 2574 O O . PHE A 1 346 ? 6.572 21.623 3.067 1.00 49.69 346 PHE A O 1
ATOM 2581 N N . PRO A 1 347 ? 6.635 19.426 3.545 1.00 48.81 347 PRO A N 1
ATOM 2582 C CA . PRO A 1 347 ? 8.076 19.320 3.339 1.00 48.81 347 PRO A CA 1
ATOM 2583 C C . PRO A 1 347 ? 8.448 19.735 1.909 1.00 48.81 347 PRO A C 1
ATOM 2585 O O . PRO A 1 347 ? 7.715 19.433 0.960 1.00 48.81 347 PRO A O 1
ATOM 2588 N N . ALA A 1 348 ? 9.582 20.419 1.737 1.00 44.62 348 ALA A N 1
ATOM 2589 C CA . ALA A 1 348 ? 10.067 20.810 0.414 1.00 44.62 348 ALA A CA 1
ATOM 2590 C C . ALA A 1 348 ? 10.134 19.583 -0.514 1.00 44.62 348 ALA A C 1
ATOM 2592 O O . ALA A 1 348 ? 10.689 18.556 -0.141 1.00 44.62 348 ALA A O 1
ATOM 2593 N N . GLY A 1 349 ? 9.548 19.681 -1.710 1.00 49.12 349 GLY A N 1
ATOM 2594 C CA . GLY A 1 349 ? 9.494 18.572 -2.671 1.00 49.12 349 GLY A CA 1
ATOM 2595 C C . GLY A 1 349 ? 8.222 17.721 -2.621 1.00 49.12 349 GLY A C 1
ATOM 2596 O O . GLY A 1 349 ? 7.995 16.953 -3.557 1.00 49.12 349 GLY A O 1
ATOM 2597 N N . THR A 1 350 ? 7.338 17.905 -1.634 1.00 51.72 350 THR A N 1
ATOM 2598 C CA . THR A 1 350 ? 6.016 17.258 -1.669 1.00 51.72 350 THR A CA 1
ATOM 2599 C C . THR A 1 350 ? 5.081 17.921 -2.699 1.00 51.72 350 THR A C 1
ATOM 2601 O O . THR A 1 350 ? 5.248 19.102 -3.033 1.00 51.72 350 THR A O 1
ATOM 2604 N N . PRO A 1 351 ? 4.154 17.151 -3.290 1.00 55.06 351 PRO A N 1
ATOM 2605 C CA . PRO A 1 351 ? 3.133 17.671 -4.195 1.00 55.06 351 PRO A CA 1
ATOM 2606 C C . PRO A 1 351 ? 2.266 18.748 -3.531 1.00 55.06 351 PRO A C 1
ATOM 2608 O O . PRO A 1 351 ? 2.012 18.701 -2.333 1.00 55.06 351 PRO A O 1
ATOM 2611 N N . VAL A 1 352 ? 1.776 19.704 -4.325 1.00 56.44 352 VAL A N 1
ATOM 2612 C CA . VAL A 1 352 ? 0.974 20.851 -3.843 1.00 56.44 352 VAL A CA 1
ATOM 2613 C C . VAL A 1 352 ? -0.393 20.414 -3.288 1.00 56.44 352 VAL A C 1
ATOM 2615 O O . VAL A 1 352 ? -1.027 21.150 -2.535 1.00 56.44 352 VAL A O 1
ATOM 2618 N N . GLN A 1 353 ? -0.842 19.214 -3.658 1.00 64.81 353 GLN A N 1
ATOM 2619 C CA . GLN A 1 353 ? -2.096 18.605 -3.232 1.00 64.81 353 GLN A CA 1
ATOM 2620 C C . GLN A 1 353 ? -1.830 17.148 -2.860 1.00 64.81 353 GLN A C 1
ATOM 2622 O O . GLN A 1 353 ? -1.532 16.332 -3.731 1.00 64.81 353 GLN A O 1
ATOM 2627 N N . PHE A 1 354 ? -1.915 16.851 -1.565 1.00 72.88 354 PHE A N 1
ATOM 2628 C CA . PHE A 1 354 ? -1.808 15.506 -1.004 1.00 72.88 354 PHE A CA 1
ATOM 2629 C C . PHE A 1 354 ? -3.014 15.274 -0.102 1.00 72.88 354 PHE A C 1
ATOM 2631 O O . PHE A 1 354 ? -3.224 16.042 0.840 1.00 72.88 354 PHE A O 1
ATOM 2638 N N . GLY A 1 355 ? -3.791 14.237 -0.392 1.00 76.50 355 GLY A N 1
ATOM 2639 C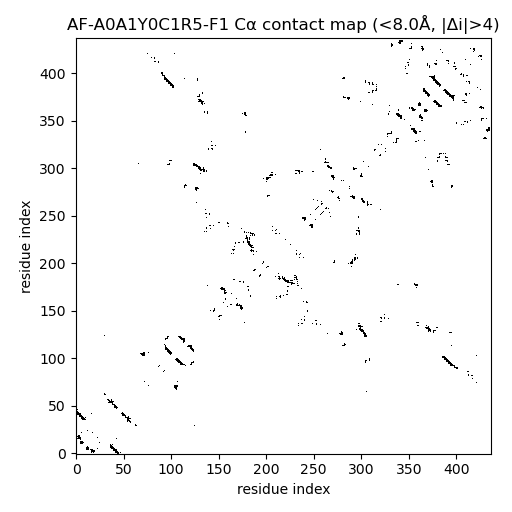 CA . GLY A 1 355 ? -4.947 13.817 0.386 1.00 76.50 355 GLY A CA 1
ATOM 2640 C C . GLY A 1 355 ? -4.739 12.441 1.009 1.00 76.50 355 GLY A C 1
ATOM 2641 O O . GLY A 1 355 ? -4.041 11.593 0.458 1.00 76.50 355 GLY A O 1
ATOM 2642 N N . TYR A 1 356 ? -5.401 12.196 2.139 1.00 82.50 356 TYR A N 1
ATOM 2643 C CA . TYR A 1 356 ? -5.488 10.869 2.752 1.00 82.50 356 TYR A CA 1
ATOM 2644 C C . TYR A 1 356 ? -6.942 10.517 3.041 1.00 82.50 356 TYR A C 1
ATOM 2646 O O . TYR A 1 356 ? -7.614 11.248 3.765 1.00 82.50 356 TYR A O 1
ATOM 2654 N N . GLY A 1 357 ? -7.426 9.399 2.514 1.00 85.19 357 GLY A N 1
ATOM 2655 C CA . GLY A 1 357 ? -8.824 9.010 2.617 1.00 85.19 357 GLY A CA 1
ATOM 2656 C C . GLY A 1 357 ? -8.982 7.504 2.536 1.00 85.19 357 GLY A C 1
ATOM 2657 O O . GLY A 1 357 ? -8.403 6.850 1.680 1.00 85.19 357 GLY A O 1
ATOM 2658 N N . LEU A 1 358 ? -9.767 6.947 3.457 1.00 91.06 358 LEU A N 1
ATOM 2659 C CA . LEU A 1 358 ? -10.126 5.530 3.479 1.00 91.06 358 LEU A CA 1
ATOM 2660 C C . LEU A 1 358 ? -8.928 4.565 3.306 1.00 91.06 358 LEU A C 1
ATOM 2662 O O . LEU A 1 358 ? -9.019 3.552 2.621 1.00 91.06 358 LEU A O 1
ATOM 2666 N N . GLY A 1 359 ? -7.779 4.867 3.909 1.00 90.62 359 GLY A N 1
ATOM 2667 C CA . GLY A 1 359 ? -6.564 4.056 3.804 1.00 90.62 359 GLY A CA 1
ATOM 2668 C C . GLY A 1 359 ? -5.814 4.136 2.476 1.00 90.62 359 GLY A C 1
ATOM 2669 O O . GLY A 1 359 ? -4.927 3.315 2.244 1.00 90.62 359 GLY A O 1
ATOM 2670 N N . LEU A 1 360 ? -6.161 5.105 1.632 1.00 89.75 360 LEU A N 1
ATOM 2671 C CA . LEU A 1 360 ? -5.433 5.493 0.434 1.00 89.75 360 LEU A CA 1
ATOM 2672 C C . LEU A 1 360 ? -4.883 6.909 0.573 1.00 89.75 360 LEU A C 1
ATOM 2674 O O . LEU A 1 360 ? -5.473 7.789 1.199 1.00 89.75 360 LEU A O 1
ATOM 2678 N N . GLU A 1 361 ? -3.757 7.121 -0.080 1.00 86.44 361 GLU A N 1
ATOM 2679 C CA . GLU A 1 361 ? -3.202 8.426 -0.383 1.00 86.44 361 GLU A CA 1
ATOM 2680 C C . GLU A 1 361 ? -3.627 8.839 -1.786 1.00 86.44 361 GLU A C 1
ATOM 2682 O O . GLU A 1 361 ? -3.799 8.000 -2.678 1.00 86.44 361 GLU A O 1
ATOM 2687 N N . SER A 1 362 ? -3.761 10.145 -1.984 1.00 82.88 362 SER A N 1
ATOM 2688 C CA . SER A 1 362 ? -3.941 10.721 -3.304 1.00 82.88 362 SER A CA 1
ATOM 2689 C C . SER A 1 362 ? -3.052 11.940 -3.505 1.00 82.88 362 SER A C 1
ATOM 2691 O O . SER A 1 362 ? -2.889 12.769 -2.613 1.00 82.88 362 SER A O 1
ATOM 2693 N N . THR A 1 363 ? -2.492 12.052 -4.703 1.00 79.75 363 THR A N 1
ATOM 2694 C CA . THR A 1 363 ? -1.640 13.161 -5.113 1.00 79.75 363 THR A CA 1
ATOM 2695 C C . THR A 1 363 ? -2.005 13.557 -6.529 1.00 79.75 363 THR A C 1
ATOM 2697 O O . THR A 1 363 ? -1.747 12.802 -7.467 1.00 79.75 363 THR A O 1
ATOM 2700 N N . GLY A 1 364 ? -2.603 14.737 -6.698 1.00 81.19 364 GLY A N 1
ATOM 2701 C CA . GLY A 1 364 ? -3.264 15.038 -7.965 1.00 81.19 364 GLY A CA 1
ATOM 2702 C C . GLY A 1 364 ? -4.238 13.902 -8.318 1.00 81.19 364 GLY A C 1
ATOM 2703 O O . GLY A 1 364 ? -5.009 13.466 -7.465 1.00 81.19 364 GLY A O 1
ATOM 2704 N N . THR A 1 365 ? -4.154 13.358 -9.525 1.00 86.00 365 THR A N 1
ATOM 2705 C CA . THR A 1 365 ? -5.007 12.254 -9.992 1.00 86.00 365 THR A CA 1
ATOM 2706 C C . THR A 1 365 ? -4.483 10.863 -9.619 1.00 86.00 365 THR A C 1
ATOM 2708 O O . THR A 1 365 ? -5.141 9.863 -9.899 1.00 86.00 365 THR A O 1
ATOM 2711 N N . TRP A 1 366 ? -3.325 10.769 -8.961 1.00 89.62 366 TRP A N 1
ATOM 2712 C CA . TRP A 1 366 ? -2.754 9.494 -8.535 1.00 89.62 366 TRP A CA 1
ATOM 2713 C C . TRP A 1 366 ? -3.343 9.030 -7.209 1.00 89.62 366 TRP A C 1
ATOM 2715 O O . TRP A 1 366 ? -3.310 9.778 -6.236 1.00 89.62 366 TRP A O 1
ATOM 2725 N N . PHE A 1 367 ? -3.793 7.779 -7.152 1.00 91.19 367 PHE A N 1
ATOM 2726 C CA . PHE A 1 367 ? -4.255 7.081 -5.953 1.00 91.19 367 PHE A CA 1
ATOM 2727 C C . PHE A 1 367 ? -3.341 5.904 -5.635 1.00 91.19 367 PHE A C 1
ATOM 2729 O O . PHE A 1 367 ? -2.856 5.213 -6.531 1.00 91.19 367 PHE A O 1
ATOM 2736 N N . GLY A 1 368 ? -3.115 5.641 -4.355 1.00 93.00 368 GLY A N 1
ATOM 2737 C CA . GLY A 1 368 ? -2.276 4.530 -3.930 1.00 93.00 368 GLY A CA 1
ATOM 2738 C C . GLY A 1 368 ? -1.835 4.683 -2.489 1.00 93.00 368 GLY A C 1
ATOM 2739 O O . GLY A 1 368 ? -2.606 5.142 -1.653 1.00 93.00 368 GLY A O 1
ATOM 2740 N N . HIS A 1 369 ? -0.603 4.290 -2.185 1.00 93.06 369 HIS A N 1
ATOM 2741 C CA . HIS A 1 369 ? -0.004 4.553 -0.881 1.00 93.06 369 HIS A CA 1
ATOM 2742 C C . HIS A 1 369 ? 1.526 4.487 -0.974 1.00 93.06 369 HIS A C 1
ATOM 2744 O O . HIS A 1 369 ? 2.080 3.652 -1.697 1.00 93.06 369 HIS A O 1
ATOM 2750 N N . ASN A 1 370 ? 2.207 5.354 -0.229 1.00 89.88 370 ASN A N 1
ATOM 2751 C CA . ASN A 1 370 ? 3.639 5.271 0.007 1.00 89.88 370 ASN A CA 1
ATOM 2752 C C . ASN A 1 370 ? 4.007 4.143 0.986 1.00 89.88 370 ASN A C 1
ATOM 2754 O O . ASN A 1 370 ? 3.165 3.601 1.707 1.00 89.88 370 ASN A O 1
ATOM 2758 N N . GLY A 1 371 ? 5.290 3.817 1.068 1.00 89.00 371 GLY A N 1
ATOM 2759 C CA . GLY A 1 371 ? 5.811 2.800 1.965 1.00 89.00 371 GLY A CA 1
ATOM 2760 C C . GLY A 1 371 ? 7.182 3.166 2.491 1.00 89.00 371 GLY A C 1
ATOM 2761 O O . GLY A 1 371 ? 8.170 2.858 1.845 1.00 89.00 371 GLY A O 1
ATOM 2762 N N . SER A 1 372 ? 7.247 3.740 3.694 1.00 83.81 372 SER A N 1
ATOM 2763 C CA . SER A 1 372 ? 8.520 4.107 4.320 1.00 83.81 372 SER A CA 1
ATOM 2764 C C . SER A 1 372 ? 8.825 3.251 5.553 1.00 83.81 372 SER A C 1
ATOM 2766 O O . SER A 1 372 ? 8.063 3.210 6.521 1.00 83.81 372 SER A O 1
ATOM 2768 N N . TRP A 1 373 ? 10.001 2.632 5.550 1.00 78.81 373 TRP A N 1
ATOM 2769 C CA . TRP A 1 373 ? 10.623 1.922 6.669 1.00 78.81 373 TRP A CA 1
ATOM 2770 C C . TRP A 1 373 ? 12.092 2.344 6.738 1.00 78.81 373 TRP A C 1
ATOM 2772 O O . TRP A 1 373 ? 12.689 2.668 5.724 1.00 78.81 373 TRP A O 1
ATOM 2782 N N . LEU A 1 374 ? 12.733 2.356 7.906 1.00 72.50 374 LEU A N 1
ATOM 2783 C CA . LEU A 1 374 ? 14.148 2.753 7.981 1.00 72.50 374 LEU A CA 1
ATOM 2784 C C . LEU A 1 374 ? 15.029 1.817 7.122 1.00 72.50 374 LEU A C 1
ATOM 2786 O O . LEU A 1 374 ? 15.327 0.682 7.505 1.00 72.50 374 LEU A O 1
ATOM 2790 N N . GLY A 1 375 ? 15.441 2.314 5.951 1.00 75.25 375 GLY A N 1
ATOM 2791 C CA . GLY A 1 375 ? 16.177 1.565 4.930 1.00 75.25 375 GLY A CA 1
ATOM 2792 C C . GLY A 1 375 ? 15.364 1.095 3.714 1.00 75.25 375 GLY A C 1
ATOM 2793 O O . GLY A 1 375 ? 15.952 0.472 2.839 1.00 75.25 375 GLY A O 1
ATOM 2794 N N . TYR A 1 376 ? 14.068 1.400 3.637 1.00 84.06 376 TYR A N 1
ATOM 2795 C CA . TYR A 1 376 ? 13.222 1.182 2.460 1.00 84.06 376 TYR A CA 1
ATOM 2796 C C . TYR A 1 376 ? 12.283 2.365 2.257 1.00 84.06 376 TYR A C 1
ATOM 2798 O O . TYR A 1 376 ? 11.722 2.890 3.218 1.00 84.06 376 TYR A O 1
ATOM 2806 N N . ASP A 1 377 ? 12.077 2.755 1.014 1.00 85.88 377 ASP A N 1
ATOM 2807 C CA . ASP A 1 377 ? 11.071 3.742 0.653 1.00 85.88 377 ASP A CA 1
ATOM 2808 C C . ASP A 1 377 ? 10.376 3.317 -0.636 1.00 85.88 377 ASP A C 1
ATOM 2810 O O . ASP A 1 377 ? 10.889 2.478 -1.382 1.00 85.88 377 ASP A O 1
ATOM 2814 N N . GLY A 1 378 ? 9.207 3.872 -0.907 1.00 89.75 378 GLY A N 1
ATOM 2815 C CA . GLY A 1 378 ? 8.520 3.571 -2.146 1.00 89.75 378 GLY A CA 1
ATOM 2816 C C . GLY A 1 378 ? 7.131 4.159 -2.262 1.00 89.75 378 GLY A C 1
ATOM 2817 O O . GLY A 1 378 ? 6.549 4.660 -1.303 1.00 89.75 378 GLY A O 1
ATOM 2818 N N . GLN A 1 379 ? 6.596 4.065 -3.472 1.00 92.38 379 GLN A N 1
ATOM 2819 C CA . GLN A 1 379 ? 5.240 4.466 -3.818 1.00 92.38 379 GLN A CA 1
ATOM 2820 C C . GLN A 1 379 ? 4.651 3.432 -4.763 1.00 92.38 379 GLN A C 1
ATOM 2822 O O . GLN A 1 379 ? 5.293 3.047 -5.738 1.00 92.38 379 GLN A O 1
ATOM 2827 N N . THR A 1 380 ? 3.417 3.021 -4.494 1.00 96.50 380 THR A N 1
ATOM 2828 C CA . THR A 1 380 ? 2.612 2.187 -5.392 1.00 96.50 380 THR A CA 1
ATOM 2829 C C . THR A 1 380 ? 1.302 2.901 -5.661 1.00 96.50 380 THR A C 1
ATOM 2831 O O . THR A 1 380 ? 0.628 3.302 -4.712 1.00 96.50 380 THR A O 1
ATOM 2834 N N . GLY A 1 381 ? 0.923 3.064 -6.926 1.00 95.50 381 GLY A N 1
ATOM 2835 C CA . GLY A 1 381 ? -0.339 3.717 -7.252 1.00 95.50 381 GLY A CA 1
ATOM 2836 C C . GLY A 1 381 ? -0.726 3.681 -8.722 1.00 95.50 381 GLY A C 1
ATOM 2837 O O . GLY A 1 381 ? 0.008 3.184 -9.578 1.00 95.50 381 GLY A O 1
ATOM 2838 N N . PHE A 1 382 ? -1.902 4.228 -9.002 1.00 95.81 382 PHE A N 1
ATOM 2839 C CA . PHE A 1 382 ? -2.460 4.388 -10.335 1.00 95.81 382 PHE A CA 1
ATOM 2840 C C . PHE A 1 382 ? -3.005 5.803 -10.530 1.00 95.81 382 PHE A C 1
ATOM 2842 O O . PHE A 1 382 ? -3.460 6.435 -9.583 1.00 95.81 382 PHE A O 1
ATOM 2849 N N . ASP A 1 383 ? -2.961 6.294 -11.760 1.00 93.25 383 ASP A N 1
ATOM 2850 C CA . ASP A 1 383 ? -3.555 7.554 -12.178 1.00 93.25 383 ASP A CA 1
ATOM 2851 C C . ASP A 1 383 ? -5.004 7.321 -12.613 1.00 93.25 383 ASP A C 1
ATOM 2853 O O . ASP A 1 383 ? -5.262 6.555 -13.545 1.00 93.25 383 ASP A O 1
ATOM 2857 N N . SER A 1 384 ? -5.955 7.988 -11.960 1.00 89.50 384 SER A N 1
ATOM 2858 C CA . SER A 1 384 ? -7.382 7.854 -12.264 1.00 89.50 384 SER A CA 1
ATOM 2859 C C . SER A 1 384 ? -7.782 8.458 -13.613 1.00 89.50 384 SER A C 1
ATOM 2861 O O . SER A 1 384 ? -8.848 8.125 -14.126 1.00 89.50 384 SER A O 1
ATOM 2863 N N . VAL A 1 385 ? -6.945 9.322 -14.203 1.00 89.19 385 VAL A N 1
ATOM 2864 C CA . VAL A 1 385 ? -7.237 9.985 -15.484 1.00 89.19 385 VAL A CA 1
ATOM 2865 C C . VAL A 1 385 ? -6.662 9.217 -16.665 1.00 89.19 385 VAL A C 1
ATOM 2867 O O . VAL A 1 385 ? -7.398 8.877 -17.589 1.00 89.19 385 VAL A O 1
ATOM 2870 N N . SER A 1 386 ? -5.356 8.939 -16.670 1.00 92.31 386 SER A N 1
ATOM 2871 C CA . SER A 1 386 ? -4.743 8.188 -17.774 1.00 92.31 386 SER A CA 1
ATOM 2872 C C . SER A 1 386 ? -4.921 6.674 -17.650 1.00 92.31 386 SER A C 1
ATOM 2874 O O . SER A 1 386 ? -4.766 5.960 -18.638 1.00 92.31 386 SER A O 1
ATOM 2876 N N . GLY A 1 387 ? -5.207 6.158 -16.453 1.00 92.62 387 GLY A N 1
ATOM 2877 C CA . GLY A 1 387 ? -5.185 4.723 -16.175 1.00 92.62 387 GLY A CA 1
ATOM 2878 C C . GLY A 1 387 ? -3.773 4.138 -16.075 1.00 92.62 387 GLY A C 1
ATOM 2879 O O . GLY A 1 387 ? -3.618 2.916 -16.067 1.00 92.62 387 GLY A O 1
ATOM 2880 N N . ALA A 1 388 ? -2.729 4.968 -16.018 1.00 96.44 388 ALA A N 1
ATOM 2881 C CA . ALA A 1 388 ? -1.370 4.501 -15.779 1.00 96.44 388 ALA A CA 1
ATOM 2882 C C . ALA A 1 388 ? -1.216 3.923 -14.366 1.00 96.44 388 ALA A C 1
ATOM 2884 O O . ALA A 1 388 ? -1.812 4.417 -13.419 1.00 96.44 388 ALA A O 1
ATOM 2885 N N . CYS A 1 389 ? -0.380 2.907 -14.205 1.00 98.06 389 CYS A N 1
ATOM 2886 C CA . CYS A 1 389 ? 0.053 2.377 -12.919 1.00 98.06 389 CYS A CA 1
ATOM 2887 C C . CYS A 1 389 ? 1.565 2.543 -12.804 1.00 98.06 389 CYS A C 1
ATOM 2889 O O . CYS A 1 389 ? 2.292 2.337 -13.780 1.00 98.06 389 CYS A O 1
ATOM 2891 N N . MET A 1 390 ? 2.039 2.896 -11.613 1.00 97.69 390 MET A N 1
ATOM 2892 C CA . MET A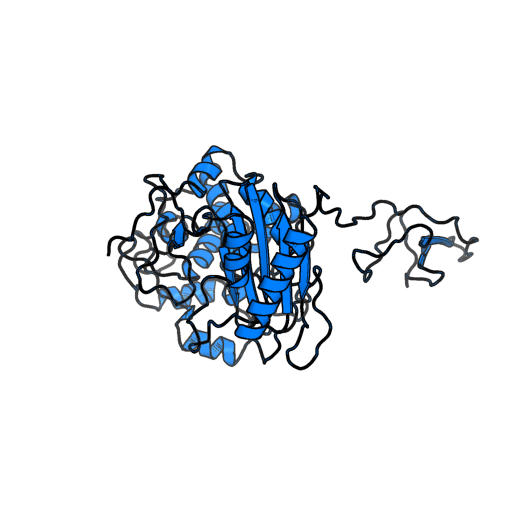 1 390 ? 3.457 3.092 -11.353 1.00 97.69 390 MET A CA 1
ATOM 2893 C C . MET A 1 390 ? 3.836 2.609 -9.956 1.00 97.69 390 MET A C 1
AT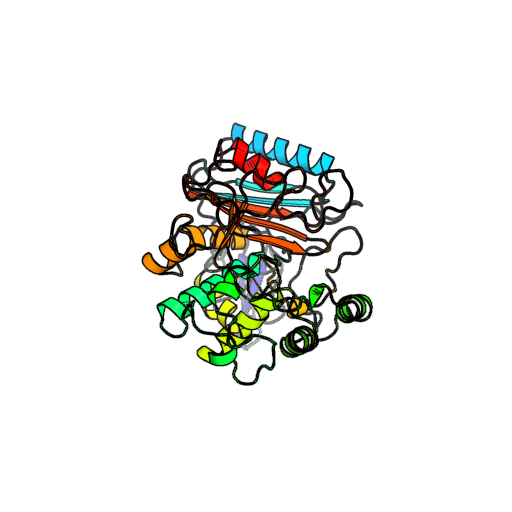OM 2895 O O . MET A 1 390 ? 3.103 2.802 -8.983 1.00 97.69 390 MET A O 1
ATOM 2899 N N . VAL A 1 391 ? 5.010 1.991 -9.877 1.00 97.62 391 VAL A N 1
ATOM 2900 C CA . VAL A 1 391 ? 5.650 1.561 -8.639 1.00 97.62 391 VAL A CA 1
ATOM 2901 C C . VAL A 1 391 ? 7.093 2.020 -8.653 1.00 97.62 391 VAL A C 1
ATOM 2903 O O . VAL A 1 391 ? 7.784 1.840 -9.653 1.00 97.62 391 VAL A O 1
ATOM 2906 N N . ILE A 1 392 ? 7.551 2.571 -7.534 1.00 94.75 392 ILE A N 1
ATOM 2907 C CA . ILE A 1 392 ? 8.964 2.847 -7.281 1.00 94.75 392 ILE A CA 1
ATOM 2908 C C . ILE A 1 392 ? 9.317 2.319 -5.899 1.00 94.75 392 ILE A C 1
ATOM 2910 O O . ILE A 1 392 ? 8.592 2.579 -4.941 1.00 94.75 392 ILE A O 1
ATOM 2914 N N . LEU A 1 393 ? 10.421 1.582 -5.814 1.00 93.06 393 LEU A N 1
ATOM 2915 C CA . LEU A 1 393 ? 10.984 1.022 -4.593 1.00 93.06 393 LEU A CA 1
ATOM 2916 C C . LEU A 1 393 ? 12.448 1.439 -4.468 1.00 93.06 393 LEU A C 1
ATOM 2918 O O . LEU A 1 393 ? 13.221 1.345 -5.420 1.00 93.06 393 LEU A O 1
ATOM 2922 N N . GLU A 1 394 ? 12.833 1.872 -3.279 1.00 88.50 394 GLU A N 1
ATOM 2923 C CA . GLU A 1 394 ? 14.163 2.368 -2.950 1.00 88.50 394 GLU A CA 1
ATOM 2924 C C . GLU A 1 394 ? 14.655 1.626 -1.702 1.00 88.50 394 GLU A C 1
ATOM 2926 O O . GLU A 1 394 ? 13.915 1.417 -0.744 1.00 88.50 394 GLU A O 1
ATOM 2931 N N . ASN A 1 395 ? 15.917 1.205 -1.676 1.00 84.06 395 ASN A N 1
ATOM 2932 C CA . ASN A 1 395 ? 16.543 0.546 -0.512 1.00 84.06 395 ASN A CA 1
ATOM 2933 C C . ASN A 1 395 ? 17.288 1.549 0.391 1.00 84.06 395 ASN A C 1
ATOM 2935 O O . ASN A 1 395 ? 18.262 1.206 1.070 1.00 84.06 395 ASN A O 1
ATOM 2939 N N . MET A 1 396 ? 16.843 2.805 0.368 1.00 76.94 396 MET A N 1
ATOM 2940 C CA . MET A 1 396 ? 17.163 3.869 1.311 1.00 76.94 396 MET A CA 1
ATOM 2941 C C . MET A 1 396 ? 16.152 5.001 1.113 1.00 76.94 396 MET A C 1
ATOM 2943 O O . MET A 1 396 ? 15.714 5.233 -0.006 1.00 76.94 396 MET A O 1
ATOM 2947 N N . GLN A 1 397 ? 15.810 5.716 2.184 1.00 67.44 397 GLN A N 1
ATOM 2948 C CA . GLN A 1 397 ? 14.918 6.873 2.092 1.00 67.44 397 GLN A CA 1
ATOM 2949 C C . GLN A 1 397 ? 15.567 8.008 1.293 1.00 67.44 397 GLN A C 1
ATOM 2951 O O . GLN A 1 397 ? 16.691 8.427 1.593 1.00 67.44 397 GLN A O 1
ATOM 2956 N N . THR A 1 398 ? 14.836 8.535 0.314 1.00 57.03 398 THR A N 1
ATOM 2957 C CA . THR A 1 398 ? 15.218 9.718 -0.456 1.00 57.03 398 THR A CA 1
ATOM 2958 C C . THR A 1 398 ? 15.121 10.945 0.461 1.00 57.03 398 THR A C 1
ATOM 2960 O O . THR A 1 398 ? 14.042 11.290 0.937 1.00 57.03 398 THR A O 1
ATOM 2963 N N . THR A 1 399 ? 16.230 11.641 0.735 1.00 51.62 399 THR A N 1
ATOM 2964 C CA . THR A 1 399 ? 16.187 12.917 1.482 1.00 51.62 399 THR A CA 1
ATOM 2965 C C . THR A 1 399 ? 16.327 14.098 0.529 1.00 51.62 399 THR A C 1
ATOM 2967 O O . THR A 1 399 ? 17.199 14.114 -0.339 1.00 51.62 399 THR A O 1
ATOM 2970 N N . THR A 1 400 ? 15.482 15.117 0.683 1.00 46.59 400 THR A N 1
ATOM 2971 C CA . THR A 1 400 ? 15.554 16.356 -0.103 1.00 46.59 400 THR A CA 1
ATOM 2972 C C . THR A 1 400 ? 16.572 17.322 0.504 1.00 46.59 400 THR A C 1
ATOM 2974 O O . THR A 1 400 ? 16.182 18.389 0.963 1.00 46.59 400 THR A O 1
ATOM 2977 N N . GLY A 1 401 ? 17.853 16.943 0.590 1.00 37.88 401 GLY A N 1
ATOM 2978 C CA . GLY A 1 401 ? 19.008 17.825 0.874 1.00 37.88 401 GLY A CA 1
ATOM 2979 C C . GLY A 1 401 ? 19.034 18.651 2.181 1.00 37.88 401 GLY A C 1
ATOM 2980 O O . GLY A 1 401 ? 20.091 19.153 2.551 1.00 37.88 401 GLY A O 1
ATOM 2981 N N . ASN A 1 402 ? 17.925 18.767 2.912 1.00 34.09 402 ASN A N 1
ATOM 2982 C CA . ASN A 1 402 ? 17.716 19.619 4.079 1.00 34.09 402 ASN A CA 1
ATOM 2983 C C . ASN A 1 402 ? 17.373 18.747 5.292 1.00 34.09 402 ASN A C 1
ATOM 2985 O O . ASN A 1 402 ? 16.240 18.727 5.767 1.00 34.09 402 ASN A O 1
ATOM 2989 N N . GLY A 1 403 ? 18.374 18.019 5.791 1.00 34.34 403 GLY A N 1
ATOM 2990 C CA . GLY A 1 403 ? 18.266 17.237 7.023 1.00 34.34 403 GLY A CA 1
ATOM 2991 C C . GLY A 1 403 ? 17.313 16.034 6.944 1.00 34.34 403 GLY A C 1
ATOM 2992 O O . GLY A 1 403 ? 16.770 15.728 5.880 1.00 34.34 403 GLY A O 1
ATOM 2993 N N . PRO A 1 404 ? 17.137 15.303 8.061 1.00 29.83 404 PRO A N 1
ATOM 2994 C CA . PRO A 1 404 ? 16.177 14.213 8.135 1.00 29.83 404 PRO A CA 1
ATOM 2995 C C . PRO A 1 404 ? 14.773 14.804 8.007 1.00 29.83 404 PRO A C 1
ATOM 2997 O O . PRO A 1 404 ? 14.218 15.339 8.966 1.00 29.83 404 PRO A O 1
ATOM 3000 N N . VAL A 1 405 ? 14.204 14.732 6.806 1.00 36.91 405 VAL A N 1
ATOM 3001 C CA . VAL A 1 405 ? 12.773 14.960 6.617 1.00 36.91 405 VAL A CA 1
ATOM 3002 C C . VAL A 1 405 ? 12.064 13.906 7.473 1.00 36.91 405 VAL A C 1
ATOM 3004 O O . VAL A 1 405 ? 12.372 12.718 7.326 1.00 36.91 405 VAL A O 1
ATOM 3007 N N . PRO A 1 406 ? 11.174 14.288 8.405 1.00 36.50 406 PRO A N 1
ATOM 3008 C CA . PRO A 1 406 ? 10.374 13.311 9.125 1.00 36.50 406 PRO A CA 1
ATOM 3009 C C . PRO A 1 406 ? 9.543 12.573 8.082 1.00 36.50 406 PRO A C 1
ATOM 3011 O O . PRO A 1 406 ? 8.667 13.197 7.502 1.00 36.50 406 PRO A O 1
ATOM 3014 N N . LEU A 1 407 ? 9.871 11.298 7.823 1.00 45.12 407 LEU A N 1
ATOM 3015 C CA . LEU A 1 407 ? 9.181 10.417 6.874 1.00 45.12 407 LEU A CA 1
ATOM 3016 C C . LEU A 1 407 ? 8.914 11.129 5.540 1.00 45.12 407 LEU A C 1
ATOM 3018 O O . LEU A 1 407 ? 7.870 11.756 5.388 1.00 45.12 407 LEU A O 1
ATOM 3022 N N . ALA A 1 408 ? 9.843 11.059 4.580 1.00 46.53 408 ALA A N 1
ATOM 3023 C CA . ALA A 1 408 ? 9.564 11.541 3.229 1.00 46.53 408 ALA A CA 1
ATOM 3024 C C . ALA A 1 408 ? 8.225 10.937 2.770 1.00 46.53 408 ALA A C 1
ATOM 3026 O O . ALA A 1 408 ? 8.109 9.740 2.539 1.00 46.53 408 ALA A O 1
ATOM 3027 N N . ALA A 1 409 ? 7.176 11.762 2.746 1.00 52.31 409 ALA A N 1
ATOM 3028 C CA . ALA A 1 409 ? 5.807 11.296 2.550 1.00 52.31 409 ALA A CA 1
ATOM 3029 C C . ALA A 1 409 ? 5.574 10.826 1.107 1.00 52.31 409 ALA A C 1
ATOM 3031 O O . ALA A 1 409 ? 4.496 10.347 0.778 1.00 52.31 409 ALA A O 1
ATOM 3032 N N . TYR A 1 410 ? 6.572 10.982 0.238 1.00 62.53 410 TYR A N 1
ATOM 3033 C CA . TYR A 1 410 ? 6.461 10.729 -1.181 1.00 62.53 410 TYR A CA 1
ATOM 3034 C C . TYR A 1 410 ? 7.854 10.600 -1.805 1.00 62.53 410 TYR A C 1
ATOM 3036 O O . TYR A 1 410 ? 8.699 11.479 -1.606 1.00 62.53 410 TYR A O 1
ATOM 3044 N N . THR A 1 411 ? 8.096 9.556 -2.601 1.00 74.75 411 THR A N 1
ATOM 3045 C CA . THR A 1 411 ? 9.341 9.449 -3.381 1.00 74.75 411 THR A CA 1
ATOM 3046 C C . THR A 1 411 ? 9.415 10.568 -4.420 1.00 74.75 411 THR A C 1
ATOM 3048 O O . THR A 1 411 ? 8.498 10.804 -5.216 1.00 74.75 411 THR A O 1
ATOM 3051 N N . THR A 1 412 ? 10.548 11.273 -4.429 1.00 78.81 412 THR A N 1
ATOM 3052 C CA . THR A 1 412 ? 10.798 12.355 -5.393 1.00 78.81 412 THR A CA 1
ATOM 3053 C C . THR A 1 412 ? 10.886 11.816 -6.824 1.00 78.81 412 THR A C 1
ATOM 3055 O O . THR A 1 412 ? 10.496 12.511 -7.764 1.00 78.81 412 THR A O 1
ATOM 3058 N N . ILE A 1 413 ? 11.350 10.573 -6.995 1.00 87.75 413 ILE A N 1
ATOM 3059 C CA . ILE A 1 413 ? 11.456 9.923 -8.306 1.00 87.75 413 ILE A CA 1
ATOM 3060 C C . ILE A 1 413 ? 10.059 9.731 -8.895 1.00 87.75 413 ILE A C 1
ATOM 3062 O O . ILE A 1 413 ? 9.831 10.115 -10.040 1.00 87.75 413 ILE A O 1
ATOM 3066 N N . PHE A 1 414 ? 9.104 9.233 -8.099 1.00 90.06 414 PHE A N 1
ATOM 3067 C CA . PHE A 1 414 ? 7.735 8.982 -8.569 1.00 90.06 414 PHE A CA 1
ATOM 3068 C C . PHE A 1 414 ? 7.116 10.262 -9.095 1.00 90.06 414 PHE A C 1
ATOM 3070 O O . PHE A 1 414 ? 6.575 10.293 -10.197 1.00 90.06 414 PHE A O 1
ATOM 3077 N N . ARG A 1 415 ? 7.267 11.348 -8.333 1.00 86.06 415 ARG A N 1
ATOM 3078 C CA . ARG A 1 415 ? 6.757 12.653 -8.731 1.00 86.06 415 ARG A CA 1
ATOM 3079 C C . ARG A 1 415 ? 7.355 13.136 -10.047 1.00 86.06 415 ARG A C 1
ATOM 3081 O O . ARG A 1 415 ? 6.600 13.525 -10.931 1.00 86.06 415 ARG A O 1
ATOM 3088 N N . ARG A 1 416 ? 8.682 13.125 -10.184 1.00 88.81 416 ARG A N 1
ATOM 3089 C CA . ARG A 1 416 ? 9.357 13.630 -11.393 1.00 88.81 416 ARG A CA 1
ATOM 3090 C C . ARG A 1 416 ? 9.000 12.801 -12.628 1.00 88.81 416 ARG A C 1
ATOM 3092 O O . ARG A 1 416 ? 8.771 13.366 -13.693 1.00 88.81 416 ARG A O 1
ATOM 3099 N N . VAL A 1 417 ? 8.906 11.478 -12.479 1.00 94.19 417 VAL A N 1
ATOM 3100 C CA . VAL A 1 417 ? 8.483 10.576 -13.561 1.00 94.19 417 VAL A CA 1
ATOM 3101 C C . VAL A 1 417 ? 7.017 10.813 -13.935 1.00 94.19 417 VAL A C 1
ATOM 3103 O O . VAL A 1 417 ? 6.711 10.928 -15.122 1.00 94.19 417 VAL A O 1
ATOM 3106 N N . ALA A 1 418 ? 6.119 10.955 -12.954 1.00 92.62 418 ALA A N 1
ATOM 3107 C CA . ALA A 1 418 ? 4.709 11.266 -13.193 1.00 92.62 418 ALA A CA 1
ATOM 3108 C C . ALA A 1 418 ? 4.528 12.622 -13.893 1.00 92.62 418 ALA A C 1
ATOM 3110 O O . ALA A 1 418 ? 3.789 12.704 -14.870 1.00 92.62 418 ALA A O 1
ATOM 3111 N N . GLU A 1 419 ? 5.229 13.670 -13.448 1.00 89.56 419 GLU A N 1
ATOM 3112 C CA . GLU A 1 419 ? 5.191 15.002 -14.069 1.00 89.56 419 GLU A CA 1
ATOM 3113 C C . GLU A 1 419 ? 5.695 14.985 -15.522 1.00 89.56 419 GLU A C 1
ATOM 3115 O O . GLU A 1 419 ? 5.160 15.717 -16.355 1.00 89.56 419 GLU A O 1
ATOM 3120 N N . TYR A 1 420 ? 6.686 14.146 -15.844 1.00 95.38 420 TYR A N 1
ATOM 3121 C CA . TYR A 1 420 ? 7.199 13.999 -17.208 1.00 95.38 420 TYR A CA 1
ATOM 3122 C C . TYR A 1 420 ? 6.246 13.207 -18.116 1.00 95.38 420 TYR A C 1
ATOM 3124 O O . TYR A 1 420 ? 5.872 13.678 -19.191 1.00 95.38 420 TYR A O 1
ATOM 3132 N N . LEU A 1 421 ? 5.847 12.000 -17.697 1.00 95.75 421 LEU A N 1
ATOM 3133 C CA . LEU A 1 421 ? 5.034 11.106 -18.527 1.00 95.75 421 LEU A CA 1
ATOM 3134 C C . LEU A 1 421 ? 3.575 11.565 -18.625 1.00 95.75 421 LEU A C 1
ATOM 3136 O O . LEU A 1 421 ? 2.954 11.410 -19.681 1.00 95.75 421 LEU A O 1
ATOM 3140 N N . TYR A 1 422 ? 3.046 12.158 -17.553 1.00 93.94 422 TYR A N 1
ATOM 3141 C CA . TYR A 1 422 ? 1.654 12.586 -17.417 1.00 93.94 422 TYR A CA 1
ATOM 3142 C C . TYR A 1 422 ? 1.585 14.020 -16.857 1.00 93.94 422 TYR A C 1
ATOM 3144 O O . TYR A 1 422 ? 1.215 14.223 -15.694 1.00 93.94 422 TYR A O 1
ATOM 3152 N N . PRO A 1 423 ? 1.949 15.041 -17.657 1.00 91.25 423 PRO A N 1
ATOM 3153 C CA . PRO A 1 423 ? 1.998 16.426 -17.197 1.00 91.25 423 PRO A CA 1
ATOM 3154 C C . PRO A 1 423 ? 0.682 16.894 -16.562 1.00 91.25 423 PRO A C 1
ATOM 3156 O O . PRO A 1 423 ? -0.396 16.699 -17.118 1.00 91.25 423 PRO A O 1
ATOM 3159 N N . GLY A 1 424 ? 0.775 17.522 -15.386 1.00 85.50 424 GLY A N 1
ATOM 3160 C CA . GLY A 1 424 ? -0.377 18.021 -14.620 1.00 85.50 424 GLY A CA 1
ATOM 3161 C C . GLY A 1 424 ? -1.060 16.992 -13.709 1.00 85.50 424 GLY A C 1
ATOM 3162 O O . GLY A 1 424 ? -1.821 17.392 -12.824 1.00 85.50 424 GLY A O 1
ATOM 3163 N N . SER A 1 425 ? -0.746 15.698 -13.843 1.00 87.00 425 SER A N 1
ATOM 3164 C CA . SER A 1 425 ? -1.323 14.629 -13.004 1.00 87.00 425 SER A CA 1
ATOM 3165 C C . SER A 1 425 ? -0.981 14.760 -11.516 1.00 87.00 425 SER A C 1
ATOM 3167 O O . SER A 1 425 ? -1.712 14.255 -10.679 1.00 87.00 425 SER A O 1
ATOM 3169 N N . MET A 1 426 ? 0.089 15.482 -11.163 1.00 80.25 426 MET A N 1
ATOM 3170 C CA . MET A 1 426 ? 0.551 15.674 -9.776 1.00 80.25 426 MET A CA 1
ATOM 3171 C C . MET A 1 426 ? 0.048 16.968 -9.113 1.00 80.25 426 MET A C 1
ATOM 3173 O O . MET A 1 426 ? 0.290 17.191 -7.927 1.00 80.25 426 MET A O 1
ATOM 3177 N N . THR A 1 427 ? -0.615 17.852 -9.864 1.00 72.31 427 THR A N 1
ATOM 3178 C CA . THR A 1 427 ? -1.030 19.189 -9.392 1.00 72.31 427 THR A CA 1
ATOM 3179 C C . THR A 1 427 ? -2.536 19.427 -9.469 1.00 72.31 427 THR A C 1
ATOM 3181 O O . THR A 1 427 ? -2.993 20.508 -9.104 1.00 72.31 427 THR A O 1
ATOM 3184 N N . THR A 1 428 ? -3.296 18.453 -9.971 1.00 61.84 428 THR A N 1
ATOM 3185 C CA . THR A 1 428 ? -4.721 18.606 -10.277 1.00 61.84 428 THR A CA 1
ATOM 3186 C C . THR A 1 428 ? -5.539 17.567 -9.512 1.00 61.84 428 THR A C 1
ATOM 3188 O O . THR A 1 428 ? -5.721 16.459 -9.989 1.00 61.84 428 THR A O 1
ATOM 3191 N N . GLN A 1 429 ? -6.040 17.900 -8.327 1.00 59.59 429 GLN A N 1
ATOM 3192 C CA . GLN A 1 429 ? -7.159 17.211 -7.689 1.00 59.59 429 GLN A CA 1
ATOM 3193 C C . GLN A 1 429 ? -8.425 18.012 -7.960 1.00 59.59 429 GLN A C 1
ATOM 3195 O O . GLN A 1 429 ? -8.519 19.165 -7.518 1.00 59.59 429 GLN A O 1
ATOM 3200 N N . PRO A 1 430 ? -9.407 17.433 -8.671 1.00 51.62 430 PRO A N 1
ATOM 3201 C CA . PRO A 1 430 ? -10.766 17.950 -8.652 1.00 51.62 430 PRO A CA 1
ATOM 3202 C C . PRO A 1 430 ? -11.205 18.180 -7.194 1.00 51.62 430 PRO A C 1
ATOM 3204 O O . PRO A 1 430 ? -11.001 17.324 -6.342 1.00 51.62 430 PRO A O 1
ATOM 3207 N N . ASN A 1 431 ? -11.696 19.388 -6.907 1.00 53.44 431 ASN A N 1
ATOM 3208 C CA . ASN A 1 431 ? -12.232 19.827 -5.610 1.00 53.44 431 ASN A CA 1
ATOM 3209 C C . ASN A 1 431 ? -11.375 19.542 -4.359 1.00 53.44 431 ASN A C 1
ATOM 3211 O O . ASN A 1 431 ? -11.931 19.268 -3.295 1.00 53.44 431 ASN A O 1
ATOM 3215 N N . TYR A 1 432 ? -10.046 19.684 -4.441 1.00 56.47 432 TYR A N 1
ATOM 3216 C CA . TYR A 1 432 ? -9.154 19.601 -3.275 1.00 56.47 432 TYR A CA 1
ATOM 3217 C C . TYR A 1 432 ? -9.668 20.433 -2.084 1.00 56.47 432 TYR A C 1
ATOM 3219 O O . TYR A 1 432 ? -9.659 21.669 -2.116 1.00 56.47 432 TYR A O 1
ATOM 3227 N N . LYS A 1 433 ? -10.095 19.757 -1.011 1.00 55.22 433 LYS A N 1
ATOM 3228 C CA . LYS A 1 433 ? -10.524 20.396 0.238 1.00 55.22 433 LYS A CA 1
ATOM 3229 C C . LYS A 1 433 ? -9.315 20.520 1.161 1.00 55.22 433 LYS A C 1
ATOM 3231 O O . LYS A 1 433 ? -8.787 19.522 1.650 1.00 55.22 433 LYS A O 1
ATOM 3236 N N . GLN A 1 434 ? -8.876 21.753 1.420 1.00 52.84 434 GLN A N 1
ATOM 3237 C CA . GLN A 1 434 ? -7.940 22.014 2.517 1.00 52.84 434 GLN A CA 1
ATOM 3238 C C . GLN A 1 434 ? -8.580 21.515 3.825 1.00 52.84 434 GLN A C 1
ATOM 3240 O O . GLN A 1 434 ? -9.775 21.749 4.028 1.00 52.84 434 GLN A O 1
ATOM 3245 N N . PRO A 1 435 ? -7.829 20.825 4.699 1.00 47.19 435 PRO A N 1
ATOM 3246 C CA . PRO A 1 435 ? -8.354 20.386 5.982 1.00 47.19 435 PRO A CA 1
ATOM 3247 C C . PRO A 1 435 ? -8.793 21.633 6.753 1.00 47.19 435 PRO A C 1
ATOM 3249 O O . PRO A 1 435 ? -8.010 22.567 6.936 1.00 47.19 435 PRO A O 1
ATOM 3252 N N . THR A 1 436 ? -10.053 21.685 7.177 1.00 44.00 436 THR A N 1
ATOM 3253 C CA . THR A 1 436 ? -10.453 22.671 8.185 1.00 44.00 436 THR A CA 1
ATOM 3254 C C . THR A 1 436 ? -9.732 22.343 9.499 1.00 44.00 436 THR A C 1
ATOM 3256 O O . THR A 1 436 ? -9.678 21.157 9.832 1.00 44.00 436 THR A O 1
ATOM 3259 N N . PRO A 1 437 ? -9.153 23.348 10.191 1.00 41.16 437 PRO A N 1
ATOM 3260 C CA . PRO A 1 437 ? -8.382 23.166 11.423 1.00 41.16 437 PRO A CA 1
ATOM 3261 C C . PRO A 1 437 ? -9.091 22.385 12.525 1.00 41.16 437 PRO A C 1
ATOM 3263 O O . PRO A 1 437 ? -10.333 22.524 12.633 1.00 41.16 437 PRO A O 1
#

Sequence (437 aa):
MAGYNVYFDGAKVNDALVPGPTYTLDGLASVTDCSGRIRATYVNDAGIESDLSSPLPPGTLVTLDYPRGSELSPADQAAVDAIVAASMAESKPPGVVLAITGPRGNYFQAYGNTKASGGRPVTIDDHFRIASTTKSFTSTLVMRSIAAGRLSLDGTLEQYLPGIGIANSSSITIRHMLTMRSGIADYNASPAVLLYLMLTPTGSWNEQTTVNYIRSGKPLFTPGSAYQYNNGNFVLLGLILKAVTGSYIRDLLMDELITPLGLIETTWDVNASGKGSPVVKPPAGGTAQWNPDFLGAAGALTSTVGDLIKWAQAMRDHTRLDAATWAHWTDPDSPTSDFLGYPAPFPAGTPVQFGYGLGLESTGTWFGHNGSWLGYDGQTGFDSVSGACMVILENMQTTTGNGPVPLAAYTTIFRRVAEYLYPGSMTTQPNYKQPTP

pLDDT: mean 82.95, std 17.23, range [29.83, 98.75]

Foldseek 3Di:
DKAKFKFFQRHTDDPDGHRDPDDDDDDDDLPDDRPQGIWMWIQDPVRDIDDIDGRDDPPDPPSVCPPFDDAADPVLVVVLVVLVVVLCVQQVFQKKWKWKDFPNGIDTDIDGALASVDHHGDDLLAKAQQFQLLLVLLLLLVLVCVVVVLFDQQQFLCNLVPPLQQPPRVRQGLQLLLQQQRQFDALVPDPVNVVCCVVPQLDDDALVNLSVSSNPDDRRDHRPPDHDDHLNSQSSSQVSSCSSPVDGSQVCSVPQPCVVLVQVQKHQAALNPVPGRNHSAFHPPFSPSHGQNVSPSRTRMMGGNSSLLSVQLCLLVVVSHPPVSSCLQQPCPDPSWQQAFDPDDDDPLAFPGWGRGSSWIDFQQWIGAWGDGGQKTKTWTAGNVRRMTMIMITRHDRDNNDPPDPPPRDDSSVVVSCCVVPNPSRHHDDPHHHDDD

Solvent-accessible surface area (backbone atoms only — not comparable to full-atom values): 23377 Å² total; per-residue (Å²): 115,48,24,30,49,41,25,51,82,84,41,77,76,59,94,64,68,36,78,61,99,72,80,88,83,79,93,68,61,88,81,62,82,55,80,69,36,32,32,40,29,48,29,42,72,86,69,53,68,50,73,74,48,71,60,41,76,74,80,74,69,81,52,82,72,65,82,79,57,60,56,42,49,74,67,55,48,54,50,47,52,50,50,48,54,53,48,35,70,69,34,58,37,32,19,41,32,38,31,38,40,40,87,72,20,34,50,75,50,47,41,55,15,44,21,71,91,71,44,60,70,42,48,60,82,47,27,40,57,35,14,40,33,30,22,44,58,46,30,48,54,51,53,43,34,34,76,69,67,68,44,49,57,80,42,28,47,32,78,60,41,70,83,71,70,41,82,61,26,79,67,20,22,46,44,24,34,37,40,26,11,35,25,61,22,58,43,82,76,31,68,67,49,50,49,41,49,69,78,41,27,47,45,89,56,50,69,66,59,53,50,53,43,27,42,73,41,64,65,74,49,60,52,68,62,54,79,51,92,46,58,60,35,34,38,51,50,28,53,38,50,21,62,71,68,75,44,54,51,69,56,49,44,45,64,71,46,30,59,77,69,66,24,82,69,48,45,77,40,52,46,68,70,84,75,43,73,80,51,63,57,30,56,74,85,36,54,75,59,39,29,32,42,72,40,33,43,20,21,20,34,29,28,22,49,70,38,44,42,51,48,19,44,37,60,73,67,32,74,79,38,58,71,66,60,36,47,61,58,71,35,57,73,41,97,82,33,50,33,31,28,68,78,74,84,70,62,84,85,58,63,92,41,42,28,37,19,60,35,30,34,32,35,21,38,29,40,32,28,40,9,67,43,70,31,19,22,27,36,38,19,20,29,75,80,74,60,28,27,41,24,39,41,25,43,23,59,66,40,77,85,67,65,88,57,83,68,62,80,59,52,62,57,58,52,55,47,41,43,66,79,40,69,60,40,45,70,44,46,79,77,72,40,73,52,78,119

Secondary structure (DSSP, 8-state):
--EEEEEETTEE--SS-B-SS-----S--TT---TTTEEEEEE-TT-PBPPPPSPPP-TT--------PPBPPHHHHHHHHHHHHHHHHHH--SEEEEEEESTT-BEEEEEEBSSTTT-PBP-TT-BEE-GGGHHHHHHHHHHHHHHTTS--TT-BHHHHSTT---TTTTT-BHHHHHTT-S----STT-HHHHHHHHH-TT----HHHHHHHHHHSPPSS-TTSS----THHHHHHHHHHHHHHSS-HHHHHIIIIITTTT-TT-EE--TTSS----BPPPSSS-GGGS-GGGTGGGT-EEE-HHHHHHHHHHHHTTTTS-HHHHHHHH-SSSTT---EEPPSPPPTTS-S-EEEETTEEEETTEEEEE--BTTBEEEEEEETTT--EEEEEESSPPP-SSS--SS-SS-HHHHHHHHHHSTTTTT--TT-BPPP-

Nearest PDB structures (foldseek):
  1pwd-assembly1_A  TM=8.186E-01  e=3.815E-25  Streptomyces sp. R61
  4y7p-assembly2_A  TM=8.567E-01  e=2.846E-23  Bacillus cereus
  1fsw-assembly1_B  TM=7.030E-01  e=4.591E-19  Escherichia coli K-12
  3tg9-assembly1_B  TM=7.740E-01  e=7.093E-17  Halalkalibacterium halodurans C-125
  3rju-assembly1_A  TM=7.436E-01  e=4.230E-15  Yersinia pestis CO92

InterPro domains:
  IPR001466 Beta-lactamase-related [PF00144] (80-400)
  IPR012338 Beta-lactamase/transpeptidase-like [G3DSA:3.40.710.10] (71-405)
  IPR012338 Beta-lactamase/transpeptidase-like [SSF56601] (73-402)
  IPR050789 Diverse Enzymatic Activities [PTHR43283] (71-397)

Radius of gyration: 23.46 Å; Cα contacts (8 Å, |Δi|>4): 911; chains: 1; bounding box: 52×75×55 Å